Protein AF-A0A1G6HJR2-F1 (afdb_monomer_lite)

Radius of gyration: 28.97 Å; chains: 1; bounding box: 60×49×89 Å

Organism: NCBI:txid1219383

Sequence (427 aa):
MKNKTSHHGFGRGGLRWVVLSLIQHKPQHGYDLLKTIQHMTQGTYTPSAGVLYPLLNDLVEKKLIYSEPDAHDGRKRSYHITALGQQIALAYQPEVEELLKKIQRRSQQPAVLLEKLDQVKQDMRQLLTQQELTHADAELLANSLEQTRKTIQLIQRSQLMQNPPAINSDEKKPYRVKHQLKIRWVEVQQKIHLSPNLVRIIFYGEDLADFQSLGFDDHVKLFFPDPNTGEIHLPNFNQTTQQPTDLPKISRDYTPRSFDVQQKTLCIDFVLHDAGPATDWAKHAECGQRLVIGGPRGSMIIPQSYAQHVFIGDETALPAIARRLEELSKNTKALAFIFVDNASTEIKLTHSIHSQIFWLHRHQQNALTEYLWSNIDWTQKDSFFWIACEAEQSRQLKHTLIEQYQIDSAQIKAAGYWQRKDPTSKN

Structure (mmCIF, N/CA/C/O backbone):
data_AF-A0A1G6HJR2-F1
#
_entry.id   AF-A0A1G6HJR2-F1
#
loop_
_atom_site.group_PDB
_atom_site.id
_atom_site.type_symbol
_atom_site.label_atom_id
_atom_site.label_alt_id
_atom_site.label_comp_id
_atom_site.label_asym_id
_atom_site.label_entity_id
_atom_site.label_seq_id
_atom_site.pdbx_PDB_ins_code
_atom_site.Cartn_x
_atom_site.Cartn_y
_atom_site.Cartn_z
_atom_site.occupancy
_atom_site.B_iso_or_equiv
_atom_site.auth_seq_id
_atom_site.auth_comp_id
_atom_site.auth_asym_id
_atom_site.auth_atom_id
_atom_site.pdbx_PDB_model_num
ATOM 1 N N . MET A 1 1 ? 19.305 11.598 -26.944 1.00 35.47 1 MET A N 1
ATOM 2 C CA . MET A 1 1 ? 18.742 11.527 -28.317 1.00 35.47 1 MET A CA 1
ATOM 3 C C . MET A 1 1 ? 17.381 10.825 -28.303 1.00 35.47 1 MET A C 1
ATOM 5 O O . MET A 1 1 ? 17.335 9.601 -28.229 1.00 35.47 1 MET A O 1
ATOM 9 N N . LYS A 1 2 ? 16.267 11.569 -28.335 1.00 30.17 2 LYS A N 1
ATOM 10 C CA . LYS A 1 2 ? 14.906 11.000 -28.401 1.00 30.17 2 LYS A CA 1
ATOM 11 C C . LYS A 1 2 ? 14.241 11.461 -29.699 1.00 30.17 2 LYS A C 1
ATOM 13 O O . LYS A 1 2 ? 13.770 12.589 -29.756 1.00 30.17 2 LYS A O 1
ATOM 18 N N . ASN A 1 3 ? 14.213 10.602 -30.719 1.00 37.03 3 ASN A N 1
ATOM 19 C CA . ASN A 1 3 ? 13.374 10.828 -31.898 1.00 37.03 3 ASN A CA 1
ATOM 20 C C . ASN A 1 3 ? 11.971 10.244 -31.640 1.00 37.03 3 ASN A C 1
ATOM 22 O O . ASN A 1 3 ? 11.841 9.210 -30.979 1.00 37.03 3 ASN A O 1
ATOM 26 N N . LYS A 1 4 ? 10.925 10.965 -32.064 1.00 36.97 4 LYS A N 1
ATOM 27 C CA . LYS A 1 4 ? 9.530 10.817 -31.589 1.00 36.97 4 LYS A CA 1
ATOM 28 C C . LYS A 1 4 ? 8.690 9.744 -32.305 1.00 36.97 4 LYS A C 1
ATOM 30 O O . LYS A 1 4 ? 7.547 9.537 -31.908 1.00 36.97 4 LYS A O 1
ATOM 35 N N . THR A 1 5 ? 9.211 9.036 -33.301 1.00 36.34 5 THR A N 1
ATOM 36 C CA . THR A 1 5 ? 8.422 8.093 -34.111 1.00 36.34 5 THR A CA 1
ATOM 37 C C . THR A 1 5 ? 8.467 6.662 -33.560 1.00 36.34 5 THR A C 1
ATOM 39 O O . THR A 1 5 ? 9.519 6.032 -33.445 1.00 36.34 5 THR A O 1
ATOM 42 N N . SER A 1 6 ? 7.301 6.137 -33.169 1.00 37.12 6 SER A N 1
ATOM 43 C CA . SER A 1 6 ? 7.114 4.724 -32.820 1.00 37.12 6 SER A CA 1
ATOM 44 C C . SER A 1 6 ? 6.854 3.910 -34.084 1.00 37.12 6 SER A C 1
ATOM 46 O O . SER A 1 6 ? 5.862 4.151 -34.774 1.00 37.12 6 SER A O 1
ATOM 48 N N . HIS A 1 7 ? 7.700 2.923 -34.370 1.00 51.56 7 HIS A N 1
ATOM 49 C CA . HIS A 1 7 ? 7.438 1.970 -35.447 1.00 51.56 7 HIS A CA 1
ATOM 50 C C . HIS A 1 7 ? 6.626 0.798 -34.888 1.00 51.56 7 HIS A C 1
ATOM 52 O O . HIS A 1 7 ? 6.945 0.260 -33.824 1.00 51.56 7 HIS A O 1
ATOM 58 N N . HIS A 1 8 ? 5.546 0.429 -35.583 1.00 52.78 8 HIS A N 1
ATOM 59 C CA . HIS A 1 8 ? 4.673 -0.674 -35.183 1.00 52.78 8 HIS A CA 1
ATOM 60 C C . HIS A 1 8 ? 5.513 -1.950 -34.996 1.00 52.78 8 HIS A C 1
ATOM 62 O O . HIS A 1 8 ? 6.276 -2.317 -35.877 1.00 52.78 8 HIS A O 1
ATOM 68 N N . GLY A 1 9 ? 5.423 -2.589 -33.826 1.00 54.09 9 GLY A N 1
ATOM 69 C CA . GLY A 1 9 ? 6.185 -3.804 -33.492 1.00 54.09 9 GLY A CA 1
ATOM 70 C C . GLY A 1 9 ? 7.563 -3.579 -32.852 1.00 54.09 9 GLY A C 1
ATOM 71 O O . GLY A 1 9 ? 7.971 -4.407 -32.047 1.00 54.09 9 GLY A O 1
ATOM 72 N N . PHE A 1 10 ? 8.234 -2.448 -33.108 1.00 57.81 10 PHE A N 1
ATOM 73 C CA . PHE A 1 10 ? 9.604 -2.186 -32.625 1.00 57.81 10 PHE A CA 1
ATOM 74 C C . PHE A 1 10 ? 9.698 -1.088 -31.544 1.00 57.81 10 PHE A C 1
ATOM 76 O O . PHE A 1 10 ? 10.788 -0.723 -31.113 1.00 57.81 10 PHE A O 1
ATOM 83 N N . GLY A 1 11 ? 8.572 -0.526 -31.096 1.00 58.69 11 GLY A N 1
ATOM 84 C CA . GLY A 1 11 ? 8.560 0.545 -30.092 1.00 58.69 11 GLY A CA 1
ATOM 85 C C . GLY A 1 11 ? 9.212 1.847 -30.585 1.00 58.69 11 GLY A C 1
ATOM 86 O O . GLY A 1 11 ? 9.423 2.056 -31.784 1.00 58.69 11 GLY A O 1
ATOM 87 N N . ARG A 1 12 ? 9.514 2.774 -29.664 1.00 57.88 12 ARG A N 1
ATOM 88 C CA . ARG A 1 12 ? 10.221 4.021 -30.012 1.00 57.88 12 ARG A CA 1
ATOM 89 C C . ARG A 1 12 ? 11.683 3.720 -30.328 1.00 57.88 12 ARG A C 1
ATOM 91 O O . ARG A 1 12 ? 12.476 3.458 -29.430 1.00 57.88 12 ARG A O 1
ATOM 98 N N . GLY A 1 13 ? 12.032 3.798 -31.609 1.00 64.25 13 GLY A N 1
ATOM 99 C CA . GLY A 1 13 ? 13.406 3.648 -32.073 1.00 64.25 13 GLY A CA 1
ATOM 100 C C . GLY A 1 13 ? 13.999 2.241 -31.941 1.00 64.25 13 GLY A C 1
ATOM 101 O O . GLY A 1 13 ? 15.209 2.141 -32.029 1.00 64.25 13 GLY A O 1
ATOM 102 N N . GLY A 1 14 ? 13.238 1.160 -31.743 1.00 79.62 14 GLY A N 1
ATOM 103 C CA . GLY A 1 14 ? 13.833 -0.191 -31.720 1.00 79.62 14 GLY A CA 1
ATOM 104 C C . GLY A 1 14 ? 14.272 -0.682 -33.103 1.00 79.62 14 GLY A C 1
ATOM 105 O O . GLY A 1 14 ? 15.280 -1.370 -33.225 1.00 79.62 14 GLY A O 1
ATOM 106 N N . LEU A 1 15 ? 13.588 -0.241 -34.168 1.00 84.94 15 LEU A N 1
ATOM 107 C CA . LEU A 1 15 ? 13.925 -0.612 -35.547 1.00 84.94 15 LEU A CA 1
ATOM 108 C C . LEU A 1 15 ? 15.350 -0.175 -35.924 1.00 84.94 15 LEU A C 1
ATOM 110 O O . LEU A 1 15 ? 16.046 -0.904 -36.618 1.00 84.94 15 LEU A O 1
ATOM 114 N N . ARG A 1 16 ? 15.812 0.976 -35.414 1.00 89.44 16 ARG A N 1
ATOM 115 C CA . ARG A 1 16 ? 17.172 1.481 -35.670 1.00 89.44 16 ARG A CA 1
ATOM 116 C C . ARG A 1 16 ? 18.251 0.535 -35.157 1.00 89.44 16 ARG A C 1
ATOM 118 O O . ARG A 1 16 ? 19.254 0.344 -35.828 1.00 89.44 16 ARG A O 1
ATOM 125 N N . TRP A 1 17 ? 18.026 -0.060 -33.988 1.00 89.38 17 TRP A N 1
ATOM 126 C CA . TRP A 1 17 ? 18.991 -0.932 -33.331 1.00 89.38 17 TRP A CA 1
ATOM 127 C C . TRP A 1 17 ? 19.018 -2.303 -33.987 1.00 89.38 17 TRP A C 1
ATOM 129 O O . TRP A 1 17 ? 20.088 -2.863 -34.179 1.00 89.38 17 TRP A O 1
ATOM 139 N N . VAL A 1 18 ? 17.859 -2.785 -34.433 1.00 88.69 18 VAL A N 1
ATOM 140 C CA . VAL A 1 18 ? 17.763 -4.011 -35.232 1.00 88.69 18 VAL A CA 1
ATOM 141 C C . VAL A 1 18 ? 18.474 -3.833 -36.571 1.00 88.69 18 VAL A C 1
ATOM 143 O O . VAL A 1 18 ? 19.300 -4.662 -36.927 1.00 88.69 18 VAL A O 1
ATOM 146 N N . VAL A 1 19 ? 18.231 -2.729 -37.285 1.00 91.62 19 VAL A N 1
ATOM 147 C CA . VAL A 1 19 ? 18.923 -2.429 -38.551 1.00 91.62 19 VAL A CA 1
ATOM 148 C C . VAL A 1 19 ? 20.434 -2.310 -38.344 1.00 91.62 19 VAL A C 1
ATOM 150 O O . VAL A 1 19 ? 21.197 -2.912 -39.095 1.00 91.62 19 VAL A O 1
ATOM 153 N N . LEU A 1 20 ? 20.874 -1.590 -37.309 1.00 91.75 20 LEU A N 1
ATOM 154 C CA . LEU A 1 20 ? 22.295 -1.447 -36.989 1.00 91.75 20 LEU A CA 1
ATOM 155 C C . LEU A 1 20 ? 22.942 -2.799 -36.636 1.00 91.75 20 LEU A C 1
ATOM 157 O O . LEU A 1 20 ? 24.024 -3.101 -37.131 1.00 91.75 20 LEU A O 1
ATOM 161 N N . SER A 1 21 ? 22.256 -3.633 -35.849 1.00 90.06 21 SER A N 1
ATOM 162 C CA . SER A 1 21 ? 22.699 -4.989 -35.508 1.00 90.06 21 SER A CA 1
ATOM 163 C C . SER A 1 21 ? 22.792 -5.886 -36.747 1.00 90.06 21 SER A C 1
ATOM 165 O O . SER A 1 21 ? 23.770 -6.606 -36.912 1.00 90.06 21 SER A O 1
ATOM 167 N N . LEU A 1 22 ? 21.844 -5.811 -37.686 1.00 91.00 22 LEU A N 1
ATOM 168 C CA . LEU A 1 22 ? 21.906 -6.590 -38.929 1.00 91.00 22 LEU A CA 1
ATOM 169 C C . LEU A 1 22 ? 23.100 -6.206 -39.811 1.00 91.00 22 LEU A C 1
ATOM 171 O O . LEU A 1 22 ? 23.753 -7.091 -40.367 1.00 91.00 22 LEU A O 1
ATOM 175 N N . ILE A 1 23 ? 23.402 -4.908 -39.903 1.00 93.44 23 ILE A N 1
ATOM 176 C CA . ILE A 1 23 ? 24.555 -4.390 -40.657 1.00 93.44 23 ILE A CA 1
ATOM 177 C C . ILE A 1 23 ? 25.881 -4.749 -39.962 1.00 93.44 23 ILE A C 1
ATOM 179 O O . ILE A 1 23 ? 26.883 -4.967 -40.638 1.00 93.44 23 ILE A O 1
ATOM 183 N N . GLN A 1 24 ? 25.896 -4.866 -38.627 1.00 91.25 24 GLN A N 1
ATOM 184 C CA . GLN A 1 24 ? 27.073 -5.316 -37.871 1.00 91.25 24 GLN A CA 1
ATOM 185 C C . GLN A 1 24 ? 27.527 -6.721 -38.285 1.00 91.25 24 GLN A C 1
ATOM 187 O O . GLN A 1 24 ? 28.725 -6.977 -38.356 1.00 91.25 24 GLN A O 1
ATOM 192 N N . HIS A 1 25 ? 26.584 -7.634 -38.533 1.00 86.62 25 HIS A N 1
ATOM 193 C CA . HIS A 1 25 ? 26.902 -9.031 -38.845 1.00 86.62 25 HIS A CA 1
ATOM 194 C C . HIS A 1 25 ? 27.451 -9.201 -40.261 1.00 86.62 25 HIS A C 1
ATOM 196 O O . HIS A 1 25 ? 28.324 -10.035 -40.492 1.00 86.62 25 HIS A O 1
ATOM 202 N N . LYS A 1 26 ? 26.918 -8.437 -41.217 1.00 87.69 26 LYS A N 1
ATOM 203 C CA . LYS A 1 26 ? 27.416 -8.384 -42.592 1.00 87.69 26 LYS A CA 1
ATOM 204 C C . LYS A 1 26 ? 26.950 -7.096 -43.273 1.00 87.69 26 LYS A C 1
ATOM 206 O O . LYS A 1 26 ? 25.837 -6.651 -42.982 1.00 87.69 26 LYS A O 1
ATOM 211 N N . PRO A 1 27 ? 27.720 -6.550 -44.226 1.00 89.38 27 PRO A N 1
ATOM 212 C CA . PRO A 1 27 ? 27.228 -5.500 -45.108 1.00 89.38 27 PRO A CA 1
ATOM 213 C C . PRO A 1 27 ? 25.978 -5.956 -45.867 1.00 89.38 27 PRO A C 1
ATOM 215 O O . PRO A 1 27 ? 25.898 -7.106 -46.307 1.00 89.38 27 PRO A O 1
ATOM 218 N N . GLN A 1 28 ? 24.980 -5.079 -45.986 1.00 89.50 28 GLN A N 1
ATOM 219 C CA . GLN A 1 28 ? 23.700 -5.410 -46.627 1.00 89.50 28 GLN A CA 1
ATOM 220 C C . GLN A 1 28 ? 23.135 -4.239 -47.424 1.00 89.50 28 GLN A C 1
ATOM 222 O O . GLN A 1 28 ? 23.322 -3.070 -47.074 1.00 89.50 28 GLN A O 1
ATOM 227 N N . HIS A 1 29 ? 22.362 -4.560 -48.460 1.00 91.50 29 HIS A N 1
ATOM 228 C CA . HIS A 1 29 ? 21.547 -3.580 -49.165 1.00 91.50 29 HIS A CA 1
ATOM 229 C C . HIS A 1 29 ? 20.251 -3.287 -48.408 1.00 91.50 29 HIS A C 1
ATOM 231 O O . HIS A 1 29 ? 19.705 -4.138 -47.705 1.00 91.50 29 HIS A O 1
ATOM 237 N N . GLY A 1 30 ? 19.692 -2.092 -48.624 1.00 87.19 30 GLY A N 1
ATOM 238 C CA . GLY A 1 30 ? 18.405 -1.700 -48.033 1.00 87.19 30 GLY A CA 1
ATOM 239 C C . GLY A 1 30 ? 17.277 -2.697 -48.327 1.00 87.19 30 GLY A C 1
ATOM 240 O O . GLY A 1 30 ? 16.492 -3.025 -47.445 1.00 87.19 30 GLY A O 1
ATOM 241 N N . TYR A 1 31 ? 17.232 -3.250 -49.540 1.00 86.75 31 TYR A N 1
ATOM 242 C CA . TYR A 1 31 ? 16.236 -4.256 -49.912 1.00 86.75 31 TYR A CA 1
ATOM 243 C C . TYR A 1 31 ? 16.423 -5.595 -49.177 1.00 86.75 31 TYR A C 1
ATOM 245 O O . TYR A 1 31 ? 15.442 -6.224 -48.776 1.00 86.75 31 TYR A O 1
ATOM 253 N N . ASP A 1 32 ? 17.665 -6.010 -48.930 1.00 89.12 32 ASP A N 1
ATOM 254 C CA . ASP A 1 32 ? 17.945 -7.245 -48.192 1.00 89.12 32 ASP A CA 1
ATOM 255 C C . ASP A 1 32 ? 17.632 -7.094 -46.706 1.00 89.12 32 ASP A C 1
ATOM 257 O O . ASP A 1 32 ? 17.136 -8.034 -46.085 1.00 89.12 32 ASP A O 1
ATOM 261 N N . LEU A 1 33 ? 17.818 -5.893 -46.149 1.00 89.44 33 LEU A N 1
ATOM 262 C CA . LEU A 1 33 ? 17.369 -5.564 -44.796 1.00 89.44 33 LEU A CA 1
ATOM 263 C C . LEU A 1 33 ? 15.843 -5.683 -44.673 1.00 89.44 33 LEU A C 1
ATOM 265 O O . LEU A 1 33 ? 15.361 -6.252 -43.694 1.00 89.44 33 LEU A O 1
ATOM 269 N N . LEU A 1 34 ? 15.074 -5.227 -45.673 1.00 86.56 34 LEU A N 1
ATOM 270 C CA . LEU A 1 34 ? 13.615 -5.417 -45.703 1.00 86.56 34 LEU A CA 1
ATOM 271 C C . LEU A 1 34 ? 13.240 -6.901 -45.656 1.00 86.56 34 LEU A C 1
ATOM 273 O O . LEU A 1 34 ? 12.449 -7.305 -44.802 1.00 86.56 34 LEU A O 1
ATOM 277 N N . LYS A 1 35 ? 13.841 -7.713 -46.536 1.00 86.44 35 LYS A N 1
ATOM 278 C CA . LYS A 1 35 ? 13.602 -9.165 -46.589 1.00 86.44 35 LYS A CA 1
ATOM 279 C C . LYS A 1 35 ? 14.002 -9.866 -45.299 1.00 86.44 35 LYS A C 1
ATOM 281 O O . LYS A 1 35 ? 13.272 -10.725 -44.814 1.00 86.44 35 LYS A O 1
ATOM 286 N N . THR A 1 36 ? 15.145 -9.493 -44.736 1.00 87.00 36 THR A N 1
ATOM 287 C CA . THR A 1 36 ? 15.664 -10.087 -43.502 1.00 87.00 36 THR A CA 1
ATOM 288 C C . THR A 1 36 ? 14.727 -9.788 -42.338 1.00 87.00 36 THR A C 1
ATOM 290 O O . THR A 1 36 ? 14.338 -10.705 -41.621 1.00 87.00 36 THR A O 1
ATOM 293 N N . ILE A 1 37 ? 14.266 -8.541 -42.200 1.00 85.12 37 ILE A N 1
ATOM 294 C CA . ILE A 1 37 ? 13.296 -8.166 -41.163 1.00 85.12 37 ILE A CA 1
ATOM 295 C C . ILE A 1 37 ? 11.954 -8.880 -41.385 1.00 85.12 37 ILE A C 1
ATOM 297 O O . ILE A 1 37 ? 11.374 -9.397 -40.431 1.00 85.12 37 ILE A O 1
ATOM 301 N N . GLN A 1 38 ? 11.471 -8.981 -42.624 1.00 83.44 38 GLN A N 1
ATOM 302 C CA . GLN A 1 38 ? 10.261 -9.747 -42.935 1.00 83.44 38 GLN A CA 1
ATOM 303 C C . GLN A 1 38 ? 10.397 -11.216 -42.516 1.00 83.44 38 GLN A C 1
ATOM 305 O O . GLN A 1 38 ? 9.503 -11.760 -41.871 1.00 83.44 38 GLN A O 1
ATOM 310 N N . HIS A 1 39 ? 11.523 -11.852 -42.838 1.00 83.12 39 HIS A N 1
ATOM 311 C CA . HIS A 1 39 ? 11.777 -13.246 -42.493 1.00 83.12 39 HIS A CA 1
ATOM 312 C C . HIS A 1 39 ? 11.887 -13.452 -40.976 1.00 83.12 39 HIS A C 1
ATOM 314 O O . HIS A 1 39 ? 11.224 -14.326 -40.423 1.00 83.12 39 HIS A O 1
ATOM 320 N N . MET A 1 40 ? 12.648 -12.598 -40.282 1.00 77.81 40 MET A N 1
ATOM 321 C CA . MET A 1 40 ? 12.820 -12.655 -38.823 1.00 77.81 40 MET A CA 1
ATOM 322 C C . MET A 1 40 ? 11.511 -12.463 -38.058 1.00 77.81 40 MET A C 1
ATOM 324 O O . MET A 1 40 ? 11.339 -13.005 -36.970 1.00 77.81 40 MET A O 1
ATOM 328 N N . THR A 1 41 ? 10.581 -11.693 -38.618 1.00 72.25 41 THR A N 1
ATOM 329 C CA . THR A 1 41 ? 9.253 -11.483 -38.031 1.00 72.25 41 THR A CA 1
ATOM 330 C C . THR A 1 41 ? 8.209 -12.464 -38.566 1.00 72.25 41 THR A C 1
ATOM 332 O O . THR A 1 41 ? 7.023 -12.298 -38.282 1.00 72.25 41 THR A O 1
ATOM 335 N N . GLN A 1 42 ? 8.620 -13.482 -39.332 1.00 70.81 42 GLN A N 1
ATOM 336 C CA . GLN A 1 42 ? 7.735 -14.484 -39.939 1.00 70.81 42 GLN A CA 1
ATOM 337 C C . GLN A 1 42 ? 6.592 -13.850 -40.755 1.00 70.81 42 GLN A C 1
ATOM 339 O O . GLN A 1 42 ? 5.461 -14.324 -40.746 1.00 70.81 42 GLN A O 1
ATOM 344 N N . GLY A 1 43 ? 6.868 -12.725 -41.419 1.00 69.94 43 GLY A N 1
ATOM 345 C CA . GLY A 1 43 ? 5.892 -11.973 -42.209 1.00 69.94 43 GLY A CA 1
ATOM 346 C C . GLY A 1 43 ? 4.935 -11.092 -41.401 1.00 69.94 43 GLY A C 1
ATOM 347 O O . GLY A 1 43 ? 4.190 -10.321 -41.998 1.00 69.94 43 GLY A O 1
ATOM 348 N N . THR A 1 44 ? 4.974 -11.132 -40.065 1.00 65.06 44 THR A N 1
ATOM 349 C CA . THR A 1 44 ? 4.074 -10.328 -39.212 1.00 65.06 44 THR A CA 1
ATOM 350 C C . THR A 1 44 ? 4.399 -8.832 -39.220 1.00 65.06 44 THR A C 1
ATOM 352 O O . THR A 1 44 ? 3.567 -8.012 -38.824 1.00 65.06 44 THR A O 1
ATOM 355 N N . TYR A 1 45 ? 5.597 -8.449 -39.675 1.00 72.06 45 TYR A N 1
ATOM 356 C CA . TYR A 1 45 ? 5.956 -7.056 -39.902 1.00 72.06 45 TYR A CA 1
ATOM 357 C C . TYR A 1 45 ? 6.992 -6.896 -41.015 1.00 72.06 45 TYR A C 1
ATOM 359 O O . TYR A 1 45 ? 8.001 -7.587 -41.087 1.00 72.06 45 TYR A O 1
ATOM 367 N N . THR A 1 46 ? 6.807 -5.896 -41.866 1.00 76.00 46 THR A N 1
ATOM 368 C CA . THR A 1 46 ? 7.849 -5.454 -42.795 1.00 76.00 46 THR A CA 1
ATOM 369 C C . THR A 1 46 ? 7.823 -3.933 -42.834 1.00 76.00 46 THR A C 1
ATOM 371 O O . THR A 1 46 ? 6.758 -3.360 -43.080 1.00 76.00 46 THR A O 1
ATOM 374 N N . PRO A 1 47 ? 8.942 -3.245 -42.542 1.00 80.25 47 PRO A N 1
ATOM 375 C CA . PRO A 1 47 ? 8.970 -1.796 -42.654 1.00 80.25 47 PRO A CA 1
ATOM 376 C C . PRO A 1 47 ? 8.795 -1.405 -44.124 1.00 80.25 47 PRO A C 1
ATOM 378 O O . PRO A 1 47 ? 9.253 -2.104 -45.021 1.00 80.25 47 PRO A O 1
ATOM 381 N N . SER A 1 48 ? 8.132 -0.283 -44.396 1.00 81.00 48 SER A N 1
ATOM 382 C CA . SER A 1 48 ? 8.066 0.224 -45.767 1.00 81.00 48 SER A CA 1
ATOM 383 C C . SER A 1 48 ? 9.414 0.819 -46.181 1.00 81.00 48 SER A C 1
ATOM 385 O O . SER A 1 48 ? 10.209 1.249 -45.338 1.00 81.00 48 SER A O 1
ATOM 387 N N . ALA A 1 49 ? 9.656 0.923 -47.490 1.00 83.19 49 ALA A N 1
ATOM 388 C CA . ALA A 1 49 ? 10.814 1.648 -48.015 1.00 83.19 49 ALA A CA 1
ATOM 389 C C . ALA A 1 49 ? 10.876 3.087 -47.455 1.00 83.19 49 ALA A C 1
ATOM 391 O O . ALA A 1 49 ? 11.926 3.533 -46.997 1.00 83.19 49 ALA A O 1
ATOM 392 N N . GLY A 1 50 ? 9.728 3.770 -47.371 1.00 80.25 50 GLY A N 1
ATOM 393 C CA . GLY A 1 50 ? 9.611 5.112 -46.787 1.00 80.25 50 GLY A CA 1
ATOM 394 C C . GLY A 1 50 ? 9.912 5.200 -45.284 1.00 80.25 50 GLY A C 1
ATOM 395 O O . GLY A 1 50 ? 10.024 6.299 -44.757 1.00 80.25 50 GLY A O 1
ATOM 396 N N . VAL A 1 51 ? 10.062 4.071 -44.587 1.00 81.88 51 VAL A N 1
ATOM 397 C CA . VAL A 1 51 ? 10.519 4.014 -43.191 1.00 81.88 51 VAL A CA 1
ATOM 398 C C . VAL A 1 51 ? 11.995 3.634 -43.114 1.00 81.88 51 VAL A C 1
ATOM 400 O O . VAL A 1 51 ? 12.745 4.249 -42.356 1.00 81.88 51 VAL A O 1
ATOM 403 N N . LEU A 1 52 ? 12.422 2.633 -43.888 1.00 87.50 52 LEU A N 1
ATOM 404 C CA . LEU A 1 52 ? 13.783 2.108 -43.801 1.00 87.50 52 LEU A CA 1
ATOM 405 C C . LEU A 1 52 ? 14.824 3.076 -44.375 1.00 87.50 52 LEU A C 1
ATOM 407 O O . LEU A 1 52 ? 15.854 3.294 -43.744 1.00 87.50 52 LEU A O 1
ATOM 411 N N . TYR A 1 53 ? 14.585 3.665 -45.547 1.00 90.12 53 TYR A N 1
ATOM 412 C CA . TYR A 1 53 ? 15.598 4.508 -46.192 1.00 90.12 53 TYR A CA 1
ATOM 413 C C . TYR A 1 53 ? 15.880 5.814 -45.431 1.00 90.12 53 TYR A C 1
ATOM 415 O O . TYR A 1 53 ? 17.056 6.126 -45.242 1.00 90.12 53 TYR A O 1
ATOM 423 N N . PRO A 1 54 ? 14.877 6.544 -44.900 1.00 90.31 5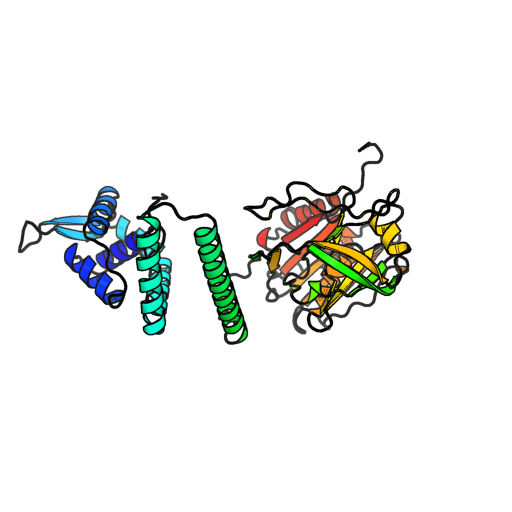4 PRO A N 1
ATOM 424 C CA . PRO A 1 54 ? 15.149 7.685 -44.023 1.00 90.31 54 PRO A CA 1
ATOM 425 C C . PRO A 1 54 ? 15.919 7.297 -42.758 1.00 90.31 54 PRO A C 1
ATOM 427 O O . PRO A 1 54 ? 16.790 8.037 -42.313 1.00 90.31 54 PRO A O 1
ATOM 430 N N . LEU A 1 55 ? 15.637 6.116 -42.200 1.00 89.88 55 LEU A N 1
ATOM 431 C CA . LEU A 1 55 ? 16.371 5.586 -41.055 1.00 89.88 55 LEU A CA 1
ATOM 432 C C . LEU A 1 55 ? 17.837 5.280 -41.405 1.00 89.88 55 LEU A C 1
ATOM 434 O O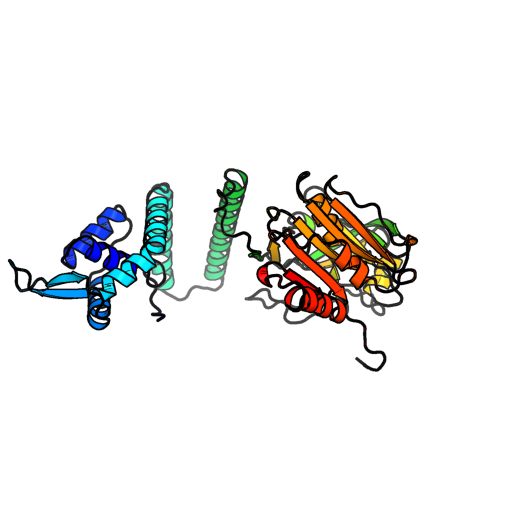 . LEU A 1 55 ? 18.729 5.615 -40.632 1.00 89.88 55 LEU A O 1
ATOM 438 N N . LEU A 1 56 ? 18.098 4.666 -42.559 1.00 92.62 56 LEU A N 1
ATOM 439 C CA . LEU A 1 56 ? 19.461 4.412 -43.031 1.00 92.62 56 LEU A CA 1
ATOM 440 C C . LEU A 1 56 ? 20.227 5.722 -43.254 1.00 92.62 56 LEU A C 1
ATOM 442 O O . LEU A 1 56 ? 21.384 5.816 -42.854 1.00 92.62 56 LEU A O 1
ATOM 446 N N . ASN A 1 57 ? 19.578 6.744 -43.816 1.00 91.00 57 ASN A N 1
ATOM 447 C CA . ASN A 1 57 ? 20.179 8.070 -43.978 1.00 91.00 57 ASN A CA 1
ATOM 448 C C . ASN A 1 57 ? 20.536 8.699 -42.622 1.00 91.00 57 ASN A C 1
ATOM 450 O O . ASN A 1 57 ? 21.659 9.161 -42.451 1.00 91.00 57 ASN A O 1
ATOM 454 N N . ASP A 1 58 ? 19.643 8.627 -41.631 1.00 91.19 58 ASP A N 1
ATOM 455 C CA . ASP A 1 58 ? 19.907 9.103 -40.262 1.00 91.19 58 ASP A CA 1
ATOM 456 C C . ASP A 1 58 ? 21.098 8.372 -39.608 1.00 91.19 58 ASP A C 1
ATOM 458 O O . ASP A 1 58 ? 21.910 8.989 -38.916 1.00 91.19 58 ASP A O 1
ATOM 462 N N . LEU A 1 59 ? 21.251 7.064 -39.845 1.00 93.12 59 LEU A N 1
ATOM 463 C CA . LEU A 1 59 ? 22.401 6.295 -39.353 1.00 93.12 59 LEU A CA 1
ATOM 464 C C . LEU A 1 59 ? 23.717 6.690 -40.051 1.00 93.12 59 LEU A C 1
ATOM 466 O O . LEU A 1 59 ? 24.764 6.700 -39.394 1.00 93.12 59 LEU A O 1
ATOM 470 N N . VAL A 1 60 ? 23.669 7.032 -41.345 1.00 94.06 60 VAL A N 1
ATOM 471 C CA . VAL A 1 60 ? 24.821 7.556 -42.103 1.00 94.06 60 VAL A CA 1
ATOM 472 C C . VAL A 1 60 ? 25.215 8.944 -41.604 1.00 94.06 60 VAL A C 1
ATOM 474 O O . VAL A 1 60 ? 26.386 9.176 -41.306 1.00 94.06 60 VAL A O 1
ATOM 477 N N . GLU A 1 61 ? 24.254 9.856 -41.445 1.00 92.50 61 GLU A N 1
ATOM 478 C CA . GLU A 1 61 ? 24.492 11.210 -40.922 1.00 92.50 61 GLU A CA 1
ATOM 479 C C . GLU A 1 61 ? 25.122 11.179 -39.524 1.00 92.50 61 GLU A C 1
ATOM 481 O O . GLU A 1 61 ? 26.028 11.954 -39.214 1.00 92.50 61 GLU A O 1
ATOM 486 N N . LYS A 1 62 ? 24.701 10.220 -38.692 1.00 91.31 62 LYS A N 1
ATOM 487 C CA . LYS A 1 62 ? 25.265 9.981 -37.354 1.00 91.31 62 LYS A CA 1
ATOM 488 C C . LYS A 1 62 ? 26.593 9.232 -37.359 1.00 91.31 62 LYS A C 1
ATOM 490 O O . LYS A 1 62 ? 27.118 8.946 -36.284 1.00 91.31 62 LYS A O 1
ATOM 495 N N . LYS A 1 63 ? 27.138 8.916 -38.535 1.00 94.31 63 LYS A N 1
ATOM 496 C CA . LYS A 1 63 ? 28.407 8.197 -38.715 1.00 94.31 63 LYS A CA 1
ATOM 497 C C . LYS A 1 63 ? 28.423 6.822 -38.038 1.00 94.31 63 LYS A C 1
ATOM 499 O O . LYS A 1 63 ? 29.486 6.344 -37.645 1.00 94.31 63 LYS A O 1
ATOM 504 N N . LEU A 1 64 ? 27.260 6.184 -37.881 1.00 92.38 64 LEU A N 1
ATOM 505 C CA . LEU A 1 64 ? 27.143 4.827 -37.325 1.00 92.38 64 LEU A CA 1
ATOM 506 C C . LEU A 1 64 ? 27.299 3.763 -38.407 1.00 92.38 64 LEU A C 1
ATOM 508 O O . LEU A 1 64 ? 27.788 2.666 -38.152 1.00 92.38 64 LEU A O 1
ATOM 512 N N . ILE A 1 65 ? 26.901 4.105 -39.625 1.00 96.06 65 ILE A N 1
ATOM 513 C CA . ILE A 1 65 ? 27.140 3.308 -40.820 1.00 96.06 65 ILE A CA 1
ATOM 514 C C . ILE A 1 65 ? 27.694 4.223 -41.913 1.00 96.06 65 ILE A C 1
ATOM 516 O O . ILE A 1 65 ? 27.523 5.441 -41.860 1.00 96.06 65 ILE A O 1
ATOM 520 N N . TYR A 1 66 ? 28.335 3.647 -42.917 1.00 94.75 66 TYR A N 1
ATOM 521 C CA . TYR A 1 66 ? 28.641 4.315 -44.179 1.00 94.75 66 TYR A CA 1
ATOM 522 C C . TYR A 1 66 ? 28.026 3.519 -45.330 1.00 94.75 66 TYR A C 1
ATOM 524 O O . TYR A 1 66 ? 27.573 2.388 -45.144 1.00 94.75 66 TYR A O 1
ATOM 532 N N . SER A 1 67 ? 27.936 4.125 -46.512 1.00 92.69 67 SER A N 1
ATOM 533 C CA . SER A 1 67 ? 27.354 3.455 -47.675 1.00 92.69 67 SER A CA 1
ATOM 534 C C . SER A 1 67 ? 28.197 3.652 -48.920 1.00 92.69 67 SER A C 1
ATOM 536 O O . SER A 1 67 ? 28.596 4.776 -49.229 1.00 92.69 67 SER A O 1
ATOM 538 N N . GLU A 1 68 ? 28.395 2.565 -49.654 1.00 90.06 68 GLU A N 1
ATOM 539 C CA . GLU A 1 68 ? 29.167 2.517 -50.895 1.00 90.06 68 GLU A CA 1
ATOM 540 C C . GLU A 1 68 ? 28.278 2.010 -52.040 1.00 90.06 68 GLU A C 1
ATOM 542 O O . GLU A 1 68 ? 27.303 1.293 -51.778 1.00 90.06 68 GLU A O 1
ATOM 547 N N . PRO A 1 69 ? 28.546 2.406 -53.298 1.00 84.12 69 PRO A N 1
ATOM 548 C CA . PRO A 1 69 ? 27.889 1.811 -54.456 1.00 84.12 69 PRO A CA 1
ATOM 549 C C . PRO A 1 69 ? 28.131 0.302 -54.482 1.00 84.12 69 PRO A C 1
ATOM 551 O O . PRO A 1 69 ? 29.230 -0.159 -54.177 1.00 84.12 69 PRO A O 1
ATOM 554 N N . ASP A 1 70 ? 27.105 -0.467 -54.830 1.00 77.12 70 ASP A N 1
ATOM 555 C CA . ASP A 1 70 ? 27.255 -1.906 -55.005 1.00 77.12 70 ASP A CA 1
ATOM 556 C C . ASP A 1 70 ? 28.204 -2.232 -56.170 1.00 77.12 70 ASP A C 1
ATOM 558 O O . ASP A 1 70 ? 28.232 -1.534 -57.187 1.00 77.12 70 ASP A O 1
ATOM 562 N N . ALA A 1 71 ? 28.967 -3.318 -56.027 1.00 68.44 71 ALA A N 1
ATOM 563 C CA . ALA A 1 71 ? 29.975 -3.732 -56.999 1.00 68.44 71 ALA A CA 1
ATOM 564 C C . ALA A 1 71 ? 29.376 -4.263 -58.317 1.00 68.44 71 ALA A C 1
ATOM 566 O O . ALA A 1 71 ? 30.111 -4.435 -59.290 1.00 68.44 71 ALA A O 1
ATOM 567 N N . HIS A 1 72 ? 28.078 -4.584 -58.357 1.00 67.62 72 HIS A N 1
ATOM 568 C CA . HIS A 1 72 ? 27.404 -5.175 -59.520 1.00 67.62 72 HIS A CA 1
ATOM 569 C C . HIS A 1 72 ? 26.287 -4.280 -60.078 1.00 67.62 72 HIS A C 1
ATOM 571 O O . HIS A 1 72 ? 25.978 -4.362 -61.266 1.00 67.62 72 HIS A O 1
ATOM 577 N N . ASP A 1 73 ? 25.709 -3.396 -59.261 1.00 70.25 73 ASP A N 1
ATOM 578 C CA . ASP A 1 73 ? 24.704 -2.414 -59.676 1.00 70.25 73 ASP A CA 1
ATOM 579 C C . ASP A 1 73 ? 24.895 -1.081 -58.938 1.00 70.25 73 ASP A C 1
ATOM 581 O O . ASP A 1 73 ? 24.400 -0.891 -57.829 1.00 70.25 73 ASP A O 1
ATOM 585 N N . GLY A 1 74 ? 25.547 -0.107 -59.581 1.00 62.28 74 GLY A N 1
ATOM 586 C CA . GLY A 1 74 ? 25.848 1.203 -58.985 1.00 62.28 74 GLY A CA 1
ATOM 587 C C . GLY A 1 74 ? 24.629 2.035 -58.547 1.00 62.28 74 GLY A C 1
ATOM 588 O O . GLY A 1 74 ? 24.802 3.075 -57.910 1.00 62.28 74 GLY A O 1
ATOM 589 N N . ARG A 1 75 ? 23.394 1.605 -58.852 1.00 68.31 75 ARG A N 1
ATOM 590 C CA . ARG A 1 75 ? 22.159 2.210 -58.313 1.00 68.31 75 ARG A CA 1
ATOM 591 C C . ARG A 1 75 ? 21.802 1.683 -56.921 1.00 68.31 75 ARG A C 1
ATOM 593 O O . ARG A 1 75 ? 21.021 2.320 -56.210 1.00 68.31 75 ARG A O 1
ATOM 600 N N . LYS A 1 76 ? 22.353 0.539 -56.515 1.00 78.44 76 LYS A N 1
ATOM 601 C CA . LYS A 1 76 ? 22.194 -0.035 -55.176 1.00 78.44 76 LYS A CA 1
ATOM 602 C C . LYS A 1 76 ? 23.321 0.448 -54.277 1.00 78.44 76 LYS A C 1
ATOM 604 O O . LYS A 1 76 ? 24.459 0.614 -54.700 1.00 78.44 76 LYS A O 1
ATOM 609 N N . ARG A 1 77 ? 22.993 0.667 -53.005 1.00 86.00 77 ARG A N 1
ATOM 610 C CA . ARG A 1 77 ? 23.971 1.021 -51.972 1.00 86.00 77 ARG A CA 1
ATOM 611 C C . ARG A 1 77 ? 24.129 -0.142 -51.008 1.00 86.00 77 ARG A C 1
ATOM 613 O O . ARG A 1 77 ? 23.124 -0.712 -50.571 1.00 86.00 77 ARG A O 1
ATOM 620 N N . SER A 1 78 ? 25.369 -0.499 -50.705 1.00 90.50 78 SER A N 1
ATOM 621 C CA . SER A 1 78 ? 25.717 -1.426 -49.630 1.00 90.50 78 SER A CA 1
ATOM 622 C C . SER A 1 78 ? 26.056 -0.626 -48.378 1.00 90.50 78 SER A C 1
ATOM 624 O O . SER A 1 78 ? 26.850 0.317 -48.437 1.00 90.50 78 SER A O 1
ATOM 626 N N . TYR A 1 79 ? 25.424 -0.964 -47.257 1.00 94.25 79 TYR A N 1
ATOM 627 C CA . TYR A 1 79 ? 25.643 -0.298 -45.978 1.00 94.25 79 TYR A CA 1
ATOM 628 C C . TYR A 1 79 ? 26.601 -1.112 -45.116 1.00 94.25 79 TYR A C 1
ATOM 630 O O . TYR A 1 79 ? 26.435 -2.322 -44.970 1.00 94.25 79 TYR A O 1
ATOM 638 N N . HIS A 1 80 ? 27.563 -0.420 -44.516 1.00 94.94 80 HIS A N 1
ATOM 639 C CA . HIS A 1 80 ? 28.647 -0.990 -43.725 1.00 94.94 80 HIS A CA 1
ATOM 640 C C . HIS A 1 80 ? 28.708 -0.310 -42.360 1.00 94.94 80 HIS A C 1
ATOM 642 O O . HIS A 1 80 ? 28.450 0.890 -42.249 1.00 94.94 80 HIS A O 1
ATOM 648 N N . ILE A 1 81 ? 29.052 -1.056 -41.312 1.00 95.56 81 ILE A N 1
ATOM 649 C CA . ILE A 1 81 ? 29.146 -0.506 -39.958 1.00 95.56 81 ILE A CA 1
ATOM 650 C C . ILE A 1 81 ? 30.465 0.255 -39.754 1.00 95.56 81 ILE A C 1
ATOM 652 O O . ILE A 1 81 ? 31.509 -0.154 -40.256 1.00 95.56 81 ILE A O 1
ATOM 656 N N . THR A 1 82 ? 30.434 1.364 -39.013 1.00 95.44 82 THR A N 1
ATOM 657 C CA . THR A 1 82 ? 31.654 2.067 -38.571 1.00 95.44 82 THR A CA 1
ATOM 658 C C . THR A 1 82 ? 32.118 1.552 -37.205 1.00 95.44 82 THR A C 1
ATOM 660 O O . THR A 1 82 ? 31.357 0.908 -36.485 1.00 95.44 82 THR A O 1
ATOM 663 N N . ALA A 1 83 ? 33.335 1.910 -36.778 1.00 92.38 83 ALA A N 1
ATOM 664 C CA . ALA A 1 83 ? 33.810 1.608 -35.421 1.00 92.38 83 ALA A CA 1
ATOM 665 C C . ALA A 1 83 ? 32.875 2.170 -34.326 1.00 92.38 83 ALA A C 1
ATOM 667 O O . ALA A 1 83 ? 32.572 1.486 -33.349 1.00 92.38 83 ALA A O 1
ATOM 668 N N . LEU A 1 84 ? 32.353 3.390 -34.522 1.00 91.38 84 LEU A N 1
ATOM 669 C CA . LEU A 1 84 ? 31.364 3.995 -33.623 1.00 91.38 84 LEU A CA 1
ATOM 670 C C . LEU A 1 84 ? 30.034 3.225 -33.650 1.00 91.38 84 LEU A C 1
ATOM 672 O O . LEU A 1 84 ? 29.439 2.975 -32.603 1.00 91.38 84 LEU A O 1
ATOM 676 N N . GLY A 1 85 ? 29.578 2.816 -34.837 1.00 92.25 85 GLY A N 1
ATOM 677 C CA . GLY A 1 85 ? 28.393 1.977 -34.991 1.00 92.25 85 GLY A CA 1
ATOM 678 C C . GLY A 1 85 ? 28.514 0.652 -34.249 1.00 92.25 85 GLY A C 1
ATOM 679 O O . GLY A 1 85 ? 27.565 0.249 -33.584 1.00 92.25 85 GLY A O 1
ATOM 680 N N . GLN A 1 86 ? 29.683 0.014 -34.305 1.00 92.19 86 GLN A N 1
ATOM 681 C CA . GLN A 1 86 ? 29.942 -1.265 -33.649 1.00 92.19 86 GLN A CA 1
ATOM 682 C C . GLN A 1 86 ? 29.880 -1.150 -32.121 1.00 92.19 86 GLN A C 1
ATOM 684 O O . GLN A 1 86 ? 29.248 -1.983 -31.474 1.00 92.19 86 GLN A O 1
ATOM 689 N N . GLN A 1 87 ? 30.450 -0.088 -31.543 1.00 90.31 87 GLN A N 1
ATOM 690 C CA . GLN A 1 87 ? 30.344 0.184 -30.103 1.00 90.31 87 GLN A CA 1
ATOM 691 C C . GLN A 1 87 ? 28.888 0.369 -29.659 1.00 90.31 87 GLN A C 1
ATOM 693 O O . GLN A 1 87 ? 28.468 -0.194 -28.649 1.00 90.31 87 GLN A O 1
ATOM 698 N N . ILE A 1 88 ? 28.100 1.128 -30.427 1.00 88.69 88 ILE A N 1
ATOM 699 C CA . ILE A 1 88 ? 26.685 1.352 -30.113 1.00 88.69 88 ILE A CA 1
ATOM 700 C C . ILE A 1 88 ? 25.865 0.074 -30.305 1.00 88.69 88 ILE A C 1
ATOM 702 O O . ILE A 1 88 ? 24.999 -0.216 -29.485 1.00 88.69 88 ILE A O 1
ATOM 706 N N . ALA A 1 89 ? 26.124 -0.701 -31.356 1.00 88.62 89 ALA A N 1
ATOM 707 C CA . ALA A 1 89 ? 25.407 -1.945 -31.607 1.00 88.62 89 ALA A CA 1
ATOM 708 C C . ALA A 1 89 ? 25.605 -2.952 -30.463 1.00 88.62 89 ALA A C 1
ATOM 710 O O . ALA A 1 89 ? 24.627 -3.538 -30.006 1.00 88.62 89 ALA A O 1
ATOM 711 N N . LEU A 1 90 ? 26.832 -3.067 -29.940 1.00 88.31 90 LEU A N 1
ATOM 712 C CA . LEU A 1 90 ? 27.138 -3.875 -28.754 1.00 88.31 90 LEU A CA 1
ATOM 713 C C . LEU A 1 90 ? 26.428 -3.351 -27.499 1.00 88.31 90 LEU A C 1
ATOM 715 O O . LEU A 1 90 ? 25.838 -4.132 -26.759 1.00 88.31 90 LEU A O 1
ATOM 719 N N . ALA A 1 91 ? 26.435 -2.033 -27.277 1.00 85.44 91 ALA A N 1
ATOM 720 C CA . ALA A 1 91 ? 25.801 -1.428 -26.105 1.00 85.44 91 ALA A CA 1
ATOM 721 C C . ALA A 1 91 ? 24.280 -1.656 -26.043 1.00 85.44 91 ALA A C 1
ATOM 723 O O . ALA A 1 91 ? 23.733 -1.716 -24.949 1.00 85.44 91 ALA A O 1
ATOM 724 N N . TYR A 1 92 ? 23.615 -1.780 -27.197 1.00 86.62 92 TYR A N 1
ATOM 725 C CA . TYR A 1 92 ? 22.167 -2.010 -27.303 1.00 86.62 92 TYR A CA 1
ATOM 726 C C . TYR A 1 92 ? 21.795 -3.455 -27.674 1.00 86.62 92 TYR A C 1
ATOM 728 O O . TYR A 1 92 ? 20.633 -3.742 -27.981 1.00 86.62 92 TYR A O 1
ATOM 736 N N . GLN A 1 93 ? 22.768 -4.369 -27.705 1.00 84.44 93 GLN A N 1
ATOM 737 C CA . GLN A 1 93 ? 22.530 -5.766 -28.055 1.00 84.44 93 GLN A CA 1
ATOM 738 C C . GLN A 1 93 ? 21.491 -6.442 -27.134 1.00 84.44 93 GLN A C 1
ATOM 740 O O . GLN A 1 93 ? 20.581 -7.081 -27.675 1.00 84.44 93 GLN A O 1
ATOM 745 N N . PRO A 1 94 ? 21.521 -6.261 -25.794 1.00 82.06 94 PRO A N 1
ATOM 746 C CA . PRO A 1 94 ? 20.513 -6.848 -24.906 1.00 82.06 94 PRO A CA 1
ATOM 747 C C . PRO A 1 94 ? 19.083 -6.389 -25.233 1.00 82.06 94 PRO A C 1
ATOM 749 O O . PRO A 1 94 ? 18.155 -7.201 -25.269 1.00 82.06 94 PRO A O 1
ATOM 752 N N . GLU A 1 95 ? 18.891 -5.103 -25.535 1.00 82.31 95 GLU A N 1
ATOM 753 C CA . GLU A 1 95 ? 17.587 -4.542 -25.893 1.00 82.31 95 GLU A CA 1
ATOM 754 C C . GLU A 1 95 ? 17.090 -5.054 -27.247 1.00 82.31 95 GLU A C 1
ATOM 756 O O . GLU A 1 95 ? 15.888 -5.283 -27.416 1.00 82.31 95 GLU A O 1
ATOM 761 N N . VAL A 1 96 ? 17.990 -5.243 -28.219 1.00 82.69 96 VAL A N 1
ATOM 762 C CA . VAL A 1 96 ? 17.644 -5.851 -29.513 1.00 82.69 96 VAL A CA 1
ATOM 763 C C . VAL A 1 96 ? 17.202 -7.297 -29.315 1.00 82.69 96 VAL A C 1
ATOM 765 O O . VAL A 1 96 ? 16.155 -7.685 -29.837 1.00 82.69 96 VAL A O 1
ATOM 768 N N . GLU A 1 97 ? 17.941 -8.085 -28.537 1.00 82.50 97 GLU A N 1
ATOM 769 C CA . GLU A 1 97 ? 17.591 -9.479 -28.251 1.00 82.50 97 GLU A CA 1
ATOM 770 C C . GLU A 1 97 ? 16.237 -9.598 -27.539 1.00 82.50 97 GLU A C 1
ATOM 772 O O . GLU A 1 97 ? 15.401 -10.425 -27.917 1.00 82.50 97 GLU A O 1
ATOM 777 N N . GLU A 1 98 ? 15.975 -8.751 -26.540 1.00 81.25 98 GLU A N 1
ATOM 778 C CA . GLU A 1 98 ? 14.685 -8.723 -25.848 1.00 81.25 98 GLU A CA 1
ATOM 779 C C . GLU A 1 98 ? 13.540 -8.338 -26.801 1.00 81.25 98 GLU A C 1
ATOM 781 O O . GLU A 1 98 ? 12.456 -8.934 -26.767 1.00 81.25 98 GLU A O 1
ATOM 786 N N . LEU A 1 99 ? 13.775 -7.366 -27.685 1.00 79.69 99 LEU A N 1
ATOM 787 C CA . LEU A 1 99 ? 12.796 -6.934 -28.676 1.00 79.69 99 LEU A CA 1
ATOM 788 C C . LEU A 1 99 ? 12.467 -8.048 -29.676 1.00 79.69 99 LEU A C 1
ATOM 790 O O . LEU A 1 99 ? 11.291 -8.293 -29.951 1.00 79.69 99 LEU A O 1
ATOM 794 N N . LEU A 1 100 ? 13.480 -8.756 -30.176 1.00 76.81 100 LEU A N 1
ATOM 795 C CA . LEU A 1 100 ? 13.294 -9.897 -31.073 1.00 76.81 100 LEU A CA 1
ATOM 796 C C . LEU A 1 100 ? 12.531 -11.034 -30.382 1.00 76.81 100 LEU A C 1
ATOM 798 O O . LEU A 1 100 ? 11.573 -11.551 -30.958 1.00 76.81 100 LEU A O 1
ATOM 802 N N . LYS A 1 101 ? 12.854 -11.348 -29.118 1.00 80.94 101 LYS A N 1
ATOM 803 C CA . LYS A 1 101 ? 12.092 -12.318 -28.307 1.00 80.94 101 LYS A CA 1
ATOM 804 C C . LYS A 1 101 ? 10.620 -11.914 -28.171 1.00 80.94 101 LYS A C 1
ATOM 806 O O . LYS A 1 101 ? 9.739 -12.765 -28.291 1.00 80.94 101 LYS A O 1
ATOM 811 N N . LYS A 1 102 ? 10.323 -10.627 -27.945 1.00 79.38 102 LYS A N 1
ATOM 812 C CA . LYS A 1 102 ? 8.938 -10.114 -27.880 1.00 79.38 102 LYS A CA 1
ATOM 813 C C . LYS A 1 102 ? 8.203 -10.284 -29.209 1.00 79.38 102 LYS A C 1
ATOM 815 O O . LYS A 1 102 ? 7.043 -10.696 -29.208 1.00 79.38 102 LYS A O 1
ATOM 820 N N . ILE A 1 103 ? 8.863 -9.990 -30.327 1.00 74.94 103 ILE A N 1
ATOM 821 C CA . ILE A 1 103 ? 8.270 -10.139 -31.661 1.00 74.94 103 ILE A CA 1
ATOM 822 C C . ILE A 1 103 ? 7.999 -11.615 -31.975 1.00 74.94 103 ILE A C 1
ATOM 824 O O . ILE A 1 103 ? 6.899 -11.946 -32.411 1.00 74.94 103 ILE A O 1
ATOM 828 N N . GLN A 1 104 ? 8.939 -12.507 -31.669 1.00 74.94 104 GLN A N 1
ATOM 829 C CA . GLN A 1 104 ? 8.773 -13.948 -31.865 1.00 74.94 104 GLN A CA 1
ATOM 830 C C . GLN A 1 104 ? 7.641 -14.528 -31.001 1.00 74.94 104 GLN A C 1
ATOM 832 O O . GLN A 1 104 ? 6.800 -15.274 -31.492 1.00 74.94 104 GLN A O 1
ATOM 837 N N . ARG A 1 105 ? 7.544 -14.135 -29.723 1.00 79.19 105 ARG A N 1
ATOM 838 C CA . ARG A 1 105 ? 6.413 -14.538 -28.862 1.00 79.19 105 ARG A CA 1
ATOM 839 C C . ARG A 1 105 ? 5.068 -14.086 -29.424 1.00 79.19 105 ARG A C 1
ATOM 841 O O . ARG A 1 105 ? 4.065 -14.773 -29.242 1.00 79.19 105 ARG A O 1
ATOM 848 N N . ARG A 1 106 ? 5.037 -12.926 -30.088 1.00 75.25 106 ARG A N 1
ATOM 849 C CA . ARG A 1 106 ? 3.837 -12.411 -30.750 1.00 75.25 106 ARG A CA 1
ATOM 850 C C . ARG A 1 106 ? 3.492 -13.206 -32.012 1.00 75.25 106 ARG A C 1
ATOM 852 O O . ARG A 1 106 ? 2.309 -13.443 -32.228 1.00 75.25 106 ARG A O 1
ATOM 859 N N . SER A 1 107 ? 4.475 -13.625 -32.812 1.00 70.81 107 SER A N 1
ATOM 860 C CA . SER A 1 107 ? 4.219 -14.447 -34.006 1.00 70.81 107 SER A CA 1
ATOM 861 C C . SER A 1 107 ? 3.745 -15.863 -33.661 1.00 70.81 107 SER A C 1
ATOM 863 O O . SER A 1 107 ? 3.024 -16.470 -34.441 1.00 70.81 107 SER A O 1
ATOM 865 N N . GLN A 1 108 ? 4.080 -16.359 -32.468 1.00 77.69 108 GLN A N 1
ATOM 866 C CA . GLN A 1 108 ? 3.626 -17.652 -31.939 1.00 77.69 108 GLN A CA 1
ATOM 867 C C . GLN A 1 108 ? 2.202 -17.638 -31.354 1.00 77.69 108 GLN A C 1
ATOM 869 O O . GLN A 1 108 ? 1.720 -18.677 -30.907 1.00 77.69 108 GLN A O 1
ATOM 874 N N . GLN A 1 109 ? 1.529 -16.484 -31.298 1.00 83.00 109 GLN A N 1
ATOM 875 C CA . GLN A 1 109 ? 0.155 -16.420 -30.789 1.00 83.00 109 GLN A CA 1
ATOM 876 C C . GLN A 1 109 ? -0.824 -17.124 -31.744 1.00 83.00 109 GLN A C 1
ATOM 878 O O . GLN A 1 109 ? -0.554 -17.198 -32.943 1.00 83.00 109 GLN A O 1
ATOM 883 N N . PRO A 1 110 ? -1.980 -17.614 -31.250 1.00 84.00 110 PRO A N 1
ATOM 884 C CA . PRO A 1 110 ? -2.965 -18.283 -32.096 1.00 84.00 110 PRO A CA 1
ATOM 885 C C . PRO A 1 110 ? -3.351 -17.434 -33.316 1.00 84.00 110 PRO A C 1
ATOM 887 O O . PRO A 1 110 ? -3.765 -16.284 -33.163 1.00 84.00 110 PRO A O 1
ATOM 890 N N . ALA A 1 111 ? -3.253 -18.006 -34.522 1.00 76.81 111 ALA A N 1
ATOM 891 C CA . ALA A 1 111 ? -3.494 -17.288 -35.779 1.00 76.81 111 ALA A CA 1
ATOM 892 C C . ALA A 1 111 ? -4.879 -16.616 -35.820 1.00 76.81 111 ALA A C 1
ATOM 894 O O . ALA A 1 111 ? -4.988 -15.454 -36.201 1.00 76.81 111 ALA A O 1
ATOM 895 N N . VAL A 1 112 ? -5.904 -17.305 -35.303 1.00 80.00 112 VAL A N 1
ATOM 896 C CA . VAL A 1 112 ? -7.279 -16.791 -35.183 1.00 80.00 112 VAL A CA 1
ATOM 897 C C . VAL A 1 112 ? -7.333 -15.482 -34.383 1.00 80.00 112 VAL A C 1
ATOM 899 O O . VAL A 1 112 ? -8.068 -14.565 -34.736 1.00 80.00 112 VAL A O 1
ATOM 902 N N . LEU A 1 113 ? -6.539 -15.356 -33.314 1.00 81.19 113 LEU A N 1
ATOM 903 C CA . LEU A 1 113 ? -6.493 -14.137 -32.504 1.00 81.19 113 LEU A CA 1
ATOM 904 C C . LEU A 1 113 ? -5.840 -12.983 -33.271 1.00 81.19 113 LEU A C 1
ATOM 906 O O . LEU A 1 113 ? -6.337 -11.857 -33.231 1.00 81.19 113 LEU A O 1
ATOM 910 N N . LEU A 1 114 ? -4.724 -13.252 -33.952 1.00 77.00 114 LEU A N 1
ATOM 911 C CA . LEU A 1 114 ? -4.010 -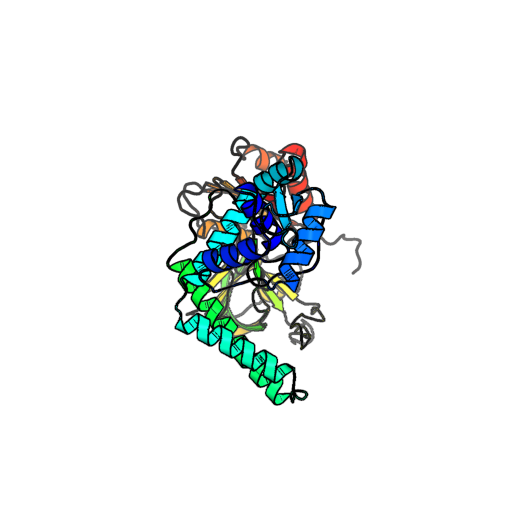12.242 -34.735 1.00 77.00 114 LEU A CA 1
ATOM 912 C C . LEU A 1 114 ? -4.879 -11.716 -35.885 1.00 77.00 114 LEU A C 1
ATOM 914 O O . LEU A 1 114 ? -4.971 -10.502 -36.060 1.00 77.00 114 LEU A O 1
ATOM 918 N N . GLU A 1 115 ? -5.582 -12.609 -36.583 1.00 79.50 115 GLU A N 1
ATOM 919 C CA . GLU A 1 115 ? -6.528 -12.268 -37.649 1.00 79.50 115 GLU A CA 1
ATOM 920 C C . GLU A 1 115 ? -7.656 -11.360 -37.137 1.00 79.50 115 GLU A C 1
ATOM 922 O O . GLU A 1 115 ? -7.894 -10.286 -37.691 1.00 79.50 115 GLU A O 1
ATOM 927 N N . LYS A 1 116 ? -8.306 -11.726 -36.021 1.00 83.75 116 LYS A N 1
ATOM 928 C CA . LYS A 1 116 ? -9.373 -10.902 -35.428 1.00 83.75 116 LYS A CA 1
ATOM 929 C C . LYS A 1 116 ? -8.873 -9.532 -34.981 1.00 83.75 116 LYS A C 1
ATOM 931 O O . LYS A 1 116 ? -9.567 -8.538 -35.179 1.00 83.75 116 LYS A O 1
ATOM 936 N N . LEU A 1 117 ? -7.673 -9.456 -34.408 1.00 79.25 117 LEU A N 1
ATOM 937 C CA . LEU A 1 117 ? -7.074 -8.178 -34.020 1.00 79.25 117 LEU A CA 1
ATOM 938 C C . LEU A 1 117 ? -6.800 -7.275 -35.221 1.00 79.25 117 LEU A C 1
ATOM 940 O O . LEU A 1 117 ? -6.916 -6.055 -35.099 1.00 79.25 117 LEU A O 1
ATOM 944 N N . ASP A 1 118 ? -6.395 -7.841 -36.353 1.00 77.12 118 ASP A N 1
ATOM 945 C CA . ASP A 1 118 ? -6.141 -7.059 -37.556 1.00 77.12 118 ASP A CA 1
ATOM 946 C C . ASP A 1 118 ? -7.440 -6.616 -38.233 1.00 77.12 118 ASP A C 1
ATOM 948 O O . ASP A 1 118 ? -7.520 -5.448 -38.615 1.00 77.12 118 ASP A O 1
ATOM 952 N N . GLN A 1 119 ? -8.479 -7.458 -38.251 1.00 81.56 119 GLN A N 1
ATOM 953 C CA . GLN A 1 119 ? -9.817 -7.068 -38.709 1.00 81.56 119 GLN A CA 1
ATOM 954 C C . GLN A 1 119 ? -10.363 -5.889 -37.892 1.00 81.56 119 GLN A C 1
ATOM 956 O O . GLN A 1 119 ? -10.686 -4.847 -38.453 1.00 81.56 119 GLN A O 1
ATOM 961 N N . VAL A 1 120 ? -10.336 -5.986 -36.556 1.00 85.19 120 VAL A N 1
ATOM 962 C CA . VAL A 1 120 ? -10.800 -4.903 -35.670 1.00 85.19 120 VAL A CA 1
ATOM 963 C C . VAL A 1 120 ? -10.039 -3.601 -35.930 1.00 85.19 120 VAL A C 1
ATOM 965 O O . VAL A 1 120 ? -10.638 -2.530 -35.942 1.00 85.19 120 VAL A O 1
ATOM 968 N N . LYS A 1 121 ? -8.720 -3.652 -36.159 1.00 80.19 121 LYS A N 1
ATOM 969 C CA . LYS A 1 121 ? -7.942 -2.443 -36.483 1.00 80.19 121 LYS A CA 1
ATOM 970 C C . LYS A 1 121 ? -8.325 -1.843 -37.831 1.00 80.19 121 LYS A C 1
ATOM 972 O O . LYS A 1 121 ? -8.299 -0.618 -37.952 1.00 80.19 121 LYS A O 1
ATOM 977 N N . GLN A 1 122 ? -8.583 -2.672 -38.840 1.00 81.38 122 GLN A N 1
ATOM 978 C CA . GLN A 1 122 ? -8.997 -2.208 -40.164 1.00 81.38 122 GLN A CA 1
ATOM 979 C C . GLN A 1 122 ? -10.371 -1.545 -40.085 1.00 81.38 122 GLN A C 1
ATOM 981 O O . GLN A 1 122 ? -10.495 -0.388 -40.487 1.00 81.38 122 GLN A O 1
ATOM 986 N N . ASP A 1 123 ? -11.333 -2.213 -39.452 1.00 88.75 123 ASP A N 1
ATOM 987 C CA . ASP A 1 123 ? -12.693 -1.706 -39.267 1.00 88.75 123 ASP A CA 1
ATOM 988 C C . ASP A 1 123 ? -12.684 -0.396 -38.465 1.00 88.75 123 ASP A C 1
ATOM 990 O O . ASP A 1 123 ? -13.301 0.587 -38.866 1.00 88.75 123 ASP A O 1
ATOM 994 N N . MET A 1 124 ? -11.895 -0.331 -37.384 1.00 85.25 124 MET A N 1
ATOM 995 C CA . MET A 1 124 ? -11.706 0.888 -36.587 1.00 85.25 124 MET A CA 1
ATOM 996 C C . MET A 1 124 ? -11.122 2.043 -37.402 1.00 85.25 124 MET A C 1
ATOM 998 O O . MET A 1 124 ? -11.562 3.181 -37.259 1.00 85.25 124 MET A O 1
ATOM 1002 N N . ARG A 1 125 ? -10.113 1.786 -38.246 1.00 83.88 125 ARG A N 1
ATOM 1003 C CA . ARG A 1 125 ? -9.547 2.829 -39.115 1.00 83.88 125 ARG A CA 1
ATOM 1004 C C . ARG A 1 125 ? -10.592 3.330 -40.097 1.00 83.88 125 ARG A C 1
ATOM 1006 O O . ARG A 1 125 ? -10.709 4.536 -40.264 1.00 83.88 125 ARG A O 1
ATOM 1013 N N . GLN A 1 126 ? -11.335 2.420 -40.716 1.00 87.12 126 GLN A N 1
ATOM 1014 C CA . GLN A 1 126 ? -12.360 2.771 -41.684 1.00 87.12 126 GLN A CA 1
ATOM 1015 C C . GLN A 1 126 ? -13.463 3.606 -41.022 1.00 87.12 126 GLN A C 1
ATOM 1017 O O . GLN A 1 126 ? -13.733 4.708 -41.494 1.00 87.12 126 GLN A O 1
ATOM 1022 N N . LEU A 1 127 ? -13.991 3.153 -39.881 1.00 87.81 127 LEU A N 1
ATOM 1023 C CA . LEU A 1 127 ? -15.001 3.856 -39.084 1.00 87.81 127 LEU A CA 1
ATOM 1024 C C . LEU A 1 127 ? -14.568 5.288 -38.738 1.00 87.81 127 LEU A C 1
ATOM 1026 O O . LEU A 1 127 ? -15.308 6.234 -38.978 1.00 87.81 127 LEU A O 1
ATOM 1030 N N . LEU A 1 128 ? -13.341 5.460 -38.237 1.00 84.38 128 LEU A N 1
ATOM 1031 C CA . LEU A 1 128 ? -12.827 6.763 -37.800 1.00 84.38 128 LEU A CA 1
ATOM 1032 C C . LEU A 1 128 ? -12.454 7.718 -38.948 1.00 84.38 128 LEU A C 1
ATOM 1034 O O . LEU A 1 128 ? -12.160 8.882 -38.690 1.00 84.38 128 LEU A O 1
ATOM 1038 N N . THR A 1 129 ? -12.420 7.239 -40.194 1.00 87.38 129 THR A N 1
ATOM 1039 C CA . THR A 1 129 ? -12.121 8.063 -41.385 1.00 87.38 129 THR A CA 1
ATOM 1040 C C . THR A 1 129 ? -13.359 8.444 -42.195 1.00 87.38 129 THR A C 1
ATOM 1042 O O . THR A 1 129 ? -13.232 9.146 -43.196 1.00 87.38 129 THR A O 1
ATOM 1045 N N . GLN A 1 130 ? -14.539 7.970 -41.789 1.00 83.12 130 GLN A N 1
ATOM 1046 C CA . GLN A 1 130 ? -15.814 8.279 -42.432 1.00 83.12 130 GLN A CA 1
ATOM 1047 C C . GLN A 1 130 ? -16.454 9.527 -41.795 1.00 83.12 130 GLN A C 1
ATOM 1049 O O . GLN A 1 130 ? -15.790 10.547 -41.626 1.00 83.12 130 GLN A O 1
ATOM 1054 N N . GLN A 1 131 ? -17.755 9.486 -41.507 1.00 81.44 131 GLN A N 1
ATOM 1055 C CA . GLN A 1 131 ? -18.489 10.580 -40.876 1.00 81.44 131 GLN A CA 1
ATOM 1056 C C . GLN A 1 131 ? -18.248 10.609 -39.361 1.00 81.44 131 GLN A C 1
ATOM 1058 O O . GLN A 1 131 ? -17.814 9.618 -38.772 1.00 81.44 131 GLN A O 1
ATOM 1063 N N . GLU A 1 132 ? -18.536 11.750 -38.728 1.00 87.25 132 GLU A N 1
ATOM 1064 C CA . GLU A 1 132 ? -18.482 11.860 -37.270 1.00 87.25 132 GLU A CA 1
ATOM 1065 C C . GLU A 1 132 ? -19.450 10.872 -36.611 1.00 87.25 132 GLU A C 1
ATOM 1067 O O . GLU A 1 132 ? -20.606 10.734 -37.015 1.00 87.25 132 GLU A O 1
ATOM 1072 N N . LEU A 1 133 ? -18.960 10.181 -35.581 1.00 88.56 133 LEU A N 1
ATOM 1073 C CA . LEU A 1 133 ? -19.758 9.244 -34.801 1.00 88.56 133 LEU A CA 1
ATOM 1074 C C . LEU A 1 133 ? -20.812 9.995 -33.991 1.00 88.56 133 LEU A C 1
ATOM 1076 O O . LEU A 1 133 ? -20.522 11.023 -33.375 1.00 88.56 133 LEU A O 1
ATOM 1080 N N . THR A 1 134 ? -22.019 9.434 -33.917 1.00 91.38 134 THR A N 1
ATOM 1081 C CA . THR A 1 134 ? -23.012 9.918 -32.958 1.00 91.38 134 THR A CA 1
ATOM 1082 C C . THR A 1 134 ? -22.545 9.630 -31.530 1.00 91.38 134 THR A C 1
ATOM 1084 O O . THR A 1 134 ? -21.740 8.728 -31.283 1.00 91.38 134 THR A O 1
ATOM 1087 N N . HIS A 1 135 ? -23.079 10.372 -30.558 1.00 82.94 135 HIS A N 1
ATOM 1088 C CA . HIS A 1 135 ? -22.776 10.130 -29.146 1.00 82.94 135 HIS A CA 1
ATOM 1089 C C . HIS A 1 135 ? -23.105 8.687 -28.722 1.00 82.94 135 HIS A C 1
ATOM 1091 O O . HIS A 1 135 ? -22.321 8.057 -28.018 1.00 82.94 135 HIS A O 1
ATOM 1097 N N . ALA A 1 136 ? -24.231 8.144 -29.196 1.00 81.31 136 ALA A N 1
ATOM 1098 C CA . ALA A 1 136 ? -24.661 6.784 -28.881 1.00 81.31 136 ALA A CA 1
ATOM 1099 C C . ALA A 1 136 ? -23.699 5.723 -29.449 1.00 81.31 136 ALA A C 1
ATOM 1101 O O . ALA A 1 136 ? -23.329 4.783 -28.743 1.00 81.31 136 ALA A O 1
ATOM 1102 N N . ASP A 1 137 ? -23.234 5.895 -30.692 1.00 84.31 137 ASP A N 1
ATOM 1103 C CA . ASP A 1 137 ? -22.277 4.971 -31.316 1.00 84.31 137 ASP A CA 1
ATOM 1104 C C . ASP A 1 137 ? -20.904 5.036 -30.635 1.00 84.31 137 ASP A C 1
ATOM 1106 O O . ASP A 1 137 ? -20.254 4.008 -30.418 1.00 84.31 137 ASP A O 1
ATOM 1110 N N . ALA A 1 138 ? -20.474 6.239 -30.243 1.00 80.81 138 ALA A N 1
ATOM 1111 C CA . ALA A 1 138 ? -19.238 6.441 -29.498 1.00 80.81 138 ALA A CA 1
ATOM 1112 C C . ALA A 1 138 ? -19.282 5.756 -28.119 1.00 80.81 138 ALA A C 1
ATOM 1114 O O . ALA A 1 138 ? -18.315 5.089 -27.736 1.00 80.81 138 ALA A O 1
ATOM 1115 N N . GLU A 1 139 ? -20.400 5.859 -27.394 1.00 76.25 139 GLU A N 1
ATOM 1116 C CA . GLU A 1 139 ? -20.600 5.167 -26.114 1.00 76.25 139 GLU A CA 1
ATOM 1117 C C . GLU A 1 139 ? -20.623 3.642 -26.271 1.00 76.25 139 GLU A C 1
ATOM 1119 O O . GLU A 1 139 ? -19.971 2.929 -25.500 1.00 76.25 139 GLU A O 1
ATOM 1124 N N . LEU A 1 140 ? -21.322 3.121 -27.283 1.00 83.44 140 LEU A N 1
ATOM 1125 C CA . LEU A 1 140 ? -21.371 1.685 -27.571 1.00 83.44 140 LEU A CA 1
ATOM 1126 C C . LEU A 1 140 ? -19.969 1.116 -27.849 1.00 83.44 140 LEU A C 1
ATOM 1128 O O . LEU A 1 140 ? -19.587 0.069 -27.303 1.00 83.44 140 LEU A O 1
ATOM 1132 N N . LEU A 1 141 ? -19.185 1.820 -28.668 1.00 84.19 141 LEU A N 1
ATOM 1133 C CA . LEU A 1 141 ? -17.810 1.448 -28.988 1.00 84.19 141 LEU A CA 1
ATOM 1134 C C . LEU A 1 141 ? -16.917 1.499 -27.740 1.00 84.19 141 LEU A C 1
ATOM 1136 O O . LEU A 1 141 ? -16.173 0.550 -27.473 1.00 84.19 141 LEU A O 1
ATOM 1140 N N . ALA A 1 142 ? -17.014 2.570 -26.948 1.00 74.94 142 ALA A N 1
ATOM 1141 C CA . ALA A 1 142 ? -16.248 2.733 -25.715 1.00 74.94 142 ALA A CA 1
ATOM 1142 C C . ALA A 1 142 ? -16.530 1.599 -24.718 1.00 74.94 142 ALA A C 1
ATOM 1144 O O . ALA A 1 142 ? -15.594 1.008 -24.173 1.00 74.94 142 ALA A O 1
ATOM 1145 N N . ASN A 1 143 ? -17.800 1.229 -24.546 1.00 72.94 143 ASN A N 1
ATOM 1146 C CA . ASN A 1 143 ? -18.201 0.117 -23.686 1.00 72.94 143 ASN A CA 1
ATOM 1147 C C . ASN A 1 143 ? -17.641 -1.226 -24.177 1.00 72.94 143 ASN A C 1
ATOM 1149 O O . ASN A 1 143 ? -17.139 -2.020 -23.379 1.00 72.94 143 ASN A O 1
ATOM 1153 N N . SER A 1 144 ? -17.664 -1.472 -25.487 1.00 81.88 144 SER A N 1
ATOM 1154 C CA . SER A 1 144 ? -17.130 -2.707 -26.084 1.00 81.88 144 SER A CA 1
ATOM 1155 C C . SER A 1 144 ? -15.608 -2.826 -25.920 1.00 81.88 144 SER A C 1
ATOM 1157 O O . SER A 1 144 ? -15.080 -3.894 -25.580 1.00 81.88 144 SER A O 1
ATOM 1159 N N . LEU A 1 145 ? -14.886 -1.715 -26.089 1.00 81.69 145 LEU A N 1
ATOM 1160 C CA . LEU A 1 145 ? -13.444 -1.640 -25.838 1.00 81.69 145 LEU A CA 1
ATOM 1161 C C . LEU A 1 145 ? -13.118 -1.840 -24.354 1.00 81.69 145 LEU A C 1
ATOM 1163 O O . LEU A 1 145 ? -12.157 -2.538 -24.024 1.00 81.69 145 LEU A O 1
ATOM 1167 N N . GLU A 1 146 ? -13.939 -1.297 -23.458 1.00 68.12 146 GLU A N 1
ATOM 1168 C CA . GLU A 1 146 ? -13.788 -1.478 -22.015 1.00 68.12 146 GLU A CA 1
ATOM 1169 C C . GLU A 1 146 ? -14.005 -2.943 -21.593 1.00 68.12 146 GLU A C 1
ATOM 1171 O O . GLU A 1 146 ? -13.232 -3.476 -20.794 1.00 68.12 146 GLU A O 1
ATOM 1176 N N . GLN A 1 147 ? -14.983 -3.647 -22.172 1.00 70.00 147 GLN A N 1
ATOM 1177 C CA . GLN A 1 147 ? -15.163 -5.087 -21.928 1.00 70.00 147 GLN A CA 1
ATOM 1178 C C . GLN A 1 147 ? -13.998 -5.922 -22.471 1.00 70.00 147 GLN A C 1
ATOM 1180 O O . GLN A 1 147 ? -13.508 -6.839 -21.802 1.00 70.00 147 GLN A O 1
ATOM 1185 N N . THR A 1 148 ? -13.487 -5.561 -23.649 1.00 79.12 148 THR A N 1
ATOM 1186 C CA . THR A 1 148 ? -12.283 -6.183 -24.217 1.00 79.12 148 THR A CA 1
ATOM 1187 C C . THR A 1 148 ? -11.084 -5.979 -23.286 1.00 79.12 148 THR A C 1
ATOM 1189 O O . THR A 1 148 ? -10.357 -6.928 -22.982 1.00 79.12 148 THR A O 1
ATOM 1192 N N . ARG A 1 149 ? -10.915 -4.765 -22.746 1.00 75.75 149 ARG A N 1
ATOM 1193 C CA . ARG A 1 149 ? -9.867 -4.433 -21.771 1.00 75.75 149 ARG A CA 1
ATOM 1194 C C . ARG A 1 149 ? -9.983 -5.282 -20.506 1.00 75.75 149 ARG A C 1
ATOM 1196 O O . ARG A 1 149 ? -8.981 -5.859 -20.084 1.00 75.75 149 ARG A O 1
ATOM 1203 N N . LYS A 1 150 ? -11.181 -5.402 -19.924 1.00 64.00 150 LYS A N 1
ATOM 1204 C CA . LYS A 1 150 ? -11.435 -6.251 -18.743 1.00 64.00 150 LYS A CA 1
ATOM 1205 C C . LYS A 1 150 ? -11.089 -7.716 -19.010 1.00 64.00 150 LYS A C 1
ATOM 1207 O O . LYS A 1 150 ? -10.426 -8.345 -18.189 1.00 64.00 150 LYS A O 1
ATOM 1212 N N . THR A 1 151 ? -11.458 -8.234 -20.179 1.00 70.81 151 THR A N 1
ATOM 1213 C CA . THR A 1 151 ? -11.141 -9.610 -20.591 1.00 70.81 151 THR A CA 1
ATOM 1214 C C . THR A 1 151 ? -9.630 -9.835 -20.685 1.00 70.81 151 THR A C 1
ATOM 1216 O O . THR A 1 151 ? -9.113 -10.808 -20.136 1.00 70.81 151 THR A O 1
ATOM 1219 N N . ILE A 1 152 ? -8.890 -8.899 -21.292 1.00 76.88 152 ILE A N 1
ATOM 1220 C CA . ILE A 1 152 ? -7.420 -8.952 -21.350 1.00 76.88 152 ILE A CA 1
ATOM 1221 C C . ILE A 1 152 ? -6.817 -8.960 -19.937 1.00 76.88 152 ILE A C 1
ATOM 1223 O O . ILE A 1 152 ? -5.914 -9.748 -19.663 1.00 76.88 152 ILE A O 1
ATOM 1227 N N . GLN A 1 153 ? -7.330 -8.128 -19.026 1.00 65.12 153 GLN A N 1
ATOM 1228 C CA . GLN A 1 153 ? -6.858 -8.082 -17.637 1.00 65.12 153 GLN A CA 1
ATOM 1229 C C . GLN A 1 153 ? -7.115 -9.394 -16.882 1.00 65.12 153 GLN A C 1
ATOM 1231 O O . GLN A 1 153 ? -6.257 -9.834 -16.117 1.00 65.12 153 GLN A O 1
ATOM 1236 N N . LEU A 1 154 ? -8.258 -10.044 -17.113 1.00 62.47 154 LEU A N 1
ATOM 1237 C CA . LEU A 1 154 ? -8.568 -11.355 -16.534 1.00 62.47 154 LEU A CA 1
ATOM 1238 C C . LEU A 1 154 ? -7.621 -12.445 -17.049 1.00 62.47 154 LEU A C 1
ATOM 1240 O O . LEU A 1 154 ? -7.116 -13.234 -16.252 1.00 62.47 154 LEU A O 1
ATOM 1244 N N . ILE A 1 155 ? -7.318 -12.458 -18.350 1.00 70.56 155 ILE A N 1
ATOM 1245 C CA . ILE A 1 155 ? -6.360 -13.407 -18.939 1.00 70.56 155 ILE A CA 1
ATOM 1246 C C . ILE A 1 155 ? -4.960 -13.181 -18.361 1.00 70.56 155 ILE A C 1
ATOM 1248 O O . ILE A 1 155 ? -4.313 -14.136 -17.937 1.00 70.56 155 ILE A O 1
ATOM 1252 N N . GLN A 1 156 ? -4.513 -11.925 -18.268 1.00 68.06 156 GLN A N 1
ATOM 1253 C CA . GLN A 1 156 ? -3.233 -11.579 -17.640 1.00 68.06 156 GLN A CA 1
ATOM 1254 C C . GLN A 1 156 ? -3.181 -12.037 -16.177 1.00 68.06 156 GLN A C 1
ATOM 1256 O O . GLN A 1 156 ? -2.177 -12.598 -15.749 1.00 68.06 156 GLN A O 1
ATOM 1261 N N . ARG A 1 157 ? -4.274 -11.863 -15.422 1.00 58.56 157 ARG A N 1
ATOM 1262 C CA . ARG A 1 157 ? -4.405 -12.336 -14.035 1.00 58.56 157 ARG A CA 1
ATOM 1263 C C . ARG A 1 157 ? -4.334 -13.864 -13.936 1.00 58.56 157 ARG A C 1
ATOM 1265 O O . ARG A 1 157 ? -3.627 -14.370 -13.072 1.00 58.56 157 ARG A O 1
ATOM 1272 N N . SER A 1 158 ? -5.015 -14.589 -14.826 1.00 54.59 158 SER A N 1
ATOM 1273 C CA . SER A 1 158 ? -4.958 -16.058 -14.889 1.00 54.59 158 SER A CA 1
ATOM 1274 C C . SER A 1 158 ? -3.552 -16.553 -15.229 1.00 54.59 158 SER A C 1
ATOM 1276 O O . SER A 1 158 ? -3.064 -17.491 -14.607 1.00 54.59 158 SER A O 1
ATOM 1278 N N . GLN A 1 159 ? -2.871 -15.901 -16.174 1.00 56.62 159 GLN A N 1
ATOM 1279 C CA . GLN A 1 159 ? -1.501 -16.244 -16.556 1.00 56.62 159 GLN A CA 1
ATOM 1280 C C . GLN A 1 159 ? -0.499 -15.948 -15.434 1.00 56.62 159 GLN A C 1
ATOM 1282 O O . GLN A 1 159 ? 0.355 -16.787 -15.176 1.00 56.62 159 GLN A O 1
ATOM 1287 N N . LEU A 1 160 ? -0.639 -14.823 -14.723 1.00 48.88 160 LEU A N 1
ATOM 1288 C CA . LEU A 1 160 ? 0.184 -14.479 -13.554 1.00 48.88 160 LEU A CA 1
ATOM 1289 C C . LEU A 1 160 ? 0.015 -15.469 -12.389 1.00 48.88 160 LEU A C 1
ATOM 1291 O O . LEU A 1 160 ? 0.952 -15.652 -11.619 1.00 48.88 160 LEU A O 1
ATOM 1295 N N . MET A 1 161 ? -1.159 -16.096 -12.250 1.00 42.81 161 MET A N 1
ATOM 1296 C CA . MET A 1 161 ? -1.413 -17.107 -11.215 1.00 42.81 161 MET A CA 1
ATOM 1297 C C . MET A 1 161 ? -1.001 -18.528 -11.626 1.00 42.81 161 MET A C 1
ATOM 1299 O O . MET A 1 161 ? -0.624 -19.309 -10.761 1.00 42.81 161 MET A O 1
ATOM 1303 N N . GLN A 1 162 ? -1.052 -18.868 -12.919 1.00 38.47 162 GLN A N 1
ATOM 1304 C CA . GLN A 1 162 ? -0.684 -20.198 -13.436 1.00 38.47 162 GLN A CA 1
ATOM 1305 C C . GLN A 1 162 ? 0.807 -20.330 -13.769 1.00 38.47 162 GLN A C 1
ATOM 1307 O O . GLN A 1 162 ? 1.391 -21.388 -13.569 1.00 38.47 162 GLN A O 1
ATOM 1312 N N . ASN A 1 163 ? 1.416 -19.257 -14.265 1.00 38.19 163 ASN A N 1
ATOM 1313 C CA . ASN A 1 163 ? 2.843 -19.127 -14.524 1.00 38.19 163 ASN A CA 1
ATOM 1314 C C . ASN A 1 163 ? 3.282 -17.794 -13.915 1.00 38.19 163 ASN A C 1
ATOM 1316 O O . ASN A 1 163 ? 3.357 -16.792 -14.640 1.00 38.19 163 ASN A O 1
ATOM 1320 N N . PRO A 1 164 ? 3.535 -17.741 -12.592 1.00 39.72 164 PRO A N 1
ATOM 1321 C CA . PRO A 1 164 ? 4.173 -16.570 -12.014 1.00 39.72 164 PRO A CA 1
ATOM 1322 C C . PRO A 1 164 ? 5.422 -16.282 -12.852 1.00 39.72 164 PRO A C 1
ATOM 1324 O O . PRO A 1 164 ? 6.139 -17.227 -13.203 1.00 39.72 164 PRO A O 1
ATOM 1327 N N . PRO A 1 165 ? 5.648 -15.023 -13.268 1.00 32.22 165 PRO A N 1
ATOM 1328 C CA . PRO A 1 165 ? 6.785 -14.709 -14.110 1.00 32.22 165 PRO A CA 1
ATOM 1329 C C . PRO A 1 165 ? 8.017 -15.284 -13.425 1.00 32.22 165 PRO A C 1
ATOM 1331 O O . PRO A 1 165 ? 8.182 -15.091 -12.219 1.00 32.22 165 PRO A O 1
ATOM 1334 N N . ALA A 1 166 ? 8.854 -16.008 -14.175 1.00 34.16 166 ALA A N 1
ATOM 1335 C CA . ALA A 1 166 ? 10.208 -16.272 -13.724 1.00 34.16 166 ALA A CA 1
ATOM 1336 C C . ALA A 1 166 ? 10.773 -14.901 -13.361 1.00 34.16 166 ALA A C 1
ATOM 1338 O O . ALA A 1 166 ? 10.932 -14.042 -14.234 1.00 34.16 166 ALA A O 1
ATOM 1339 N N . ILE A 1 167 ? 10.906 -14.659 -12.058 1.00 36.91 167 ILE A N 1
ATOM 1340 C CA . ILE A 1 167 ? 11.414 -13.405 -11.540 1.00 36.91 167 ILE A CA 1
ATOM 1341 C C . ILE A 1 167 ? 12.812 -13.343 -12.121 1.00 36.91 167 ILE A C 1
ATOM 1343 O O . ILE A 1 167 ? 13.667 -14.151 -11.764 1.00 36.91 167 ILE A O 1
ATOM 1347 N N . ASN A 1 168 ? 13.014 -12.440 -13.078 1.00 32.06 168 ASN A N 1
ATOM 1348 C CA . ASN A 1 168 ? 14.355 -12.048 -13.446 1.00 32.06 168 ASN A CA 1
ATOM 1349 C C . ASN A 1 168 ? 14.951 -11.560 -12.125 1.00 32.06 168 ASN A C 1
ATOM 1351 O O . ASN A 1 168 ? 14.441 -10.594 -11.552 1.00 32.06 168 ASN A O 1
ATOM 1355 N N . SER A 1 169 ? 15.911 -12.305 -11.585 1.00 37.09 169 SER A N 1
ATOM 1356 C CA . SER A 1 169 ? 16.428 -12.189 -10.215 1.00 37.09 169 SER A CA 1
ATOM 1357 C C . SER A 1 169 ? 17.032 -10.819 -9.888 1.00 37.09 169 SER A C 1
ATOM 1359 O O . SER A 1 169 ? 17.460 -10.595 -8.759 1.00 37.09 169 SER A O 1
ATOM 1361 N N . ASP A 1 170 ? 17.009 -9.895 -10.848 1.00 40.34 170 ASP A N 1
ATOM 1362 C CA . ASP A 1 170 ? 17.777 -8.663 -10.850 1.00 40.34 170 ASP A CA 1
ATOM 1363 C C . ASP A 1 170 ? 16.951 -7.392 -10.581 1.00 40.34 170 ASP A C 1
ATOM 1365 O O . ASP A 1 170 ? 17.543 -6.352 -10.307 1.00 40.34 170 ASP A O 1
ATOM 1369 N N . GLU A 1 171 ? 15.608 -7.418 -10.569 1.00 51.06 171 GLU A N 1
ATOM 1370 C CA . GLU A 1 171 ? 14.819 -6.221 -10.201 1.00 51.06 171 GLU A CA 1
ATOM 1371 C C . GLU A 1 171 ? 13.884 -6.432 -9.001 1.00 51.06 171 GLU A C 1
ATOM 1373 O O . GLU A 1 171 ? 12.658 -6.482 -9.110 1.00 51.06 171 GLU A O 1
ATOM 1378 N N . LYS A 1 172 ? 14.479 -6.449 -7.801 1.00 67.94 172 LYS A N 1
ATOM 1379 C CA . LYS A 1 172 ? 13.790 -6.228 -6.515 1.00 67.94 172 LYS A CA 1
ATOM 1380 C C . LYS A 1 172 ? 13.405 -4.749 -6.356 1.00 67.94 172 LYS A C 1
ATOM 1382 O O . LYS A 1 172 ? 13.993 -4.037 -5.543 1.00 67.94 172 LYS A O 1
ATOM 1387 N N . LYS A 1 173 ? 12.459 -4.248 -7.157 1.00 77.25 173 LYS A N 1
ATOM 1388 C CA . LYS A 1 173 ? 12.021 -2.841 -7.090 1.00 77.25 173 LYS A CA 1
ATOM 1389 C C . LYS A 1 173 ? 10.523 -2.716 -6.797 1.00 77.25 173 LYS A C 1
ATOM 1391 O O . LYS A 1 173 ? 9.724 -3.425 -7.414 1.00 77.25 173 LYS A O 1
ATOM 1396 N N . PRO A 1 174 ? 10.117 -1.799 -5.897 1.00 83.50 174 PRO A N 1
ATOM 1397 C CA . PRO A 1 174 ? 8.717 -1.434 -5.726 1.00 83.50 174 PRO A CA 1
ATOM 1398 C C . PRO A 1 174 ? 8.073 -0.968 -7.036 1.00 83.50 174 PRO A C 1
ATOM 1400 O O . PRO A 1 174 ? 8.670 -0.192 -7.784 1.00 83.50 174 PRO A O 1
ATOM 1403 N N . TYR A 1 175 ? 6.832 -1.380 -7.296 1.00 82.81 175 TYR A N 1
ATOM 1404 C CA . TYR A 1 175 ? 6.090 -0.954 -8.488 1.00 82.81 175 TYR A CA 1
ATOM 1405 C C . TYR A 1 175 ? 4.632 -0.618 -8.175 1.00 82.81 175 TYR A C 1
ATOM 1407 O O . TYR A 1 175 ? 4.061 -1.077 -7.189 1.00 82.81 175 TYR A O 1
ATOM 1415 N N . ARG A 1 176 ? 4.010 0.213 -9.021 1.00 84.12 176 ARG A N 1
ATOM 1416 C CA . ARG A 1 176 ? 2.635 0.689 -8.816 1.00 84.12 176 ARG A CA 1
ATOM 1417 C C . ARG A 1 176 ? 1.631 -0.066 -9.679 1.00 84.12 176 ARG A C 1
ATOM 1419 O O . ARG A 1 176 ? 1.820 -0.183 -10.888 1.00 84.12 176 ARG A O 1
ATOM 1426 N N . VAL A 1 177 ? 0.517 -0.457 -9.071 1.00 84.88 177 VAL A N 1
ATOM 1427 C CA . VAL A 1 177 ? -0.686 -0.956 -9.746 1.00 84.88 177 VAL A CA 1
ATOM 1428 C C . VAL A 1 177 ? -1.788 0.084 -9.576 1.00 84.88 177 VAL A C 1
ATOM 1430 O O . VAL A 1 177 ? -1.976 0.616 -8.486 1.00 84.88 177 VAL A O 1
ATOM 1433 N N . LYS A 1 178 ? -2.501 0.422 -10.652 1.00 84.31 178 LYS A N 1
ATOM 1434 C CA . LYS A 1 178 ? -3.653 1.332 -10.583 1.00 84.31 178 LYS A CA 1
ATOM 1435 C C . LYS A 1 178 ? -4.938 0.525 -10.457 1.00 84.31 178 LYS A C 1
ATOM 1437 O O . LYS A 1 178 ? -5.113 -0.443 -11.194 1.00 84.31 178 LYS A O 1
ATOM 1442 N N . HIS A 1 179 ? -5.837 0.995 -9.602 1.00 82.25 179 HIS A N 1
ATOM 1443 C CA . HIS A 1 179 ? -7.178 0.443 -9.436 1.00 82.25 179 HIS A CA 1
ATOM 1444 C C . HIS A 1 179 ? -8.212 1.408 -10.001 1.00 82.25 179 HIS A C 1
ATOM 1446 O O . HIS A 1 179 ? -7.974 2.616 -10.084 1.00 82.25 179 HIS A O 1
ATOM 1452 N N . GLN A 1 180 ? -9.372 0.879 -10.385 1.00 82.69 180 GLN A N 1
ATOM 1453 C CA . GLN A 1 180 ? -10.521 1.732 -10.658 1.00 82.69 180 GLN A CA 1
ATOM 1454 C C . GLN A 1 180 ? -11.006 2.327 -9.334 1.00 82.69 180 GLN A C 1
ATOM 1456 O O . GLN A 1 180 ? -11.278 1.593 -8.384 1.00 82.69 180 GLN A O 1
ATOM 1461 N N . LEU A 1 181 ? -11.118 3.653 -9.276 1.00 86.00 181 LEU A N 1
ATOM 1462 C CA . LEU A 1 181 ? -11.683 4.323 -8.115 1.00 86.00 181 LEU A CA 1
ATOM 1463 C C . LEU A 1 181 ? -13.184 4.031 -8.054 1.00 86.00 181 LEU A C 1
ATOM 1465 O O . LEU A 1 181 ? -13.900 4.262 -9.025 1.00 86.00 181 LEU A O 1
ATOM 1469 N N . LYS A 1 182 ? -13.642 3.515 -6.914 1.00 90.62 182 LYS A N 1
ATOM 1470 C CA . LYS A 1 182 ? -15.055 3.254 -6.638 1.00 90.62 182 LYS A CA 1
ATOM 1471 C C . LYS A 1 182 ? -15.434 3.841 -5.293 1.00 90.62 182 LYS A C 1
ATOM 1473 O O . LYS A 1 182 ? -14.615 3.835 -4.370 1.00 90.62 182 LYS A O 1
ATOM 1478 N N . ILE A 1 183 ? -16.662 4.336 -5.226 1.00 92.94 183 ILE A N 1
ATOM 1479 C CA . ILE A 1 183 ? -17.342 4.727 -3.999 1.00 92.94 183 ILE A CA 1
ATOM 1480 C C . ILE A 1 183 ? -18.201 3.544 -3.565 1.00 92.94 183 ILE A C 1
ATOM 1482 O O . ILE A 1 183 ? -18.890 2.963 -4.400 1.00 92.94 183 ILE A O 1
ATOM 1486 N N . ARG A 1 184 ? -18.105 3.168 -2.292 1.00 96.06 184 ARG A N 1
ATOM 1487 C CA . ARG A 1 184 ? -18.759 1.991 -1.724 1.00 96.06 184 ARG A CA 1
ATOM 1488 C C . ARG A 1 184 ? -19.505 2.370 -0.465 1.00 96.06 184 ARG A C 1
ATOM 1490 O O . ARG A 1 184 ? -18.898 2.928 0.455 1.00 96.06 184 ARG A O 1
ATOM 1497 N N . TRP A 1 185 ? -20.786 2.043 -0.423 1.00 97.25 185 TRP A N 1
ATOM 1498 C CA . TRP A 1 185 ? -21.558 2.107 0.806 1.00 97.25 185 TRP A CA 1
ATOM 1499 C C . TRP A 1 185 ? -21.281 0.872 1.646 1.00 97.25 185 TRP A C 1
ATOM 1501 O O . TRP A 1 185 ? -21.296 -0.257 1.152 1.00 97.25 185 TRP A O 1
ATOM 1511 N N . VAL A 1 186 ? -21.018 1.106 2.926 1.00 98.38 186 VAL A N 1
ATOM 1512 C CA . VAL A 1 186 ? -20.798 0.045 3.900 1.00 98.38 186 VAL A CA 1
ATOM 1513 C C . VAL A 1 186 ? -21.552 0.341 5.185 1.00 98.38 186 VAL A C 1
ATOM 1515 O O . VAL A 1 186 ? -21.858 1.493 5.498 1.00 98.38 186 VAL A O 1
ATOM 1518 N N . GLU A 1 187 ? -21.822 -0.704 5.948 1.00 98.25 187 GLU A N 1
ATOM 1519 C CA . GLU A 1 187 ? -22.402 -0.635 7.280 1.00 98.25 187 GLU A CA 1
ATOM 1520 C C . GLU A 1 187 ? -21.527 -1.372 8.288 1.00 98.25 187 GLU A C 1
ATOM 1522 O O . GLU A 1 187 ? -20.841 -2.341 7.958 1.00 98.25 187 GLU A O 1
ATOM 1527 N N . VAL A 1 188 ? -21.516 -0.890 9.525 1.00 98.75 188 VAL A N 1
ATOM 1528 C CA . VAL A 1 188 ? -20.808 -1.535 10.627 1.00 98.75 188 VAL A CA 1
ATOM 1529 C C . VAL A 1 188 ? -21.477 -2.876 10.904 1.00 98.75 188 VAL A C 1
ATOM 1531 O O . VAL A 1 188 ? -22.631 -2.937 11.318 1.00 98.75 188 VAL A O 1
ATOM 1534 N N . GLN A 1 189 ? -20.737 -3.957 10.706 1.00 98.44 189 GLN A N 1
ATOM 1535 C CA . GLN A 1 189 ? -21.165 -5.301 11.069 1.00 98.44 189 GLN A CA 1
ATOM 1536 C C . GLN A 1 189 ? -20.763 -5.624 12.510 1.00 98.44 189 GLN A C 1
ATOM 1538 O O . GLN A 1 189 ? -21.536 -6.223 13.257 1.00 98.44 189 GLN A O 1
ATOM 1543 N N . GLN A 1 190 ? -19.550 -5.228 12.904 1.00 98.31 190 GLN A N 1
ATOM 1544 C CA . GLN A 1 190 ? -19.010 -5.510 14.229 1.00 98.31 190 GLN A CA 1
ATOM 1545 C C . GLN A 1 190 ? -17.963 -4.474 14.641 1.00 98.31 190 GLN A C 1
ATOM 1547 O O . GLN A 1 190 ? -17.197 -3.980 13.815 1.00 98.31 190 GLN A O 1
ATOM 1552 N N . LYS A 1 191 ? -17.881 -4.210 15.946 1.00 98.19 191 LYS A N 1
ATOM 1553 C CA . LYS A 1 191 ? -16.830 -3.414 16.581 1.00 98.19 191 LYS A CA 1
ATOM 1554 C C . LYS A 1 191 ? -16.090 -4.249 17.626 1.00 98.19 191 LYS A C 1
ATOM 1556 O O . LYS A 1 191 ? -16.716 -4.944 18.422 1.00 98.19 191 LYS A O 1
ATOM 1561 N N . ILE A 1 192 ? -14.762 -4.186 17.616 1.00 98.06 192 ILE A N 1
ATOM 1562 C CA . ILE A 1 192 ? -13.874 -4.958 18.491 1.00 98.06 192 ILE A CA 1
ATOM 1563 C C . ILE A 1 192 ? -12.811 -4.015 19.056 1.00 98.06 192 ILE A C 1
ATOM 1565 O O . ILE A 1 192 ? -12.056 -3.408 18.302 1.00 98.06 192 ILE A O 1
ATOM 1569 N N . HIS A 1 193 ? -12.710 -3.911 20.380 1.00 97.06 193 HIS A N 1
ATOM 1570 C CA . HIS A 1 193 ? -11.595 -3.211 21.021 1.00 97.06 193 HIS A CA 1
ATOM 1571 C C . HIS A 1 193 ? -10.361 -4.121 21.025 1.00 97.06 193 HIS A C 1
ATOM 1573 O O . HIS A 1 193 ? -10.391 -5.197 21.621 1.00 97.06 193 HIS A O 1
ATOM 1579 N N . LEU A 1 194 ? -9.298 -3.706 20.333 1.00 96.69 194 LEU A N 1
ATOM 1580 C CA . LEU A 1 194 ? -8.013 -4.414 20.320 1.00 96.69 194 LEU A CA 1
ATOM 1581 C C . LEU A 1 194 ? -7.122 -3.962 21.481 1.00 96.69 194 LEU A C 1
ATOM 1583 O O . LEU A 1 194 ? -6.385 -4.763 22.046 1.00 96.69 194 LEU A O 1
ATOM 1587 N N . SER A 1 195 ? -7.217 -2.681 21.826 1.00 95.31 195 SER A N 1
ATOM 1588 C CA . SER A 1 195 ? -6.604 -2.042 22.989 1.00 95.31 195 SER A CA 1
ATOM 1589 C C . SER A 1 195 ? -7.490 -0.859 23.426 1.00 95.31 195 SER A C 1
ATOM 1591 O O . SER A 1 195 ? -8.488 -0.573 22.749 1.00 95.31 195 SER A O 1
ATOM 1593 N N . PRO A 1 196 ? -7.184 -0.142 24.526 1.00 93.56 196 PRO A N 1
ATOM 1594 C CA . PRO A 1 196 ? -7.957 1.034 24.932 1.00 93.56 196 PRO A CA 1
ATOM 1595 C C . PRO A 1 196 ? -8.071 2.099 23.830 1.00 93.56 196 PRO A C 1
ATOM 1597 O O . PRO A 1 196 ? -9.136 2.692 23.660 1.00 93.56 196 PRO A O 1
ATOM 1600 N N . ASN A 1 197 ? -7.007 2.273 23.037 1.00 92.88 197 ASN A N 1
ATOM 1601 C CA . ASN A 1 197 ? -6.902 3.309 22.008 1.00 92.88 197 ASN A CA 1
ATOM 1602 C C . ASN A 1 197 ? -6.915 2.750 20.575 1.00 92.88 197 ASN A C 1
ATOM 1604 O O . ASN A 1 197 ? -6.621 3.481 19.634 1.00 92.88 197 ASN A O 1
ATOM 1608 N N . LEU A 1 198 ? -7.247 1.470 20.376 1.00 95.69 198 LEU A N 1
ATOM 1609 C CA . LEU A 1 198 ? -7.327 0.862 19.047 1.00 95.69 198 LEU A CA 1
ATOM 1610 C C . LEU A 1 198 ? -8.587 0.010 18.915 1.00 95.69 198 LEU A C 1
ATOM 1612 O O . LEU A 1 198 ? -8.769 -0.986 19.620 1.00 95.69 198 LEU A O 1
ATOM 1616 N N . VAL A 1 199 ? -9.439 0.375 17.962 1.00 97.69 199 VAL A N 1
ATOM 1617 C CA . VAL A 1 199 ? -10.698 -0.319 17.684 1.00 97.69 199 VAL A CA 1
ATOM 1618 C C . VAL A 1 199 ? -10.699 -0.843 16.259 1.00 97.69 199 VAL A C 1
ATOM 1620 O O . VAL A 1 199 ? -10.524 -0.082 15.315 1.00 97.69 199 VAL A O 1
ATOM 1623 N N . ARG A 1 200 ? -10.973 -2.134 16.091 1.00 98.56 200 ARG A N 1
ATOM 1624 C CA . ARG A 1 200 ? -11.293 -2.729 14.796 1.00 98.56 200 ARG A CA 1
ATOM 1625 C C . ARG A 1 200 ? -12.782 -2.612 14.528 1.00 98.56 200 ARG A C 1
ATOM 1627 O O . ARG A 1 200 ? -13.597 -3.067 15.329 1.00 98.56 200 ARG A O 1
ATOM 1634 N N . ILE A 1 201 ? -13.126 -2.067 13.373 1.00 98.75 201 ILE A N 1
ATOM 1635 C CA . ILE A 1 201 ? -14.488 -2.069 12.852 1.00 98.75 201 ILE A CA 1
ATOM 1636 C C . ILE A 1 201 ? -14.511 -2.964 11.619 1.00 98.75 201 ILE A C 1
ATOM 1638 O O . ILE A 1 201 ? -13.737 -2.779 10.676 1.00 98.75 201 ILE A O 1
ATOM 1642 N N . ILE A 1 202 ? -15.384 -3.964 11.660 1.00 98.75 202 ILE A N 1
ATOM 1643 C CA . ILE A 1 202 ? -15.694 -4.833 10.532 1.00 98.75 202 ILE A CA 1
ATOM 1644 C C . ILE A 1 202 ? -16.904 -4.231 9.841 1.00 98.75 202 ILE A C 1
ATOM 1646 O O . ILE A 1 202 ? -17.969 -4.084 10.442 1.00 98.75 202 ILE A O 1
ATOM 1650 N N . PHE A 1 203 ? -16.716 -3.874 8.583 1.00 98.81 203 PHE A N 1
ATOM 1651 C CA . PHE A 1 203 ? -17.754 -3.373 7.708 1.00 98.81 203 PHE A CA 1
ATOM 1652 C C . PHE A 1 203 ? -18.283 -4.490 6.821 1.00 98.81 203 PHE A C 1
ATOM 1654 O O . PHE A 1 203 ? -17.510 -5.339 6.379 1.00 98.81 203 PHE A O 1
ATOM 1661 N N . TYR A 1 204 ? -19.571 -4.430 6.513 1.00 98.69 204 TYR A N 1
ATOM 1662 C CA . TYR A 1 204 ? -20.235 -5.210 5.477 1.00 98.69 204 TYR A CA 1
ATOM 1663 C C . TYR A 1 204 ? -20.788 -4.270 4.398 1.00 98.69 204 TYR A C 1
ATOM 1665 O O . TYR A 1 204 ? -21.147 -3.129 4.689 1.00 98.69 204 TYR A O 1
ATOM 1673 N N . GLY A 1 205 ? -20.874 -4.728 3.152 1.00 97.69 205 GLY A N 1
ATOM 1674 C CA . GLY A 1 205 ? -21.587 -3.997 2.107 1.00 97.69 205 GLY A CA 1
ATOM 1675 C C . GLY A 1 205 ? -21.523 -4.690 0.755 1.00 97.69 205 GLY A C 1
ATOM 1676 O O . GLY A 1 205 ? -20.467 -5.160 0.344 1.00 97.69 205 GLY A O 1
ATOM 1677 N N . GLU A 1 206 ? -22.639 -4.712 0.027 1.00 96.25 206 GLU A N 1
ATOM 1678 C CA . GLU A 1 206 ? -22.733 -5.327 -1.308 1.00 96.25 206 GLU A CA 1
ATOM 1679 C C . GLU A 1 206 ? -21.675 -4.795 -2.291 1.00 96.25 206 GLU A C 1
ATOM 1681 O O . GLU A 1 206 ? -21.085 -5.554 -3.064 1.00 96.25 206 GLU A O 1
ATOM 1686 N N . ASP A 1 207 ? -21.340 -3.509 -2.175 1.00 94.75 207 ASP A N 1
ATOM 1687 C CA . ASP A 1 207 ? -20.335 -2.826 -2.994 1.00 94.75 207 ASP A CA 1
ATOM 1688 C C . ASP A 1 207 ? -18.896 -3.352 -2.785 1.00 94.75 207 ASP A C 1
ATOM 1690 O O . ASP A 1 207 ? -17.984 -3.001 -3.542 1.00 94.75 207 ASP A O 1
ATOM 1694 N N . LEU A 1 208 ? -18.656 -4.194 -1.770 1.00 97.19 208 LEU A N 1
ATOM 1695 C CA . LEU A 1 208 ? -17.357 -4.824 -1.499 1.00 97.19 208 LEU A CA 1
ATOM 1696 C C . LEU A 1 208 ? -17.114 -6.108 -2.309 1.00 97.19 208 LEU A C 1
ATOM 1698 O O . LEU A 1 208 ? -16.002 -6.636 -2.265 1.00 97.19 208 LEU A O 1
ATOM 1702 N N . ALA A 1 209 ? -18.091 -6.582 -3.091 1.00 93.88 209 ALA A N 1
ATOM 1703 C CA . ALA A 1 209 ? -17.979 -7.814 -3.884 1.00 93.88 209 ALA A CA 1
ATOM 1704 C C . ALA A 1 209 ? -16.793 -7.823 -4.874 1.00 93.88 209 ALA A C 1
ATOM 1706 O O . ALA A 1 209 ? -16.331 -8.884 -5.294 1.00 93.88 209 ALA A O 1
ATOM 1707 N N . ASP A 1 210 ? -16.281 -6.647 -5.244 1.00 90.88 210 ASP A N 1
ATOM 1708 C CA . ASP A 1 210 ? -15.126 -6.489 -6.129 1.00 90.88 210 ASP A CA 1
ATOM 1709 C C . ASP A 1 210 ? -13.942 -5.752 -5.494 1.00 90.88 210 ASP A C 1
ATOM 1711 O O . ASP A 1 210 ? -13.050 -5.280 -6.211 1.00 90.88 210 ASP A O 1
ATOM 1715 N N . PHE A 1 211 ? -13.934 -5.623 -4.164 1.00 94.88 211 PHE A N 1
ATOM 1716 C CA . PHE A 1 211 ? -12.898 -4.885 -3.459 1.00 94.88 211 PHE A CA 1
ATOM 1717 C C . PHE A 1 211 ? -11.515 -5.495 -3.716 1.00 94.88 211 PHE A C 1
ATOM 1719 O O . PHE A 1 211 ? -11.318 -6.711 -3.699 1.00 94.88 211 PHE A O 1
ATOM 1726 N N . GLN A 1 212 ? -10.538 -4.628 -3.974 1.00 91.75 212 GLN A N 1
ATOM 1727 C CA . GLN A 1 212 ? -9.161 -5.019 -4.246 1.00 91.75 212 GLN A CA 1
ATOM 1728 C C . GLN A 1 212 ? -8.220 -4.127 -3.461 1.00 91.75 212 GLN A C 1
ATOM 1730 O O . GLN A 1 212 ? -8.326 -2.907 -3.512 1.00 91.75 212 GLN A O 1
ATOM 1735 N N . SER A 1 213 ? -7.262 -4.750 -2.788 1.00 94.56 213 SER A N 1
ATOM 1736 C CA . SER A 1 213 ? -6.143 -4.076 -2.148 1.00 94.56 213 SER A CA 1
ATOM 1737 C C . SER A 1 213 ? -4.942 -5.011 -2.214 1.00 94.56 213 SER A C 1
ATOM 1739 O O . SER A 1 213 ? -4.920 -6.038 -1.541 1.00 94.56 213 SER A O 1
ATOM 1741 N N . LEU A 1 214 ? -3.982 -4.698 -3.084 1.00 92.88 214 LEU A N 1
ATOM 1742 C CA . LEU A 1 214 ? -2.823 -5.554 -3.360 1.00 92.88 214 LEU A CA 1
ATOM 1743 C C . LEU A 1 214 ? -1.591 -5.164 -2.537 1.00 92.88 214 LEU A C 1
ATOM 1745 O O . LEU A 1 214 ? -0.695 -5.983 -2.358 1.00 92.88 214 LEU A O 1
ATOM 1749 N N . GLY A 1 215 ? -1.511 -3.911 -2.089 1.00 93.94 215 GLY A N 1
ATOM 1750 C CA . GLY A 1 215 ? -0.444 -3.432 -1.220 1.00 93.94 215 GLY A CA 1
ATOM 1751 C C . GLY A 1 215 ? -0.870 -3.527 0.238 1.00 93.94 215 GLY A C 1
ATOM 1752 O O . GLY A 1 215 ? -2.003 -3.194 0.583 1.00 93.94 215 GLY A O 1
ATOM 1753 N N . PHE A 1 216 ? 0.052 -3.949 1.103 1.00 97.31 216 PHE A N 1
ATOM 1754 C CA . PHE A 1 216 ? -0.193 -4.013 2.546 1.00 97.31 216 PHE A CA 1
ATOM 1755 C C . PHE A 1 216 ? -0.445 -2.631 3.168 1.00 97.31 216 PHE A C 1
ATOM 1757 O O . PHE A 1 216 ? -1.079 -2.533 4.213 1.00 97.31 216 PHE A O 1
ATOM 1764 N N . ASP A 1 217 ? 0.050 -1.575 2.518 1.00 96.88 217 ASP A N 1
ATOM 1765 C CA . ASP A 1 217 ? -0.101 -0.180 2.922 1.00 96.88 217 ASP A CA 1
ATOM 1766 C C . ASP A 1 217 ? -0.933 0.641 1.926 1.00 96.88 217 ASP A C 1
ATOM 1768 O O . ASP A 1 217 ? -0.776 1.860 1.799 1.00 96.88 217 ASP A O 1
ATOM 1772 N N . ASP A 1 218 ? -1.817 -0.037 1.192 1.00 97.69 218 ASP A N 1
ATOM 1773 C CA . ASP A 1 218 ? -2.898 0.641 0.492 1.00 97.69 218 ASP A CA 1
ATOM 1774 C C . ASP A 1 218 ? -3.746 1.429 1.494 1.00 97.69 218 ASP A C 1
ATOM 1776 O O . ASP A 1 218 ? -3.915 1.027 2.642 1.00 97.69 218 ASP A O 1
ATOM 1780 N N . HIS A 1 219 ? -4.343 2.521 1.032 1.00 97.44 219 HIS A N 1
ATOM 1781 C CA . HIS A 1 219 ? -5.306 3.280 1.815 1.00 97.44 219 HIS A CA 1
ATOM 1782 C C . HIS A 1 219 ? -6.609 3.445 1.044 1.00 97.44 219 HIS A C 1
ATOM 1784 O O . HIS A 1 219 ? -6.633 3.588 -0.186 1.00 97.44 219 HIS A O 1
ATOM 1790 N N . VAL A 1 220 ? -7.694 3.453 1.800 1.00 97.69 220 VAL A N 1
ATOM 1791 C CA . VAL A 1 220 ? -9.013 3.898 1.373 1.00 97.69 220 VAL A CA 1
ATOM 1792 C C . VAL A 1 220 ? -9.337 5.215 2.057 1.00 97.69 220 VAL A C 1
ATOM 1794 O O . VAL A 1 220 ? -8.866 5.485 3.160 1.00 97.69 220 VAL A O 1
ATOM 1797 N N . LYS A 1 221 ? -10.163 6.029 1.411 1.00 96.44 221 LYS A N 1
ATOM 1798 C CA . LYS A 1 221 ? -10.680 7.260 1.997 1.00 96.44 221 LYS A CA 1
ATOM 1799 C C . LYS A 1 221 ? -12.054 6.992 2.595 1.00 96.44 221 LYS A C 1
ATOM 1801 O O . LYS A 1 221 ? -12.957 6.583 1.872 1.00 96.44 221 LYS A O 1
ATOM 1806 N N . LEU A 1 222 ? -12.208 7.218 3.890 1.00 97.00 222 LEU A N 1
ATOM 1807 C CA . LEU A 1 222 ? -13.490 7.144 4.585 1.00 97.00 222 LEU A CA 1
ATOM 1808 C C . LEU A 1 222 ? -14.115 8.532 4.618 1.00 97.00 222 LEU A C 1
ATOM 1810 O O . LEU A 1 222 ? -13.427 9.504 4.938 1.00 97.00 222 LEU A O 1
ATOM 1814 N N . PHE A 1 223 ? -15.401 8.612 4.292 1.00 95.88 223 PHE A N 1
ATOM 1815 C CA . PHE A 1 223 ? -16.201 9.833 4.352 1.00 95.88 223 PHE A CA 1
ATOM 1816 C C . PHE A 1 223 ? -17.147 9.735 5.542 1.00 95.88 223 PHE A C 1
ATOM 1818 O O . PHE A 1 223 ? -17.970 8.821 5.607 1.00 95.88 223 PHE A O 1
ATOM 1825 N N . PHE A 1 224 ? -16.997 10.661 6.484 1.00 94.88 224 PHE A N 1
ATOM 1826 C CA . PHE A 1 224 ? -17.744 10.672 7.736 1.00 94.88 224 PHE A CA 1
ATOM 1827 C C . PHE A 1 224 ? -18.908 11.663 7.654 1.00 94.88 224 PHE A C 1
ATOM 1829 O O . PHE A 1 224 ? -18.801 12.656 6.926 1.00 94.88 224 PHE A O 1
ATOM 1836 N N . PRO A 1 225 ? -20.006 11.408 8.387 1.00 92.81 225 PRO A N 1
ATOM 1837 C CA . PRO A 1 225 ? -21.119 12.342 8.457 1.00 92.81 225 PRO A CA 1
ATOM 1838 C C . PRO A 1 225 ? -20.683 13.665 9.095 1.00 92.81 225 PRO A C 1
ATOM 1840 O O . PRO A 1 225 ? -19.848 13.682 10.005 1.00 92.81 225 PRO A O 1
ATOM 1843 N N . ASP A 1 226 ? -21.256 14.772 8.630 1.00 89.81 226 ASP A N 1
ATOM 1844 C CA . ASP A 1 226 ? -21.124 16.056 9.310 1.00 89.81 226 ASP A CA 1
ATOM 1845 C C . ASP A 1 226 ? -21.788 15.972 10.695 1.00 89.81 226 ASP A C 1
ATOM 1847 O O . ASP A 1 226 ? -22.931 15.525 10.794 1.00 89.81 226 ASP A O 1
ATOM 1851 N N . PRO A 1 227 ? -21.106 16.381 11.779 1.00 84.88 227 PRO A N 1
ATOM 1852 C CA . PRO A 1 227 ? -21.650 16.258 13.129 1.00 84.88 227 PRO A CA 1
ATOM 1853 C C . PRO A 1 227 ? -22.889 17.133 13.375 1.00 84.88 227 PRO A C 1
ATOM 1855 O O . PRO A 1 227 ? -23.630 16.863 14.316 1.00 84.88 227 PRO A O 1
ATOM 1858 N N . ASN A 1 228 ? -23.125 18.166 12.559 1.00 87.25 228 ASN A N 1
ATOM 1859 C CA . ASN A 1 228 ? -24.267 19.068 12.706 1.00 87.25 228 ASN A CA 1
ATOM 1860 C C . ASN A 1 228 ? -25.470 18.631 11.865 1.00 87.25 228 ASN A C 1
ATOM 1862 O O . ASN A 1 228 ? -26.605 18.811 12.298 1.00 87.25 228 ASN A O 1
ATOM 1866 N N . THR A 1 229 ? -25.240 18.096 10.660 1.00 90.25 229 THR A N 1
ATOM 1867 C CA . THR A 1 229 ? -26.325 17.741 9.723 1.00 90.25 229 THR A CA 1
ATOM 1868 C C . THR A 1 229 ? -26.575 16.238 9.618 1.00 90.25 229 THR A C 1
ATOM 1870 O O . THR A 1 229 ? -27.650 15.827 9.193 1.00 90.25 229 THR A O 1
ATOM 1873 N N . GLY A 1 230 ? -25.597 15.407 9.987 1.00 88.12 230 GLY A N 1
ATOM 1874 C CA . GLY A 1 230 ? -25.621 13.959 9.782 1.00 88.12 230 GLY A CA 1
ATOM 1875 C C . GLY A 1 230 ? -25.373 13.523 8.332 1.00 88.12 230 GLY A C 1
ATOM 1876 O O . GLY A 1 230 ? -25.334 12.323 8.059 1.00 88.12 230 GLY A O 1
ATOM 1877 N N . GLU A 1 231 ? -25.189 14.459 7.396 1.00 90.50 231 GLU A N 1
ATOM 1878 C CA . GLU A 1 231 ? -25.004 14.149 5.976 1.00 90.50 231 GLU A CA 1
ATOM 1879 C C . GLU A 1 231 ? -23.567 13.718 5.661 1.00 90.50 231 GLU A C 1
ATOM 1881 O O . GLU A 1 231 ? -22.599 14.295 6.156 1.00 90.50 231 GLU A O 1
ATOM 1886 N N . ILE A 1 232 ? -23.413 12.724 4.781 1.00 91.88 232 ILE A N 1
ATOM 1887 C CA . ILE A 1 232 ? -22.106 12.315 4.252 1.00 91.88 232 ILE A CA 1
ATOM 1888 C C . ILE A 1 232 ? -21.877 13.013 2.912 1.00 91.88 232 ILE A C 1
ATOM 1890 O O . ILE A 1 232 ? -22.502 12.677 1.905 1.00 91.88 232 ILE A O 1
ATOM 1894 N N . HIS A 1 233 ? -20.933 13.951 2.880 1.00 89.50 233 HIS A N 1
ATOM 1895 C CA . HIS A 1 233 ? -20.531 14.617 1.644 1.00 89.50 233 HIS A CA 1
ATOM 1896 C C . HIS A 1 233 ? -19.522 13.767 0.864 1.00 89.50 233 HIS A C 1
ATOM 1898 O O . HIS A 1 233 ? -18.473 13.382 1.386 1.00 89.50 233 HIS A O 1
ATOM 1904 N N . LEU A 1 234 ? -19.829 13.512 -0.408 1.00 89.12 234 LEU A N 1
ATOM 1905 C CA . LEU A 1 234 ? -18.986 12.759 -1.337 1.00 89.12 234 LEU A CA 1
ATOM 1906 C C . LEU A 1 234 ? -18.296 13.697 -2.332 1.00 89.12 234 LEU A C 1
ATOM 1908 O O . LEU A 1 234 ? -18.835 14.762 -2.629 1.00 89.12 234 LEU A O 1
ATOM 1912 N N . PRO A 1 235 ? -17.111 13.328 -2.849 1.00 84.25 235 PRO A N 1
ATOM 1913 C CA . PRO A 1 235 ? -16.443 14.122 -3.863 1.00 84.25 235 PRO A CA 1
ATOM 1914 C C . PRO A 1 235 ? -17.227 14.080 -5.176 1.00 84.25 235 PRO A C 1
ATOM 1916 O O . PRO A 1 235 ? -17.739 13.038 -5.592 1.00 84.25 235 PRO A O 1
ATOM 1919 N N . ASN A 1 236 ? -17.249 15.211 -5.861 1.00 83.12 236 ASN A N 1
ATOM 1920 C CA . ASN A 1 236 ? -17.639 15.328 -7.250 1.00 83.12 236 ASN A CA 1
ATOM 1921 C C . ASN A 1 236 ? -16.554 14.709 -8.138 1.00 83.12 236 ASN A C 1
ATOM 1923 O O . ASN A 1 236 ? -15.357 14.846 -7.879 1.00 83.12 236 ASN A O 1
ATOM 1927 N N . PHE A 1 237 ? -16.965 14.036 -9.212 1.00 79.31 237 PHE A N 1
ATOM 1928 C CA . PHE A 1 237 ? -16.047 13.379 -10.139 1.00 79.31 237 PHE A CA 1
ATOM 1929 C C . PHE A 1 237 ? -16.092 14.028 -11.514 1.00 79.31 237 PHE A C 1
ATOM 1931 O O . PHE A 1 237 ? -17.156 14.267 -12.082 1.00 79.31 237 PHE A O 1
ATOM 1938 N N . ASN A 1 238 ? -14.912 14.250 -12.090 1.00 78.25 238 ASN A N 1
ATOM 1939 C CA . ASN A 1 238 ? -14.797 14.631 -13.486 1.00 78.25 238 ASN A CA 1
ATOM 1940 C C . ASN A 1 238 ? -15.312 13.481 -14.368 1.00 78.25 238 ASN A C 1
ATOM 1942 O O . ASN A 1 238 ? -14.774 12.375 -14.317 1.00 78.25 238 ASN A O 1
ATOM 1946 N N . GLN A 1 239 ? -16.320 13.755 -15.196 1.00 73.56 239 GLN A N 1
ATOM 1947 C CA . GLN A 1 239 ? -17.011 12.736 -15.994 1.00 73.56 239 GLN A CA 1
ATOM 1948 C C . GLN A 1 239 ? -16.080 11.992 -16.969 1.00 73.56 239 GLN A C 1
ATOM 1950 O O . GLN A 1 239 ? -16.273 10.808 -17.220 1.00 73.56 239 GLN A O 1
ATOM 1955 N N . THR A 1 240 ? -15.027 12.648 -17.471 1.00 68.62 240 THR A N 1
ATOM 1956 C CA . THR A 1 240 ? -14.092 12.062 -18.447 1.00 68.62 240 THR A CA 1
ATOM 1957 C C . THR A 1 240 ? -12.951 11.287 -17.787 1.00 68.62 240 THR A C 1
ATOM 1959 O O . THR A 1 240 ? -12.563 10.216 -18.244 1.00 68.62 240 THR A O 1
ATOM 1962 N N . THR A 1 241 ? -12.366 11.833 -16.722 1.00 70.75 241 THR A N 1
ATOM 1963 C CA . THR A 1 241 ? -11.151 11.281 -16.095 1.00 70.75 241 THR A CA 1
ATOM 1964 C C . THR A 1 241 ? -11.437 10.444 -14.851 1.00 70.75 241 THR A C 1
ATOM 1966 O O . THR A 1 241 ? -10.519 9.796 -14.342 1.00 70.75 241 THR A O 1
ATOM 1969 N N . GLN A 1 242 ? -12.677 10.482 -14.347 1.00 69.56 242 GLN A N 1
ATOM 1970 C CA . GLN A 1 242 ? -13.117 9.895 -13.074 1.00 69.56 242 GLN A CA 1
ATOM 1971 C C . GLN A 1 242 ? -12.245 10.318 -11.881 1.00 69.56 242 GLN A C 1
ATOM 1973 O O . GLN A 1 242 ? -12.137 9.612 -10.878 1.00 69.56 242 GLN A O 1
ATOM 1978 N N . GLN A 1 243 ? -11.583 11.472 -11.989 1.00 73.50 243 GLN A N 1
ATOM 1979 C CA . GLN A 1 243 ? -10.812 12.041 -10.892 1.00 73.50 243 GLN A CA 1
ATOM 1980 C C . GLN A 1 243 ? -11.710 12.927 -10.027 1.00 73.50 243 GLN A C 1
ATOM 1982 O O . GLN A 1 243 ? -12.542 13.647 -10.584 1.00 73.50 243 GLN A O 1
ATOM 1987 N N . PRO A 1 244 ? -11.549 12.891 -8.692 1.00 76.12 244 PRO A N 1
ATOM 1988 C CA . PRO A 1 244 ? -12.277 13.790 -7.810 1.00 76.12 244 PRO A CA 1
ATOM 1989 C C . PRO A 1 244 ? -11.871 15.244 -8.091 1.00 76.12 244 PRO A C 1
ATOM 1991 O O . PRO A 1 244 ? -10.680 15.535 -8.232 1.00 76.12 244 PRO A O 1
ATOM 1994 N N . THR A 1 245 ? -12.851 16.138 -8.205 1.00 78.81 245 THR A N 1
ATOM 1995 C CA . THR A 1 245 ? -12.643 17.582 -8.428 1.00 78.81 245 THR A CA 1
ATOM 1996 C C . THR A 1 245 ? -12.558 18.370 -7.125 1.00 78.81 245 THR A C 1
ATOM 1998 O O . THR A 1 245 ? -12.042 19.483 -7.105 1.00 78.81 245 THR A O 1
ATOM 2001 N N . ASP A 1 246 ? -13.041 17.783 -6.039 1.00 78.62 246 ASP A N 1
ATOM 2002 C CA . ASP A 1 246 ? -13.001 18.293 -4.678 1.00 78.62 246 ASP A CA 1
ATOM 2003 C C . ASP A 1 246 ? -12.725 17.145 -3.693 1.00 78.62 246 ASP A C 1
ATOM 2005 O O . ASP A 1 246 ? -12.737 15.958 -4.031 1.00 78.62 246 ASP A O 1
ATOM 2009 N N . LEU A 1 247 ? -12.411 17.512 -2.454 1.00 70.75 247 LEU A N 1
ATOM 2010 C CA . LEU A 1 247 ? -12.226 16.574 -1.357 1.00 70.75 247 LEU A CA 1
ATOM 2011 C C . LEU A 1 247 ? -13.090 17.043 -0.183 1.00 70.75 247 LEU A C 1
ATOM 2013 O O . LEU A 1 247 ? -12.812 18.108 0.376 1.00 70.75 247 LEU A O 1
ATOM 2017 N N . PRO A 1 248 ? -14.125 16.275 0.202 1.00 77.94 248 PRO A N 1
ATOM 2018 C CA . PRO A 1 248 ? -14.936 16.575 1.371 1.00 77.94 248 PRO A CA 1
ATOM 2019 C C . PRO A 1 248 ? -14.073 16.791 2.617 1.00 77.94 248 PRO A C 1
ATOM 2021 O O . PRO A 1 248 ? -13.169 15.998 2.911 1.00 77.94 248 PRO A O 1
ATOM 2024 N N . LYS A 1 249 ? -14.380 17.857 3.369 1.00 75.81 249 LYS A N 1
ATOM 2025 C CA . LYS A 1 249 ? -13.610 18.295 4.550 1.00 75.81 249 LYS A CA 1
ATOM 2026 C C . LYS A 1 249 ? -13.513 17.215 5.638 1.00 75.81 249 LYS A C 1
ATOM 2028 O O . LYS A 1 249 ? -12.518 17.140 6.362 1.00 75.81 249 LYS A O 1
ATOM 2033 N N . ILE A 1 250 ? -14.525 16.354 5.734 1.00 88.00 250 ILE A N 1
ATOM 2034 C CA . ILE A 1 250 ? -14.645 15.322 6.768 1.00 88.00 250 ILE A CA 1
ATOM 2035 C C . ILE A 1 250 ? -14.361 13.940 6.165 1.00 88.00 250 ILE A C 1
ATOM 2037 O O . ILE A 1 250 ? -15.194 13.038 6.150 1.00 88.00 250 ILE A O 1
ATOM 2041 N N . SER A 1 251 ? -13.151 13.780 5.629 1.00 92.31 251 SER A N 1
ATOM 2042 C CA . SER A 1 251 ? -12.665 12.500 5.115 1.00 92.31 251 SER A CA 1
ATOM 2043 C C . SER A 1 251 ? -11.264 12.174 5.624 1.00 92.31 251 SER A C 1
ATOM 2045 O O . SER A 1 251 ? -10.461 13.082 5.857 1.00 92.31 251 SER A O 1
ATOM 2047 N N . ARG A 1 252 ? -10.958 10.893 5.846 1.00 94.12 252 ARG A N 1
ATOM 2048 C CA . ARG A 1 252 ? -9.649 10.439 6.355 1.00 94.12 252 ARG A CA 1
ATOM 2049 C C . ARG A 1 252 ? -9.183 9.183 5.639 1.00 94.12 252 ARG A C 1
ATOM 2051 O O . ARG A 1 252 ? -10.003 8.373 5.217 1.00 94.12 252 ARG A O 1
ATOM 2058 N N . ASP A 1 253 ? -7.872 9.054 5.494 1.00 95.62 253 ASP A N 1
ATOM 2059 C CA . ASP A 1 253 ? -7.257 7.865 4.915 1.00 95.62 253 ASP A CA 1
ATOM 2060 C C . ASP A 1 253 ? -7.078 6.796 5.993 1.00 95.62 253 ASP A C 1
ATOM 2062 O O . ASP A 1 253 ? -6.598 7.086 7.086 1.00 95.62 253 ASP A O 1
ATOM 2066 N N . TYR A 1 254 ? -7.486 5.570 5.675 1.00 98.06 254 TYR A N 1
ATOM 2067 C CA . TYR A 1 254 ? -7.359 4.401 6.537 1.00 98.06 254 TYR A CA 1
ATOM 2068 C C . TYR A 1 254 ? -6.843 3.207 5.745 1.00 98.06 254 TYR A C 1
ATOM 2070 O O . TYR A 1 254 ? -7.160 3.033 4.566 1.00 98.06 254 TYR A O 1
ATOM 2078 N N . THR A 1 255 ? -6.077 2.354 6.413 1.00 98.50 255 THR A N 1
ATOM 2079 C CA . THR A 1 255 ? -5.541 1.122 5.836 1.00 98.50 255 THR A CA 1
ATOM 2080 C C . THR A 1 255 ? -6.599 0.011 5.856 1.00 98.50 255 THR A C 1
ATOM 2082 O O . THR A 1 255 ? -7.111 -0.310 6.932 1.00 98.50 255 THR A O 1
ATOM 2085 N N . PRO A 1 256 ? -6.905 -0.644 4.717 1.00 98.19 256 PRO A N 1
ATOM 2086 C CA . PRO A 1 256 ? -7.634 -1.910 4.689 1.00 98.19 256 PRO A CA 1
ATOM 2087 C C . PRO A 1 256 ? -6.844 -2.987 5.443 1.00 98.19 256 PRO A C 1
ATOM 2089 O O . PRO A 1 256 ? -5.841 -3.504 4.935 1.00 98.19 256 PRO A O 1
ATOM 2092 N N . ARG A 1 257 ? -7.278 -3.322 6.662 1.00 98.38 257 ARG A N 1
ATOM 2093 C CA . ARG A 1 257 ? -6.569 -4.263 7.538 1.00 98.38 257 ARG A CA 1
ATOM 2094 C C . ARG A 1 257 ? -6.687 -5.704 7.047 1.00 98.38 257 ARG A C 1
ATOM 2096 O O . ARG A 1 257 ? -5.710 -6.450 7.087 1.00 98.38 257 ARG A O 1
ATOM 2103 N N . SER A 1 258 ? -7.879 -6.081 6.606 1.00 98.00 258 SER A N 1
ATOM 2104 C CA . SER A 1 258 ? -8.199 -7.347 5.942 1.00 98.00 258 SER A CA 1
ATOM 2105 C C . SER A 1 258 ? -9.544 -7.201 5.233 1.00 98.00 258 SER A C 1
ATOM 2107 O O . SER A 1 258 ? -10.320 -6.301 5.551 1.00 98.00 258 SER A O 1
ATOM 2109 N N . PHE A 1 259 ? -9.825 -8.052 4.253 1.00 98.00 259 PHE A N 1
ATOM 2110 C CA . PHE A 1 259 ? -11.102 -8.050 3.545 1.00 98.00 259 PHE A CA 1
ATOM 2111 C C . PHE A 1 259 ? -11.418 -9.449 3.022 1.00 98.00 259 PHE A C 1
ATOM 2113 O O . PHE A 1 259 ? -10.505 -10.224 2.730 1.00 98.00 259 PHE A O 1
ATOM 2120 N N . ASP A 1 260 ? -12.703 -9.745 2.875 1.00 97.25 260 ASP A N 1
ATOM 2121 C CA . ASP A 1 260 ? -13.203 -10.969 2.257 1.00 97.25 260 ASP A CA 1
ATOM 2122 C C . ASP A 1 260 ? -14.261 -10.583 1.222 1.00 97.25 260 ASP A C 1
ATOM 2124 O O . ASP A 1 260 ? -15.322 -10.062 1.556 1.00 97.25 260 ASP A O 1
ATOM 2128 N N . VAL A 1 261 ? -13.960 -10.813 -0.057 1.00 94.62 261 VAL A N 1
ATOM 2129 C CA . VAL A 1 261 ? -14.855 -10.448 -1.167 1.00 94.62 261 VAL A CA 1
ATOM 2130 C C . VAL A 1 261 ? -16.074 -11.366 -1.279 1.00 94.62 261 VAL A C 1
ATOM 2132 O O . VAL A 1 261 ? -17.090 -10.949 -1.827 1.00 94.62 261 VAL A O 1
ATOM 2135 N N . GLN A 1 262 ? -15.994 -12.600 -0.769 1.00 94.62 262 GLN A N 1
ATOM 2136 C CA . GLN A 1 262 ? -17.123 -13.533 -0.768 1.00 94.62 262 GLN A CA 1
ATOM 2137 C C . GLN A 1 262 ? -18.104 -13.174 0.345 1.00 94.62 262 GLN A C 1
ATOM 2139 O O . GLN A 1 262 ? -19.309 -13.121 0.105 1.00 94.62 262 GLN A O 1
ATOM 2144 N N . GLN A 1 263 ? -17.580 -12.872 1.536 1.00 96.62 263 GLN A N 1
ATOM 2145 C CA . GLN A 1 263 ? -18.377 -12.389 2.670 1.00 96.62 263 GLN A CA 1
ATOM 2146 C C . GLN A 1 263 ? -18.735 -10.903 2.549 1.00 96.62 263 GLN A C 1
ATOM 2148 O O . GLN A 1 263 ? -19.575 -10.409 3.297 1.00 96.62 263 GLN A O 1
ATOM 2153 N N . LYS A 1 264 ? -18.114 -10.194 1.598 1.00 98.31 264 LYS A N 1
ATOM 2154 C CA . LYS A 1 264 ? -18.272 -8.755 1.350 1.00 98.31 264 LYS A CA 1
ATOM 2155 C C . LYS A 1 264 ? -17.984 -7.938 2.607 1.00 98.31 264 LYS A C 1
ATOM 2157 O O . LYS A 1 264 ? -18.727 -7.020 2.954 1.00 98.31 264 LYS A O 1
ATOM 2162 N N . THR A 1 265 ? -16.899 -8.295 3.291 1.00 98.62 265 THR A N 1
ATOM 2163 C CA . THR A 1 265 ? -16.463 -7.642 4.523 1.00 98.62 265 THR A CA 1
ATOM 2164 C C . THR A 1 265 ? -15.124 -6.939 4.360 1.00 98.62 265 THR A C 1
ATOM 2166 O O . THR A 1 265 ? -14.256 -7.357 3.589 1.00 98.62 265 THR A O 1
ATOM 2169 N N . LEU A 1 266 ? -14.948 -5.851 5.106 1.00 98.81 266 LEU A N 1
ATOM 2170 C CA . LEU A 1 266 ? -13.725 -5.057 5.151 1.00 98.81 266 LEU A CA 1
ATOM 2171 C C . LEU A 1 266 ? -13.439 -4.653 6.597 1.00 98.81 266 LEU A C 1
ATOM 2173 O O . LEU A 1 266 ? -14.248 -3.986 7.234 1.00 98.81 266 LEU A O 1
ATOM 2177 N N . CYS A 1 267 ? -12.275 -5.032 7.112 1.00 98.69 267 CYS A N 1
ATOM 2178 C CA . CYS A 1 267 ? -11.818 -4.626 8.434 1.00 98.69 267 CYS A CA 1
ATOM 2179 C C . CYS A 1 267 ? -10.958 -3.366 8.333 1.00 98.69 267 CYS A C 1
ATOM 2181 O O . CYS A 1 267 ? -10.039 -3.293 7.509 1.00 98.69 267 CYS A O 1
ATOM 2183 N N . ILE A 1 268 ? -11.219 -2.405 9.214 1.00 98.75 268 ILE A N 1
ATOM 2184 C CA . ILE A 1 268 ? -10.412 -1.197 9.384 1.00 98.75 268 ILE A CA 1
ATOM 2185 C C . ILE A 1 268 ? -10.138 -1.003 10.871 1.00 98.75 268 ILE A C 1
ATOM 2187 O O . ILE A 1 268 ? -11.042 -1.109 11.697 1.00 98.75 268 ILE A O 1
ATOM 2191 N N . ASP A 1 269 ? -8.886 -0.702 11.193 1.00 98.38 269 ASP A N 1
ATOM 2192 C CA . ASP A 1 269 ? -8.444 -0.414 12.552 1.00 98.38 269 ASP A CA 1
ATOM 2193 C C . ASP A 1 269 ? -8.342 1.109 12.738 1.00 98.38 269 ASP A C 1
ATOM 2195 O O . ASP A 1 269 ? -7.697 1.806 11.952 1.00 98.38 269 ASP A O 1
ATOM 2199 N N . PHE A 1 270 ? -8.999 1.618 13.777 1.00 97.56 270 PHE A N 1
ATOM 2200 C CA . PHE A 1 270 ? -9.089 3.026 14.139 1.00 97.56 270 PHE A CA 1
ATOM 2201 C C . PHE A 1 270 ? -8.290 3.289 15.407 1.00 97.56 270 PHE A C 1
ATOM 2203 O O . PHE A 1 270 ? -8.617 2.757 16.470 1.00 97.56 270 PHE A O 1
ATOM 2210 N N . VAL A 1 271 ? -7.279 4.150 15.301 1.00 94.88 271 VAL A N 1
ATOM 2211 C CA . VAL A 1 271 ? -6.609 4.721 16.471 1.00 94.88 271 VAL A CA 1
ATOM 2212 C C . VAL A 1 271 ? -7.518 5.783 17.075 1.00 94.88 271 VAL A C 1
ATOM 2214 O O . VAL A 1 271 ? -7.931 6.715 16.384 1.00 94.88 271 VAL A O 1
ATOM 2217 N N . LEU A 1 272 ? -7.834 5.638 18.357 1.00 92.62 272 LEU A N 1
ATOM 2218 C CA . LEU A 1 272 ? -8.617 6.597 19.121 1.00 92.62 272 LEU A CA 1
ATOM 2219 C C . LEU A 1 272 ? -7.672 7.590 19.800 1.00 92.62 272 LEU A C 1
ATOM 2221 O O . LEU A 1 272 ? -6.804 7.195 20.571 1.00 92.62 272 LEU A O 1
ATOM 2225 N N . HIS A 1 273 ? -7.869 8.879 19.535 1.00 84.19 273 HIS A N 1
ATOM 2226 C CA . HIS A 1 273 ? -7.138 9.978 20.175 1.00 84.19 273 HIS A CA 1
ATOM 2227 C C . HIS A 1 273 ? -8.107 11.036 20.744 1.00 84.19 273 HIS A C 1
ATOM 2229 O O . HIS A 1 273 ? -9.307 10.776 20.900 1.00 84.19 273 HIS A O 1
ATOM 2235 N N . ASP A 1 274 ? -7.610 12.224 21.098 1.00 69.12 274 ASP A N 1
ATOM 2236 C CA . ASP A 1 274 ? -8.396 13.178 21.894 1.00 69.12 274 ASP A CA 1
ATOM 2237 C C . ASP A 1 274 ? -9.567 13.813 21.129 1.00 69.12 274 ASP A C 1
ATOM 2239 O O . ASP A 1 274 ? -10.679 13.833 21.650 1.00 69.12 274 ASP A O 1
ATOM 2243 N N . ALA A 1 275 ? -9.366 14.282 19.890 1.00 73.56 275 ALA A N 1
ATOM 2244 C CA . ALA A 1 275 ? -10.434 14.935 19.123 1.00 73.56 275 ALA A CA 1
ATOM 2245 C C . ALA A 1 275 ? -10.334 14.716 17.608 1.00 73.56 275 ALA A C 1
ATOM 2247 O O . ALA A 1 275 ? -9.243 14.773 17.035 1.00 73.56 275 ALA A O 1
ATOM 2248 N N . GLY A 1 276 ? -11.479 14.541 16.941 1.00 83.50 276 GLY A N 1
ATOM 2249 C CA . GLY A 1 276 ? -11.586 14.572 15.483 1.00 83.50 276 GLY A CA 1
ATOM 2250 C C . GLY A 1 276 ? -12.715 13.685 14.956 1.00 83.50 276 GLY A C 1
ATOM 2251 O O . GLY A 1 276 ? -12.983 12.634 15.530 1.00 83.50 276 GLY A O 1
ATOM 2252 N N . PRO A 1 277 ? -13.311 14.030 13.800 1.00 87.12 277 PRO A N 1
ATOM 2253 C CA . PRO A 1 277 ? -14.554 13.413 13.331 1.00 87.12 277 PRO A CA 1
ATOM 2254 C C . PRO A 1 277 ? -14.462 11.895 13.146 1.00 87.12 277 PRO A C 1
ATOM 2256 O O . PRO A 1 277 ? -15.419 11.187 13.423 1.00 87.12 277 PRO A O 1
ATOM 2259 N N . ALA A 1 278 ? -13.309 11.377 12.715 1.00 91.75 278 ALA A N 1
ATOM 2260 C CA . ALA A 1 278 ? -13.125 9.941 12.531 1.00 91.75 278 ALA A CA 1
ATOM 2261 C C . ALA A 1 278 ? -12.989 9.183 13.862 1.00 91.75 278 ALA A C 1
ATOM 2263 O O . ALA A 1 278 ? -13.556 8.105 14.018 1.00 91.75 278 ALA A O 1
ATOM 2264 N N . THR A 1 279 ? -12.280 9.767 14.830 1.00 91.88 279 THR A N 1
ATOM 2265 C CA . THR A 1 279 ? -12.140 9.224 16.185 1.00 91.88 279 THR A CA 1
ATOM 2266 C C . THR A 1 279 ? -13.468 9.267 16.931 1.00 91.88 279 THR A C 1
ATOM 2268 O O . THR A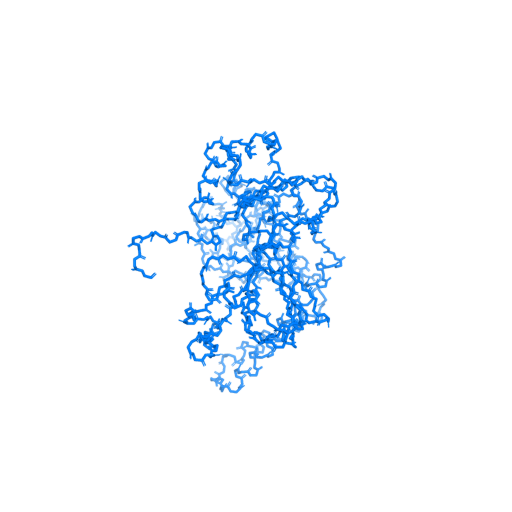 1 279 ? -13.857 8.271 17.538 1.00 91.88 279 THR A O 1
ATOM 2271 N N . ASP A 1 280 ? -14.185 10.387 16.853 1.00 92.44 280 ASP A N 1
ATOM 2272 C CA . ASP A 1 280 ? -15.486 10.549 17.501 1.00 92.44 280 ASP A CA 1
ATOM 2273 C C . ASP A 1 280 ? -16.512 9.590 16.898 1.00 92.44 280 ASP A C 1
ATOM 2275 O O . ASP A 1 280 ? -17.226 8.910 17.636 1.00 92.44 280 ASP A O 1
ATOM 2279 N N . TRP A 1 281 ? -16.521 9.442 15.570 1.00 94.88 281 TRP A N 1
ATOM 2280 C CA . TRP A 1 281 ? -17.349 8.446 14.899 1.00 94.88 281 TRP A CA 1
ATOM 2281 C C . TRP A 1 281 ? -16.986 7.019 15.336 1.00 94.88 281 TRP A C 1
ATOM 2283 O O . TRP A 1 281 ? -17.861 6.268 15.751 1.00 94.88 281 TRP A O 1
ATOM 2293 N N . ALA A 1 282 ? -15.701 6.645 15.340 1.00 96.19 282 ALA A N 1
ATOM 2294 C CA . ALA A 1 282 ? -15.273 5.295 15.719 1.00 96.19 282 ALA A CA 1
ATOM 2295 C C . ALA A 1 282 ? -15.575 4.958 17.193 1.00 96.19 282 ALA A C 1
ATOM 2297 O O . ALA A 1 282 ? -15.959 3.824 17.506 1.00 96.19 282 ALA A O 1
ATOM 2298 N N . LYS A 1 283 ? -15.464 5.937 18.105 1.00 94.88 283 LYS A N 1
ATOM 2299 C CA . LYS A 1 283 ? -15.852 5.799 19.523 1.00 94.88 283 LYS A CA 1
ATOM 2300 C C . LYS A 1 283 ? -17.329 5.439 19.678 1.00 94.88 283 LYS A C 1
ATOM 2302 O O . LYS A 1 283 ? -17.636 4.585 20.507 1.00 94.88 283 LYS A O 1
ATOM 2307 N N . HIS A 1 284 ? -18.198 5.994 18.838 1.00 94.50 284 HIS A N 1
ATOM 2308 C CA . HIS A 1 284 ? -19.651 5.798 18.901 1.00 94.50 284 HIS A CA 1
ATOM 2309 C C . HIS A 1 284 ? -20.198 4.844 17.832 1.00 94.50 284 HIS A C 1
ATOM 2311 O O . HIS A 1 284 ? -21.407 4.702 17.718 1.00 94.50 284 HIS A O 1
ATOM 2317 N N . ALA A 1 285 ? -19.330 4.190 17.054 1.00 96.44 285 ALA A N 1
ATOM 2318 C CA . ALA A 1 285 ? -19.761 3.287 15.997 1.00 96.44 285 ALA A CA 1
ATOM 2319 C C . ALA A 1 285 ? -20.578 2.110 16.553 1.00 96.44 285 ALA A C 1
ATOM 2321 O O . ALA A 1 285 ? -20.091 1.368 17.414 1.00 96.44 285 ALA A O 1
ATOM 2322 N N . GLU A 1 286 ? -21.783 1.930 16.014 1.00 96.62 286 GLU A N 1
ATOM 2323 C CA . GLU A 1 286 ? -22.735 0.870 16.368 1.00 96.62 286 GLU A CA 1
ATOM 2324 C C . GLU A 1 286 ? -23.092 0.017 15.146 1.00 96.62 286 GLU A C 1
ATOM 2326 O O . GLU A 1 286 ? -23.045 0.488 14.008 1.00 96.62 286 GLU A O 1
ATOM 2331 N N . CYS A 1 287 ? -23.458 -1.249 15.370 1.00 97.94 287 CYS A N 1
ATOM 2332 C CA . CYS A 1 287 ? -23.866 -2.144 14.288 1.00 97.94 287 CYS A CA 1
ATOM 2333 C C . CYS A 1 287 ? -25.048 -1.561 13.493 1.00 97.94 287 CYS A C 1
ATOM 2335 O O . CYS A 1 287 ? -25.999 -1.034 14.064 1.00 97.94 287 CYS A O 1
ATOM 2337 N N . GLY A 1 288 ? -24.985 -1.668 12.166 1.00 97.44 288 GLY A N 1
ATOM 2338 C CA . GLY A 1 288 ? -25.946 -1.081 11.230 1.00 97.44 288 GLY A CA 1
ATOM 2339 C C . GLY A 1 288 ? -25.654 0.374 10.844 1.00 97.44 288 GLY A C 1
ATOM 2340 O O . GLY A 1 288 ? -26.220 0.866 9.865 1.00 97.44 288 GLY A O 1
ATOM 2341 N N . GLN A 1 289 ? -24.750 1.074 11.539 1.00 96.50 289 GLN A N 1
ATOM 2342 C CA . GLN A 1 289 ? -24.384 2.440 11.165 1.00 96.50 289 GLN A CA 1
ATOM 2343 C C . GLN A 1 289 ? -23.627 2.460 9.834 1.00 96.50 289 GLN A C 1
ATOM 2345 O O . GLN A 1 289 ? -22.718 1.663 9.607 1.00 96.50 289 GLN A O 1
ATOM 2350 N N . ARG A 1 290 ? -23.986 3.394 8.950 1.00 95.19 290 ARG A N 1
ATOM 2351 C CA . ARG A 1 290 ? -23.431 3.478 7.594 1.00 95.19 290 ARG A CA 1
ATOM 2352 C C . ARG A 1 290 ? -22.266 4.452 7.480 1.00 95.19 290 ARG A C 1
ATOM 2354 O O . ARG A 1 290 ? -22.216 5.470 8.168 1.00 95.19 290 ARG A O 1
ATOM 2361 N N . LEU A 1 291 ? -21.367 4.144 6.552 1.00 95.69 291 LEU A N 1
ATOM 2362 C CA . LEU A 1 291 ? -20.249 4.984 6.138 1.00 95.69 291 LEU A CA 1
ATOM 2363 C C . LEU A 1 291 ? -20.014 4.813 4.631 1.00 95.69 291 LEU A C 1
ATOM 2365 O O . LEU A 1 291 ? -20.489 3.855 4.015 1.00 95.69 291 LEU A O 1
ATOM 2369 N N . VAL A 1 292 ? -19.248 5.725 4.036 1.00 96.69 292 VAL A N 1
ATOM 2370 C CA . VAL A 1 292 ? -18.829 5.611 2.638 1.00 96.69 292 VAL A CA 1
ATOM 2371 C C . VAL A 1 292 ? -17.317 5.477 2.537 1.00 96.69 292 VAL A C 1
ATOM 2373 O O . VAL A 1 292 ? -16.565 6.186 3.208 1.00 96.69 292 VAL A O 1
ATOM 2376 N N . ILE A 1 293 ? -16.877 4.575 1.663 1.00 96.75 293 ILE A N 1
ATOM 2377 C CA . ILE A 1 293 ? -15.471 4.274 1.402 1.00 96.75 293 ILE A CA 1
ATOM 2378 C C . ILE A 1 293 ? -15.147 4.549 -0.067 1.00 96.75 293 ILE A C 1
ATOM 2380 O O . ILE A 1 293 ? -15.812 4.055 -0.974 1.00 96.75 293 ILE A O 1
ATOM 2384 N N . GLY A 1 294 ? -14.087 5.314 -0.312 1.00 94.94 294 GLY A N 1
ATOM 2385 C CA . GLY A 1 294 ? -13.505 5.545 -1.628 1.00 94.94 294 GLY A CA 1
ATOM 2386 C C . GLY A 1 294 ? -12.170 4.824 -1.803 1.00 94.94 294 GLY A C 1
ATOM 2387 O O . GLY A 1 294 ? -11.263 4.972 -0.985 1.00 94.94 294 GLY A O 1
ATOM 2388 N N . GLY A 1 295 ? -12.006 4.104 -2.912 1.00 93.06 295 GLY A N 1
ATOM 2389 C CA . GLY A 1 295 ? -10.729 3.485 -3.291 1.00 93.06 295 GLY A CA 1
ATOM 2390 C C . GLY A 1 295 ? -10.587 2.008 -2.893 1.00 93.06 295 GLY A C 1
ATOM 2391 O O . GLY A 1 295 ? -11.601 1.328 -2.765 1.00 93.06 295 GLY A O 1
ATOM 2392 N N . PRO A 1 296 ? -9.352 1.486 -2.752 1.00 94.56 296 PRO A N 1
ATOM 2393 C CA . PRO A 1 296 ? -8.086 2.195 -2.952 1.00 94.56 296 PRO A CA 1
ATOM 2394 C C . PRO A 1 296 ? -7.905 2.617 -4.418 1.00 94.56 296 PRO A C 1
ATOM 2396 O O . PRO A 1 296 ? -8.422 1.980 -5.332 1.00 94.56 296 PRO A O 1
ATOM 2399 N N . ARG A 1 297 ? -7.178 3.715 -4.671 1.00 88.75 297 ARG A N 1
ATOM 2400 C CA . ARG A 1 297 ? -6.927 4.222 -6.044 1.00 88.75 297 ARG A CA 1
ATOM 2401 C C . ARG A 1 297 ? -5.780 3.484 -6.750 1.00 88.75 297 ARG A C 1
ATOM 2403 O O . ARG A 1 297 ? -5.644 3.520 -7.973 1.00 88.75 297 ARG A O 1
ATOM 2410 N N . GLY A 1 298 ? -4.926 2.831 -5.981 1.00 87.31 298 GLY A N 1
ATOM 2411 C CA . GLY A 1 298 ? -3.795 2.072 -6.483 1.00 87.31 298 GLY A CA 1
ATOM 2412 C C . GLY A 1 298 ? -3.047 1.415 -5.340 1.00 87.31 298 GLY A C 1
ATOM 2413 O O . GLY A 1 298 ? -3.264 1.761 -4.182 1.00 87.31 298 GLY A O 1
ATOM 2414 N N . SER A 1 299 ? -2.150 0.509 -5.703 1.00 91.50 299 SER A N 1
ATOM 2415 C CA . SER A 1 299 ? -1.249 -0.161 -4.780 1.00 91.50 299 SER A CA 1
ATOM 2416 C C . SER A 1 299 ? 0.195 0.099 -5.141 1.00 91.50 299 SER A C 1
ATOM 2418 O O . SER A 1 299 ? 0.547 0.216 -6.317 1.00 91.50 299 SER A O 1
ATOM 2420 N N . MET A 1 300 ? 1.047 0.147 -4.125 1.00 90.44 300 MET A N 1
ATOM 2421 C CA . MET A 1 300 ? 2.487 0.019 -4.301 1.00 90.44 300 MET A CA 1
ATOM 2422 C C . MET A 1 300 ? 2.889 -1.378 -3.846 1.00 90.44 300 MET A C 1
ATOM 2424 O O . MET A 1 300 ? 2.854 -1.681 -2.657 1.00 90.44 300 MET A O 1
ATOM 2428 N N . ILE A 1 301 ? 3.281 -2.224 -4.788 1.00 90.19 301 ILE A N 1
ATOM 2429 C CA . ILE A 1 301 ? 3.701 -3.583 -4.490 1.00 90.19 301 ILE A CA 1
ATOM 2430 C C . ILE A 1 301 ? 5.158 -3.557 -4.060 1.00 90.19 301 ILE A C 1
ATOM 2432 O O . ILE A 1 301 ? 6.036 -3.172 -4.832 1.00 90.19 301 ILE A O 1
ATOM 2436 N N . ILE A 1 302 ? 5.393 -3.975 -2.819 1.00 90.25 302 ILE A N 1
ATOM 2437 C CA . ILE A 1 302 ? 6.730 -4.194 -2.280 1.00 90.25 302 ILE A CA 1
ATOM 2438 C C . ILE A 1 302 ? 7.053 -5.687 -2.409 1.00 90.25 302 ILE A C 1
ATOM 2440 O O . ILE A 1 302 ? 6.305 -6.507 -1.854 1.00 90.25 302 ILE A O 1
ATOM 2444 N N . PRO A 1 303 ? 8.144 -6.062 -3.102 1.00 88.25 303 PRO A N 1
ATOM 2445 C CA . PRO A 1 303 ? 8.591 -7.449 -3.171 1.00 88.25 303 PRO A CA 1
ATOM 2446 C C . PRO A 1 303 ? 8.692 -8.086 -1.780 1.00 88.25 303 PRO A C 1
ATOM 2448 O O . PRO A 1 303 ? 9.171 -7.458 -0.841 1.00 88.25 303 PRO A O 1
ATOM 2451 N N . GLN A 1 304 ? 8.229 -9.327 -1.632 1.00 88.62 304 GLN A N 1
ATOM 2452 C CA . GLN A 1 304 ? 8.429 -10.121 -0.407 1.00 88.62 304 GLN A CA 1
ATOM 2453 C C . GLN A 1 304 ? 9.795 -10.833 -0.389 1.00 88.62 304 GLN A C 1
ATOM 2455 O O . GLN A 1 304 ? 10.142 -11.496 0.580 1.00 88.62 304 GLN A O 1
ATOM 2460 N N . SER A 1 305 ? 10.557 -10.718 -1.481 1.00 85.81 305 SER A N 1
ATOM 2461 C CA . SER A 1 305 ? 11.829 -11.405 -1.721 1.00 85.81 305 SER A CA 1
ATOM 2462 C C . SER A 1 305 ? 13.055 -10.688 -1.142 1.00 85.81 305 SER A C 1
ATOM 2464 O O . SER A 1 305 ? 14.180 -11.080 -1.456 1.00 85.81 305 SER A O 1
ATOM 2466 N N . TYR A 1 306 ? 12.872 -9.611 -0.373 1.00 89.56 306 TYR A N 1
ATOM 2467 C CA . TYR A 1 306 ? 13.968 -9.048 0.414 1.00 89.56 306 TYR A CA 1
ATOM 2468 C C . TYR A 1 306 ? 14.307 -10.016 1.547 1.00 89.56 306 TYR A C 1
ATOM 2470 O O . TYR A 1 306 ? 13.406 -10.554 2.195 1.00 89.56 306 TYR A O 1
ATOM 2478 N N . ALA A 1 307 ? 15.596 -10.233 1.799 1.00 89.38 307 ALA A N 1
ATOM 2479 C CA . ALA A 1 307 ? 16.056 -11.082 2.892 1.00 89.38 307 ALA A CA 1
ATOM 2480 C C . ALA A 1 307 ? 15.565 -10.576 4.258 1.00 89.38 307 ALA A C 1
ATOM 2482 O O . ALA A 1 307 ? 15.306 -11.381 5.156 1.00 89.38 307 ALA A O 1
ATOM 2483 N N . GLN A 1 308 ? 15.412 -9.255 4.407 1.00 93.62 308 GLN A N 1
ATOM 2484 C CA . GLN A 1 308 ? 14.883 -8.630 5.613 1.00 93.62 308 GLN A CA 1
ATOM 2485 C C . GLN A 1 308 ? 13.894 -7.504 5.291 1.00 93.62 308 GLN A C 1
ATOM 2487 O O . GLN A 1 308 ? 14.139 -6.649 4.442 1.00 93.62 308 GLN A O 1
ATOM 2492 N N . HIS A 1 309 ? 12.794 -7.457 6.034 1.00 97.19 309 HIS A N 1
ATOM 2493 C CA . HIS A 1 309 ? 11.901 -6.304 6.085 1.00 97.19 309 HIS A CA 1
ATOM 2494 C C . HIS A 1 309 ? 12.061 -5.571 7.420 1.00 97.19 309 HIS A C 1
ATOM 2496 O O . HIS A 1 309 ? 12.064 -6.199 8.474 1.00 97.19 309 HIS A O 1
ATOM 2502 N N . VAL A 1 310 ? 12.176 -4.247 7.387 1.00 98.44 310 VAL A N 1
ATOM 2503 C CA . VAL A 1 310 ? 12.218 -3.396 8.579 1.00 98.44 310 VAL A CA 1
ATOM 2504 C C . VAL A 1 310 ? 11.033 -2.442 8.526 1.00 98.44 310 VAL A C 1
ATOM 2506 O O . VAL A 1 310 ? 10.929 -1.625 7.614 1.00 98.44 310 VAL A O 1
ATOM 2509 N N . PHE A 1 311 ? 10.132 -2.556 9.492 1.00 98.75 311 PHE A N 1
ATOM 2510 C CA . PHE A 1 311 ? 8.969 -1.694 9.652 1.00 98.75 311 PHE A CA 1
ATOM 2511 C C . PHE A 1 311 ? 9.205 -0.758 10.828 1.00 98.75 311 PHE A C 1
ATOM 2513 O O . PHE A 1 311 ? 9.563 -1.213 11.910 1.00 98.75 311 PHE A O 1
ATOM 2520 N N . ILE A 1 312 ? 8.999 0.537 10.622 1.00 98.75 312 ILE A N 1
ATOM 2521 C CA . ILE A 1 312 ? 9.087 1.551 11.668 1.00 98.75 312 ILE A CA 1
ATOM 2522 C C . ILE A 1 312 ? 7.806 2.368 11.610 1.00 98.75 312 ILE A C 1
ATOM 2524 O O . ILE A 1 312 ? 7.511 2.984 10.587 1.00 98.75 312 ILE A O 1
ATOM 2528 N N . GLY A 1 313 ? 7.030 2.393 12.680 1.00 98.25 313 GLY A N 1
ATOM 2529 C CA . GLY A 1 313 ? 5.820 3.197 12.676 1.00 98.25 313 GLY A CA 1
ATOM 2530 C C . GLY A 1 313 ? 5.206 3.393 14.038 1.00 98.25 313 GLY A C 1
ATOM 2531 O O . GLY A 1 313 ? 5.758 2.947 15.033 1.00 98.25 313 GLY A O 1
ATOM 2532 N N . ASP A 1 314 ? 4.087 4.096 14.079 1.00 96.62 314 ASP A N 1
ATOM 2533 C CA . ASP A 1 314 ? 3.310 4.308 15.297 1.00 96.62 314 ASP A CA 1
ATOM 2534 C C . ASP A 1 314 ? 1.982 3.532 15.264 1.00 96.62 314 ASP A C 1
ATOM 2536 O O . ASP A 1 314 ? 1.758 2.677 14.397 1.00 96.62 314 ASP A O 1
ATOM 2540 N N . GLU A 1 315 ? 1.083 3.820 16.203 1.00 95.38 315 GLU A N 1
ATOM 2541 C CA . GLU A 1 315 ? -0.245 3.214 16.285 1.00 95.38 315 GLU A CA 1
ATOM 2542 C C . GLU A 1 315 ? -1.027 3.329 14.973 1.00 95.38 315 GLU A C 1
ATOM 2544 O O . GLU A 1 315 ? -1.798 2.433 14.630 1.00 95.38 315 GLU A O 1
ATOM 2549 N N . THR A 1 316 ? -0.828 4.408 14.208 1.00 96.12 316 THR A N 1
ATOM 2550 C CA . THR A 1 316 ? -1.551 4.634 12.946 1.00 96.12 316 THR A CA 1
ATOM 2551 C C . THR A 1 316 ? -1.052 3.726 11.822 1.00 96.12 316 THR A C 1
ATOM 2553 O O . THR A 1 316 ? -1.790 3.430 10.881 1.00 96.12 316 THR A O 1
ATOM 2556 N N . ALA A 1 317 ? 0.181 3.231 11.938 1.00 97.94 317 ALA A N 1
ATOM 2557 C CA . ALA A 1 317 ? 0.810 2.320 10.990 1.00 97.94 317 ALA A CA 1
ATOM 2558 C C . ALA A 1 317 ? 0.642 0.839 11.351 1.00 97.94 317 ALA A C 1
ATOM 2560 O O . ALA A 1 317 ? 0.808 -0.021 10.478 1.00 97.94 317 ALA A O 1
ATOM 2561 N N . LEU A 1 318 ? 0.262 0.532 12.598 1.00 97.19 318 LEU A N 1
ATOM 2562 C CA . LEU A 1 318 ? -0.019 -0.829 13.069 1.00 97.19 318 LEU A CA 1
ATOM 2563 C C . LEU A 1 318 ? -0.855 -1.672 12.099 1.00 97.19 318 LEU A C 1
ATOM 2565 O O . LEU A 1 318 ? -0.486 -2.828 11.886 1.00 97.19 318 LEU A O 1
ATOM 2569 N N . PRO A 1 319 ? -1.931 -1.159 11.468 1.00 98.06 319 PRO A N 1
ATOM 2570 C CA . PRO A 1 319 ? -2.762 -1.993 10.605 1.00 98.06 319 PRO A CA 1
ATOM 2571 C C . PRO A 1 319 ? -2.007 -2.485 9.363 1.00 98.06 319 PRO A C 1
ATOM 2573 O O . PRO A 1 319 ? -2.157 -3.643 8.970 1.00 98.06 319 PRO A O 1
ATOM 2576 N N . ALA A 1 320 ? -1.153 -1.635 8.783 1.00 98.50 320 ALA A N 1
ATOM 2577 C CA . ALA A 1 320 ? -0.315 -1.982 7.636 1.00 98.50 320 ALA A CA 1
ATOM 2578 C C . ALA A 1 320 ? 0.810 -2.946 8.044 1.00 98.50 320 ALA A C 1
ATOM 2580 O O . ALA A 1 320 ? 1.042 -3.949 7.366 1.00 98.50 320 ALA A O 1
ATOM 2581 N N . ILE A 1 321 ? 1.469 -2.686 9.180 1.00 98.62 321 ILE A N 1
ATOM 2582 C CA . ILE A 1 321 ? 2.524 -3.554 9.725 1.00 98.62 321 ILE A CA 1
ATOM 2583 C C . ILE A 1 321 ? 1.965 -4.951 10.011 1.00 98.62 321 ILE A C 1
ATOM 2585 O O . ILE A 1 321 ? 2.510 -5.942 9.532 1.00 98.62 321 ILE A O 1
ATOM 2589 N N . ALA A 1 322 ? 0.849 -5.033 10.738 1.00 98.19 322 ALA A N 1
ATOM 2590 C CA . ALA A 1 322 ? 0.201 -6.289 11.095 1.00 98.19 322 ALA A CA 1
ATOM 2591 C C . ALA A 1 322 ? -0.193 -7.095 9.852 1.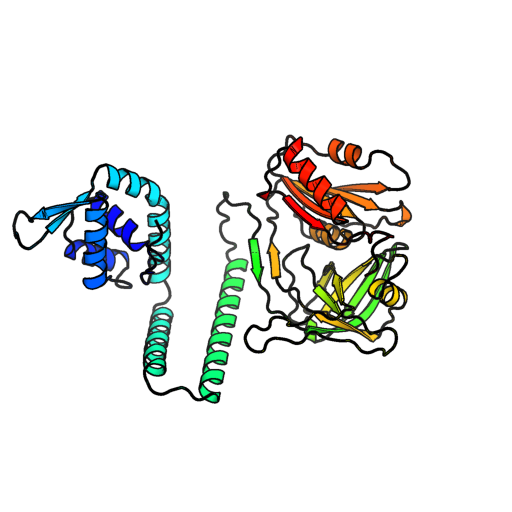00 98.19 322 ALA A C 1
ATOM 2593 O O . ALA A 1 322 ? 0.117 -8.281 9.760 1.00 98.19 322 ALA A O 1
ATOM 2594 N N . ARG A 1 323 ? -0.812 -6.431 8.867 1.00 98.00 323 ARG A N 1
ATOM 2595 C CA . ARG A 1 323 ? -1.161 -7.052 7.589 1.00 98.00 323 ARG A CA 1
ATOM 2596 C C . ARG A 1 323 ? 0.076 -7.586 6.868 1.00 98.00 323 ARG A C 1
ATOM 2598 O O . ARG A 1 323 ? 0.062 -8.714 6.386 1.00 98.00 323 ARG A O 1
ATOM 2605 N N . ARG A 1 324 ? 1.164 -6.813 6.809 1.00 97.69 324 ARG A N 1
ATOM 2606 C CA . ARG A 1 324 ? 2.379 -7.266 6.129 1.00 97.69 324 ARG A CA 1
ATOM 2607 C C . ARG A 1 324 ? 3.029 -8.450 6.832 1.00 97.69 324 ARG A C 1
ATOM 2609 O O . ARG A 1 324 ? 3.458 -9.370 6.149 1.00 97.69 324 ARG A O 1
ATOM 2616 N N . LEU A 1 325 ? 3.093 -8.445 8.160 1.00 97.38 325 LEU A N 1
ATOM 2617 C CA . LEU A 1 325 ? 3.646 -9.558 8.937 1.00 97.38 325 LEU A CA 1
ATOM 2618 C C . LEU A 1 325 ? 2.884 -10.873 8.701 1.00 97.38 325 LEU A C 1
ATOM 2620 O O . LEU A 1 325 ? 3.512 -11.927 8.661 1.00 97.38 325 LEU A O 1
ATOM 2624 N N . GLU A 1 326 ? 1.568 -10.803 8.488 1.00 95.44 326 GLU A N 1
ATOM 2625 C CA . GLU A 1 326 ? 0.722 -11.952 8.128 1.00 95.44 326 GLU A CA 1
ATOM 2626 C C . GLU A 1 326 ? 0.935 -12.434 6.684 1.00 95.44 326 GLU A C 1
ATOM 2628 O O . GLU A 1 326 ? 0.811 -13.626 6.409 1.00 95.44 326 GLU A O 1
ATOM 2633 N N . GLU A 1 327 ? 1.253 -11.521 5.760 1.00 93.44 327 GLU A N 1
ATOM 2634 C CA . GLU A 1 327 ? 1.501 -11.825 4.344 1.00 93.44 327 GLU A CA 1
ATOM 2635 C C . GLU A 1 327 ? 2.897 -12.408 4.074 1.00 93.44 327 GLU A C 1
ATOM 2637 O O . GLU A 1 327 ? 3.095 -13.068 3.050 1.00 93.44 327 GLU A O 1
ATOM 2642 N N . LEU A 1 328 ? 3.885 -12.108 4.923 1.00 92.81 328 LEU A N 1
ATOM 2643 C CA . LEU A 1 328 ? 5.267 -12.538 4.719 1.00 92.81 328 LEU A CA 1
ATOM 2644 C C . LEU A 1 328 ? 5.413 -14.060 4.841 1.00 92.81 328 LEU A C 1
ATOM 2646 O O . LEU A 1 328 ? 4.766 -14.724 5.652 1.00 92.81 328 LEU A O 1
ATOM 2650 N N . SER A 1 329 ? 6.327 -14.620 4.044 1.00 87.81 329 SER A N 1
ATOM 2651 C CA . SER A 1 329 ? 6.639 -16.046 4.114 1.00 87.81 329 SER A CA 1
ATOM 2652 C C . SER A 1 329 ? 7.210 -16.416 5.485 1.00 87.81 329 SER A C 1
ATOM 2654 O O . SER A 1 329 ? 7.883 -15.614 6.134 1.00 87.81 329 SER A O 1
ATOM 2656 N N . LYS A 1 330 ? 7.029 -17.677 5.892 1.00 83.62 330 LYS A N 1
ATOM 2657 C CA . LYS A 1 330 ? 7.552 -18.180 7.171 1.00 83.62 330 LYS A CA 1
ATOM 2658 C C . LYS A 1 330 ? 9.072 -18.063 7.313 1.00 83.62 330 LYS A C 1
ATOM 2660 O O . LYS A 1 330 ? 9.532 -18.104 8.443 1.00 83.62 330 LYS A O 1
ATOM 2665 N N . ASN A 1 331 ? 9.812 -17.923 6.209 1.00 83.94 331 ASN A N 1
ATOM 2666 C CA . ASN A 1 331 ? 11.276 -17.844 6.177 1.00 83.94 331 ASN A CA 1
ATOM 2667 C C . ASN A 1 331 ? 11.800 -16.401 6.071 1.00 83.94 331 ASN A C 1
ATOM 2669 O O . ASN A 1 331 ? 13.011 -16.189 6.095 1.00 83.94 331 ASN A O 1
ATOM 2673 N N . THR A 1 332 ? 10.921 -15.409 5.906 1.00 88.38 332 THR A N 1
ATOM 2674 C CA . THR A 1 332 ? 11.335 -14.014 5.727 1.00 88.38 332 THR A CA 1
ATOM 2675 C C . THR A 1 332 ? 11.601 -13.362 7.082 1.00 88.38 332 THR A C 1
ATOM 2677 O O . THR A 1 332 ? 10.727 -13.338 7.949 1.00 88.38 332 THR A O 1
ATOM 2680 N N . LYS A 1 333 ? 12.790 -12.774 7.259 1.00 94.12 333 LYS A N 1
ATOM 2681 C CA . LYS A 1 333 ? 13.111 -12.013 8.471 1.00 94.12 333 LYS A CA 1
ATOM 2682 C C . LYS A 1 333 ? 12.363 -10.681 8.459 1.00 94.12 333 LYS A C 1
ATOM 2684 O O . LYS A 1 333 ? 12.381 -9.963 7.457 1.00 94.12 333 LYS A O 1
ATOM 2689 N N . ALA A 1 334 ? 11.741 -10.324 9.579 1.00 97.31 334 ALA A N 1
ATOM 2690 C CA . ALA A 1 334 ? 11.120 -9.013 9.741 1.00 97.31 334 ALA A CA 1
ATOM 2691 C C . ALA A 1 334 ? 11.446 -8.406 11.104 1.00 97.31 334 ALA A C 1
ATOM 2693 O O . ALA A 1 334 ? 11.401 -9.102 12.111 1.00 97.31 334 ALA A O 1
ATOM 2694 N N . LEU A 1 335 ? 11.739 -7.113 11.144 1.00 98.38 335 LEU A N 1
ATOM 2695 C CA . LEU A 1 335 ? 11.857 -6.339 12.377 1.00 98.38 335 LEU A CA 1
ATOM 2696 C C . LEU A 1 335 ? 10.759 -5.280 12.348 1.00 98.38 335 LEU A C 1
ATOM 2698 O O . LEU A 1 335 ? 10.688 -4.518 11.386 1.00 98.38 335 LEU A O 1
ATOM 2702 N N . ALA A 1 336 ? 9.890 -5.243 13.352 1.00 98.56 336 ALA A N 1
ATOM 2703 C CA . ALA A 1 336 ? 8.853 -4.223 13.467 1.00 98.56 336 ALA A CA 1
ATOM 2704 C C . ALA A 1 336 ? 9.079 -3.393 14.728 1.00 98.56 336 ALA A C 1
ATOM 2706 O O . ALA A 1 336 ? 8.990 -3.915 15.833 1.00 98.56 336 ALA A O 1
ATOM 2707 N N . PHE A 1 337 ? 9.354 -2.108 14.548 1.00 98.50 337 PHE A N 1
ATOM 2708 C CA . PHE A 1 337 ? 9.544 -1.128 15.607 1.00 98.50 337 PHE A CA 1
ATOM 2709 C C . PHE A 1 337 ? 8.318 -0.226 15.663 1.00 98.50 337 PHE A C 1
ATOM 2711 O O . PHE A 1 337 ? 8.050 0.517 14.716 1.00 98.50 337 PHE A O 1
ATOM 2718 N N . ILE A 1 338 ? 7.553 -0.331 16.746 1.00 98.06 338 ILE A N 1
ATOM 2719 C CA . ILE A 1 338 ? 6.234 0.289 16.848 1.00 98.06 338 ILE A CA 1
ATOM 2720 C C . ILE A 1 338 ? 6.223 1.247 18.035 1.00 98.06 338 ILE A C 1
ATOM 2722 O O . ILE A 1 338 ? 6.239 0.819 19.187 1.00 98.06 338 ILE A O 1
ATOM 2726 N N . PHE A 1 339 ? 6.188 2.545 17.747 1.00 96.44 339 PHE A N 1
ATOM 2727 C CA . PHE A 1 339 ? 5.993 3.591 18.741 1.00 96.44 339 PHE A CA 1
ATOM 2728 C C . PHE A 1 339 ? 4.572 3.521 19.288 1.00 96.44 339 PHE A C 1
ATOM 2730 O O . PHE A 1 339 ? 3.610 3.644 18.533 1.00 96.44 339 PHE A O 1
ATOM 2737 N N . VAL A 1 340 ? 4.458 3.346 20.601 1.00 94.06 340 VAL A N 1
ATOM 2738 C CA . VAL A 1 340 ? 3.182 3.405 21.314 1.00 94.06 340 VAL A CA 1
ATOM 2739 C C . VAL A 1 340 ? 3.310 4.242 22.575 1.00 94.06 340 VAL A C 1
ATOM 2741 O O . VAL A 1 340 ? 4.407 4.389 23.119 1.00 94.06 340 VAL A O 1
ATOM 2744 N N . ASP A 1 341 ? 2.203 4.780 23.076 1.00 89.44 341 ASP A N 1
ATOM 2745 C CA . ASP A 1 341 ? 2.235 5.560 24.317 1.00 89.44 341 ASP A CA 1
ATOM 2746 C C . ASP A 1 341 ? 2.725 4.707 25.496 1.00 89.44 341 ASP A C 1
ATOM 2748 O O . ASP A 1 341 ? 3.639 5.091 26.233 1.00 89.44 341 ASP A O 1
ATOM 2752 N N . ASN A 1 342 ? 2.144 3.517 25.659 1.00 89.12 342 ASN A N 1
ATOM 2753 C CA . ASN A 1 342 ? 2.455 2.595 26.748 1.00 89.12 342 ASN A CA 1
ATOM 2754 C C . ASN A 1 342 ? 2.017 1.151 26.427 1.00 89.12 342 ASN A C 1
ATOM 2756 O O . ASN A 1 342 ? 1.300 0.907 25.456 1.00 89.12 342 ASN A O 1
ATOM 2760 N N . ALA A 1 343 ? 2.385 0.218 27.312 1.00 92.88 343 ALA A N 1
ATOM 2761 C CA . ALA A 1 343 ? 2.139 -1.219 27.173 1.00 92.88 343 ALA A CA 1
ATOM 2762 C C . ALA A 1 343 ? 0.659 -1.614 26.984 1.00 92.88 343 ALA A C 1
ATOM 2764 O O . ALA A 1 343 ? 0.366 -2.653 26.402 1.00 92.88 343 ALA A O 1
ATOM 2765 N N . SER A 1 344 ? -0.304 -0.797 27.432 1.00 91.44 344 SER A N 1
ATOM 2766 C CA . SER A 1 344 ? -1.730 -1.108 27.227 1.00 91.44 344 SER A CA 1
ATOM 2767 C C . SER A 1 344 ? -2.169 -1.005 25.765 1.00 91.44 344 SER A C 1
ATOM 2769 O O . SER A 1 344 ? -3.231 -1.509 25.418 1.00 91.44 344 SER A O 1
ATOM 2771 N N . THR A 1 345 ? -1.360 -0.365 24.913 1.00 90.44 345 THR A N 1
ATOM 2772 C CA . THR A 1 345 ? -1.619 -0.209 23.472 1.00 90.44 345 THR A CA 1
ATOM 2773 C C . THR A 1 345 ? -1.110 -1.403 22.662 1.00 90.44 345 THR A C 1
ATOM 2775 O O . THR A 1 345 ? -1.480 -1.551 21.496 1.00 90.44 345 THR A O 1
ATOM 2778 N N . GLU A 1 346 ? -0.285 -2.263 23.264 1.00 95.31 346 GLU A N 1
ATOM 2779 C CA . GLU A 1 346 ? 0.232 -3.455 22.603 1.00 95.31 346 GLU A CA 1
ATOM 2780 C C . GLU A 1 346 ? -0.909 -4.398 22.210 1.00 95.31 346 GLU A C 1
ATOM 2782 O O . GLU A 1 346 ? -1.837 -4.657 22.978 1.00 95.31 346 GLU A O 1
ATOM 2787 N N . ILE A 1 347 ? -0.820 -4.947 20.999 1.00 96.00 347 ILE A N 1
ATOM 2788 C CA . ILE A 1 347 ? -1.772 -5.933 20.489 1.00 96.00 347 ILE A CA 1
ATOM 2789 C C . ILE A 1 347 ? -1.045 -7.204 20.082 1.00 96.00 347 ILE A C 1
ATOM 2791 O O . ILE A 1 347 ? 0.121 -7.192 19.687 1.00 96.00 347 ILE A O 1
ATOM 2795 N N . LYS A 1 348 ? -1.756 -8.330 20.107 1.00 95.56 348 LYS A N 1
ATOM 2796 C CA . LYS A 1 348 ? -1.210 -9.573 19.568 1.00 95.56 348 LYS A CA 1
ATOM 2797 C C . LYS A 1 348 ? -1.072 -9.463 18.047 1.00 95.56 348 LYS A C 1
ATOM 2799 O O . LYS A 1 348 ? -2.067 -9.311 17.341 1.00 95.56 348 LYS A O 1
ATOM 2804 N N . LEU A 1 349 ? 0.156 -9.598 17.551 1.00 95.88 349 LEU A N 1
ATOM 2805 C CA . LEU A 1 349 ? 0.462 -9.645 16.122 1.00 95.88 349 LEU A CA 1
ATOM 2806 C C . LEU A 1 349 ? 0.776 -11.076 15.691 1.00 95.88 349 LEU A C 1
ATOM 2808 O O . LEU A 1 349 ? 1.587 -11.755 16.320 1.00 95.88 349 LEU A O 1
ATOM 2812 N N . THR A 1 350 ? 0.174 -11.524 14.594 1.00 94.62 350 THR A N 1
ATOM 2813 C CA . THR A 1 350 ? 0.546 -12.784 13.942 1.00 94.62 350 THR A CA 1
ATOM 2814 C C . THR A 1 350 ? 1.758 -12.533 13.051 1.00 94.62 350 THR A C 1
ATOM 2816 O O . THR A 1 350 ? 1.736 -11.639 12.211 1.00 94.62 350 THR A O 1
ATOM 2819 N N . HIS A 1 351 ? 2.830 -13.293 13.255 1.00 93.38 351 HIS A N 1
ATOM 2820 C CA . HIS A 1 351 ? 4.094 -13.124 12.540 1.00 93.38 351 HIS A CA 1
ATOM 2821 C C . HIS A 1 351 ? 4.872 -14.446 12.491 1.00 93.38 351 HIS A C 1
ATOM 2823 O O . HIS A 1 351 ? 4.544 -15.404 13.196 1.00 93.38 351 HIS A O 1
ATOM 2829 N N . SER A 1 352 ? 5.888 -14.515 11.630 1.00 90.12 352 SER A N 1
ATOM 2830 C CA . SER A 1 352 ? 6.757 -15.692 11.527 1.00 90.12 352 SER A CA 1
ATOM 2831 C C . SER A 1 352 ? 7.708 -15.806 12.725 1.00 90.12 352 SER A C 1
ATOM 2833 O O . SER A 1 352 ? 8.006 -14.813 13.382 1.00 90.12 352 SER A O 1
ATOM 2835 N N . ILE A 1 353 ? 8.273 -16.996 12.956 1.00 89.06 353 ILE A N 1
ATOM 2836 C CA . ILE A 1 353 ? 9.299 -17.208 13.995 1.00 89.06 353 ILE A CA 1
ATOM 2837 C C . ILE A 1 353 ? 10.602 -16.429 13.729 1.00 89.06 353 ILE A C 1
ATOM 2839 O O . ILE A 1 353 ? 11.401 -16.223 14.637 1.00 89.06 353 ILE A O 1
ATOM 2843 N N . HIS A 1 354 ? 10.816 -15.980 12.489 1.00 91.75 354 HIS A N 1
ATOM 2844 C CA . HIS A 1 354 ? 11.954 -15.146 12.099 1.00 91.75 354 HIS A CA 1
ATOM 2845 C C . HIS A 1 354 ? 11.641 -13.645 12.162 1.00 91.75 354 HIS A C 1
ATOM 2847 O O . HIS A 1 354 ? 12.471 -12.820 11.773 1.00 91.75 354 HIS A O 1
ATOM 2853 N N . SER A 1 355 ? 10.450 -13.275 12.634 1.00 94.94 355 SER A N 1
ATOM 2854 C CA . SER A 1 355 ? 10.053 -11.888 12.833 1.00 94.94 355 SER A CA 1
ATOM 2855 C C . SER A 1 355 ? 10.195 -11.490 14.305 1.00 94.94 355 SER A C 1
ATOM 2857 O O . SER A 1 355 ? 9.896 -12.280 15.194 1.00 94.94 355 SER A O 1
ATOM 2859 N N . GLN A 1 356 ? 10.642 -10.263 14.564 1.00 97.00 356 GLN A N 1
ATOM 2860 C CA . GLN A 1 356 ? 10.774 -9.691 15.904 1.00 97.00 356 GLN A CA 1
ATOM 2861 C C . GLN A 1 356 ? 9.978 -8.393 15.990 1.00 97.00 356 GLN A C 1
ATOM 2863 O O . GLN A 1 356 ? 10.025 -7.567 15.074 1.00 97.00 356 GLN A O 1
ATOM 2868 N N . ILE A 1 357 ? 9.247 -8.226 17.091 1.00 97.94 357 ILE A N 1
ATOM 2869 C CA . ILE A 1 357 ? 8.402 -7.063 17.355 1.00 97.94 357 ILE A CA 1
ATOM 2870 C C . ILE A 1 357 ? 8.982 -6.309 18.550 1.00 97.94 357 ILE A C 1
ATOM 2872 O O . ILE A 1 357 ? 9.179 -6.891 19.615 1.00 97.94 357 ILE A O 1
ATOM 2876 N N . PHE A 1 358 ? 9.235 -5.019 18.364 1.00 97.38 358 PHE A N 1
ATOM 2877 C CA . PHE A 1 358 ? 9.762 -4.106 19.366 1.00 97.38 358 PHE A CA 1
ATOM 2878 C C . PHE A 1 358 ? 8.730 -3.010 19.623 1.00 97.38 358 PHE A C 1
ATOM 2880 O O . PHE A 1 358 ? 8.492 -2.154 18.767 1.00 97.38 358 PHE A O 1
ATOM 2887 N N . TRP A 1 359 ? 8.127 -3.030 20.809 1.00 96.75 359 TRP A N 1
ATOM 2888 C CA . TRP A 1 359 ? 7.236 -1.971 21.272 1.00 96.75 359 TRP A CA 1
ATOM 2889 C C . TRP A 1 359 ? 8.057 -0.856 21.924 1.00 96.75 359 TRP A C 1
ATOM 2891 O O . TRP A 1 359 ? 8.800 -1.078 22.881 1.00 96.75 359 TRP A O 1
ATOM 2901 N N . LEU A 1 360 ? 7.962 0.343 21.358 1.00 95.94 360 LEU A N 1
ATOM 2902 C CA . LEU A 1 360 ? 8.745 1.518 21.729 1.00 95.94 360 LEU A CA 1
ATOM 2903 C C . LEU A 1 360 ? 7.859 2.479 22.529 1.00 95.94 360 LEU A C 1
ATOM 2905 O O . LEU A 1 360 ? 7.112 3.274 21.959 1.00 95.94 360 LEU A O 1
ATOM 2909 N N . HIS A 1 361 ? 7.918 2.377 23.858 1.00 94.56 361 HIS A N 1
ATOM 2910 C CA . HIS A 1 361 ? 7.016 3.087 24.772 1.00 94.56 361 HIS A CA 1
ATOM 2911 C C . HIS A 1 361 ? 7.457 4.535 25.009 1.00 94.56 361 HIS A C 1
ATOM 2913 O O . HIS A 1 361 ? 8.430 4.779 25.731 1.00 94.56 361 HIS A O 1
ATOM 2919 N N . ARG A 1 362 ? 6.701 5.503 24.469 1.00 88.19 362 ARG A N 1
ATOM 2920 C CA . ARG A 1 362 ? 7.002 6.949 24.561 1.00 88.19 362 ARG A CA 1
ATOM 2921 C C . ARG A 1 362 ? 7.153 7.453 25.996 1.00 88.19 362 ARG A C 1
ATOM 2923 O O . ARG A 1 362 ? 7.949 8.354 26.235 1.00 88.19 362 ARG A O 1
ATOM 2930 N N . HIS A 1 363 ? 6.423 6.874 26.950 1.00 78.94 363 HIS A N 1
ATOM 2931 C CA . HIS A 1 363 ? 6.439 7.320 28.349 1.00 78.94 363 HIS A CA 1
ATOM 2932 C C . HIS A 1 363 ? 7.464 6.614 29.251 1.00 78.94 363 HIS A C 1
ATOM 2934 O O . HIS A 1 363 ? 7.564 6.966 30.424 1.00 78.94 363 HIS A O 1
ATOM 2940 N N . GLN A 1 364 ? 8.194 5.610 28.756 1.00 69.31 364 GLN A N 1
ATOM 2941 C CA . GLN A 1 364 ? 9.051 4.762 29.604 1.00 69.31 364 GLN A CA 1
ATOM 2942 C C . GLN A 1 364 ? 10.516 4.730 29.175 1.00 69.31 364 GLN A C 1
ATOM 2944 O O . GLN A 1 364 ? 11.380 4.419 29.992 1.00 69.31 364 GLN A O 1
ATOM 2949 N N . GLN A 1 365 ? 10.806 5.019 27.910 1.00 69.44 365 GLN A N 1
ATOM 2950 C CA . GLN A 1 365 ? 12.145 4.882 27.356 1.00 69.44 365 GLN A CA 1
ATOM 2951 C C . GLN A 1 365 ? 12.619 6.224 26.799 1.00 69.44 365 GLN A C 1
ATOM 2953 O O . GLN A 1 365 ? 11.991 6.815 25.922 1.00 69.44 365 GLN A O 1
ATOM 2958 N N . ASN A 1 366 ? 13.766 6.685 27.294 1.00 68.19 366 ASN A N 1
ATOM 2959 C CA . ASN A 1 366 ? 14.524 7.745 26.640 1.00 68.19 366 ASN A CA 1
ATOM 2960 C C . ASN A 1 366 ? 15.282 7.147 25.444 1.00 68.19 366 ASN A C 1
ATOM 2962 O O . ASN A 1 366 ? 15.607 5.961 25.460 1.00 68.19 366 ASN A O 1
ATOM 2966 N N . ALA A 1 367 ? 15.599 7.961 24.432 1.00 84.00 367 ALA A N 1
ATOM 2967 C CA . ALA A 1 367 ? 16.430 7.547 23.292 1.00 84.00 367 ALA A CA 1
ATOM 2968 C C . ALA A 1 367 ? 15.863 6.348 22.487 1.00 84.00 367 ALA A C 1
ATOM 2970 O O . ALA A 1 367 ? 16.575 5.420 22.100 1.00 84.00 367 ALA A O 1
ATOM 2971 N N . LEU A 1 368 ? 14.545 6.357 22.235 1.00 89.06 368 LEU A N 1
ATOM 2972 C CA . LEU A 1 368 ? 13.847 5.306 21.477 1.00 89.06 368 LEU A CA 1
ATOM 2973 C C . LEU A 1 368 ? 14.450 5.057 20.091 1.00 89.06 368 LEU A C 1
ATOM 2975 O O . LEU A 1 368 ? 14.498 3.922 19.621 1.00 89.06 368 LEU A O 1
ATOM 2979 N N . THR A 1 369 ? 14.895 6.122 19.432 1.00 89.50 369 THR A N 1
ATOM 2980 C CA . THR A 1 369 ? 15.532 6.055 18.117 1.00 89.50 369 THR A CA 1
ATOM 2981 C C . THR A 1 369 ? 16.864 5.320 18.174 1.00 89.50 369 THR A C 1
ATOM 2983 O O . THR A 1 369 ? 17.108 4.436 17.363 1.00 89.50 369 THR A O 1
ATOM 2986 N N . GLU A 1 370 ? 17.701 5.613 19.161 1.00 90.38 370 GLU A N 1
ATOM 2987 C CA . GLU A 1 370 ? 18.990 4.965 19.379 1.00 90.38 370 GLU A CA 1
ATOM 2988 C C . GLU A 1 370 ? 18.801 3.476 19.678 1.00 90.38 370 GLU A C 1
ATOM 2990 O O . GLU A 1 370 ? 19.493 2.634 19.100 1.00 90.38 370 GLU A O 1
ATOM 2995 N N . TYR A 1 371 ? 17.814 3.142 20.517 1.00 92.25 371 TYR A N 1
ATOM 2996 C CA . TYR A 1 371 ? 17.443 1.755 20.781 1.00 92.25 371 TYR A CA 1
ATOM 2997 C C . TYR A 1 371 ? 17.001 1.035 19.502 1.00 92.25 371 TYR A C 1
ATOM 2999 O O . TYR A 1 371 ? 17.520 -0.042 19.201 1.00 92.25 371 TYR A O 1
ATOM 3007 N N . LEU A 1 372 ? 16.112 1.641 18.709 1.00 94.38 372 LEU A N 1
ATOM 3008 C CA . LEU A 1 372 ? 15.690 1.109 17.412 1.00 94.38 372 LEU A CA 1
ATOM 3009 C C . LEU A 1 372 ? 16.903 0.794 16.527 1.00 94.38 372 LEU A C 1
ATOM 3011 O O . LEU A 1 372 ? 17.041 -0.334 16.051 1.00 94.38 372 LEU A O 1
ATOM 3015 N N . TRP A 1 373 ? 17.811 1.754 16.339 1.00 94.62 373 TRP A N 1
ATOM 3016 C CA . TRP A 1 373 ? 18.962 1.576 15.452 1.00 94.62 373 TRP A CA 1
ATOM 3017 C C . TRP A 1 373 ? 19.949 0.511 15.936 1.00 94.62 373 TRP A C 1
ATOM 3019 O O . TRP A 1 373 ? 20.561 -0.174 15.113 1.00 94.62 373 TRP A O 1
ATOM 3029 N N . SER A 1 374 ? 20.088 0.349 17.254 1.00 93.50 374 SER A N 1
ATOM 3030 C CA . SER A 1 374 ? 20.969 -0.658 17.861 1.00 93.50 374 SER A CA 1
ATOM 3031 C C . SER A 1 374 ? 20.505 -2.102 17.629 1.00 93.50 374 SER A C 1
ATOM 3033 O O . SER A 1 374 ? 21.320 -3.021 17.669 1.00 93.50 374 SER A O 1
ATOM 3035 N N . ASN A 1 375 ? 19.212 -2.305 17.352 1.00 94.62 375 ASN A N 1
ATOM 3036 C CA . ASN A 1 375 ? 18.611 -3.624 17.132 1.00 94.62 375 ASN A CA 1
ATOM 3037 C C . ASN A 1 375 ? 18.588 -4.039 15.651 1.00 94.62 375 ASN A C 1
ATOM 3039 O O . ASN A 1 375 ? 18.111 -5.126 15.316 1.00 94.62 375 ASN A O 1
ATOM 3043 N N . ILE A 1 376 ? 19.086 -3.191 14.748 1.00 94.50 376 ILE A N 1
ATOM 3044 C CA . ILE A 1 376 ? 19.159 -3.495 13.319 1.00 94.50 376 ILE A CA 1
ATOM 3045 C C . ILE A 1 376 ? 20.551 -4.032 12.985 1.00 94.50 376 ILE A C 1
ATOM 3047 O O . ILE A 1 376 ? 21.570 -3.404 13.256 1.00 94.50 376 ILE A O 1
ATOM 3051 N N . ASP A 1 377 ? 20.585 -5.194 12.334 1.00 89.94 377 ASP A N 1
ATOM 3052 C CA . ASP A 1 377 ? 21.805 -5.722 11.729 1.00 89.94 377 ASP A CA 1
ATOM 3053 C C . ASP A 1 377 ? 22.086 -5.014 10.394 1.00 89.94 377 ASP A C 1
ATOM 3055 O O . ASP A 1 377 ? 21.491 -5.321 9.358 1.00 89.94 377 ASP A O 1
ATOM 3059 N N . TRP A 1 378 ? 23.017 -4.061 10.430 1.00 89.69 378 TRP A N 1
ATOM 3060 C CA . TRP A 1 378 ? 23.419 -3.241 9.282 1.00 89.69 378 TRP A CA 1
ATOM 3061 C C . TRP A 1 378 ? 24.332 -3.964 8.276 1.00 89.69 378 TRP A C 1
ATOM 3063 O O . TRP A 1 378 ? 24.649 -3.407 7.213 1.00 89.69 378 TRP A O 1
ATOM 3073 N N . THR A 1 379 ? 24.755 -5.198 8.576 1.00 86.94 379 THR A N 1
ATOM 3074 C CA . THR A 1 379 ? 25.511 -6.032 7.627 1.00 86.94 379 THR A CA 1
ATOM 3075 C C . THR A 1 379 ? 24.603 -6.622 6.544 1.00 86.94 379 THR A C 1
ATOM 3077 O O . THR A 1 379 ? 25.056 -6.849 5.420 1.00 86.94 379 THR A O 1
ATOM 3080 N N . GLN A 1 380 ? 23.303 -6.774 6.827 1.00 86.00 380 GLN A N 1
ATOM 3081 C CA . GLN A 1 380 ? 22.307 -7.255 5.873 1.00 86.00 380 GLN A CA 1
ATOM 3082 C C . GLN A 1 380 ? 21.919 -6.169 4.856 1.00 86.00 380 GLN A C 1
ATOM 3084 O O . GLN A 1 380 ? 21.013 -5.360 5.082 1.00 86.00 380 GLN A O 1
ATOM 3089 N N . LYS A 1 381 ? 22.581 -6.176 3.695 1.00 83.75 381 LYS A N 1
ATOM 3090 C CA . LYS A 1 381 ? 22.339 -5.205 2.614 1.00 83.75 381 LYS A CA 1
ATOM 3091 C C . LYS A 1 381 ? 21.024 -5.427 1.863 1.00 83.75 381 LYS A C 1
ATOM 3093 O O . LYS A 1 381 ? 20.469 -4.468 1.332 1.00 83.75 381 LYS A O 1
ATOM 3098 N N . ASP A 1 382 ? 20.481 -6.645 1.862 1.00 89.25 382 ASP A N 1
ATOM 3099 C CA . ASP A 1 382 ? 19.206 -6.970 1.205 1.00 89.25 382 ASP A CA 1
ATOM 3100 C C . ASP A 1 382 ? 18.002 -6.731 2.136 1.00 89.25 382 ASP A C 1
ATOM 3102 O O . ASP A 1 382 ? 17.203 -7.626 2.420 1.00 89.25 382 ASP A O 1
ATOM 3106 N N . SER A 1 383 ? 17.904 -5.499 2.642 1.00 92.81 383 SER A N 1
ATOM 3107 C CA . SER A 1 383 ? 16.832 -5.044 3.531 1.00 92.81 383 SER A CA 1
ATOM 3108 C C . SER A 1 383 ? 15.891 -4.071 2.818 1.00 92.81 383 SER A C 1
ATOM 3110 O O . SER A 1 383 ? 16.338 -3.247 2.021 1.00 92.81 383 SER A O 1
ATOM 3112 N N . PHE A 1 384 ? 14.597 -4.115 3.134 1.00 96.06 384 PHE A N 1
ATOM 3113 C CA . PHE A 1 384 ? 13.636 -3.078 2.749 1.00 96.06 384 PHE A CA 1
ATOM 3114 C C . PHE A 1 384 ? 13.064 -2.388 3.981 1.00 96.06 384 PHE A C 1
ATOM 3116 O O . PHE A 1 384 ? 12.540 -3.053 4.875 1.00 96.06 384 PHE A O 1
ATOM 3123 N N . PHE A 1 385 ? 13.120 -1.060 3.996 1.00 98.06 385 PHE A N 1
ATOM 3124 C CA . PHE A 1 385 ? 12.657 -0.214 5.086 1.00 98.06 385 PHE A CA 1
ATOM 3125 C C . PHE A 1 385 ? 11.324 0.433 4.725 1.00 98.06 385 PHE A C 1
ATOM 3127 O O . PHE A 1 385 ? 11.191 1.130 3.716 1.00 98.06 385 PHE A O 1
ATOM 3134 N N . TRP A 1 386 ? 10.332 0.233 5.580 1.00 98.69 386 TRP A N 1
ATOM 3135 C CA . TRP A 1 386 ? 9.039 0.883 5.490 1.00 98.69 386 TRP A CA 1
ATOM 3136 C C . TRP A 1 386 ? 8.796 1.709 6.749 1.00 98.69 386 TRP A C 1
ATOM 3138 O O . TRP A 1 386 ? 8.879 1.186 7.858 1.00 98.69 386 TRP A O 1
ATOM 3148 N N . ILE A 1 387 ? 8.522 2.998 6.568 1.00 98.75 387 ILE A N 1
ATOM 3149 C CA . ILE A 1 387 ? 8.344 3.972 7.639 1.00 98.75 387 ILE A CA 1
ATOM 3150 C C . ILE A 1 387 ? 6.974 4.625 7.492 1.00 98.75 387 ILE A C 1
ATOM 3152 O O . ILE A 1 387 ? 6.683 5.212 6.445 1.00 98.75 387 ILE A O 1
ATOM 3156 N N . ALA A 1 388 ? 6.163 4.579 8.542 1.00 98.06 388 ALA A N 1
ATOM 3157 C CA . ALA A 1 388 ? 4.939 5.359 8.612 1.00 98.06 388 ALA A CA 1
ATOM 3158 C C . ALA A 1 388 ? 4.624 5.799 10.039 1.00 98.06 388 ALA A C 1
ATOM 3160 O O . ALA A 1 388 ? 4.366 4.976 10.908 1.00 98.06 388 ALA A O 1
ATOM 3161 N N . CYS A 1 389 ? 4.638 7.101 10.277 1.00 95.75 389 CYS A N 1
ATOM 3162 C CA . CYS A 1 389 ? 4.256 7.699 11.553 1.00 95.75 389 CYS A CA 1
ATOM 3163 C C . CYS A 1 389 ? 3.870 9.169 11.333 1.00 95.75 389 CYS A C 1
ATOM 3165 O O . CYS A 1 389 ? 3.429 9.548 10.242 1.00 95.75 389 CYS A O 1
ATOM 3167 N N . GLU A 1 390 ? 4.066 10.019 12.336 1.00 94.62 390 GLU A N 1
ATOM 3168 C CA . GLU A 1 390 ? 3.995 11.472 12.196 1.00 94.62 390 GLU A CA 1
ATOM 3169 C C . GLU A 1 390 ? 4.934 11.971 11.070 1.00 94.62 390 GLU A C 1
ATOM 3171 O O . GLU A 1 390 ? 6.011 11.419 10.819 1.00 94.62 390 GLU A O 1
ATOM 3176 N N . ALA A 1 391 ? 4.498 12.985 10.322 1.00 95.12 391 ALA A N 1
ATOM 3177 C CA . ALA A 1 391 ? 5.132 13.421 9.083 1.00 95.12 391 ALA A CA 1
ATOM 3178 C C . ALA A 1 391 ? 6.552 13.990 9.237 1.00 95.12 391 ALA A C 1
ATOM 3180 O O . ALA A 1 391 ? 7.363 13.842 8.315 1.00 95.12 391 ALA A O 1
ATOM 3181 N N . GLU A 1 392 ? 6.870 14.676 10.330 1.00 95.19 392 GLU A N 1
ATOM 31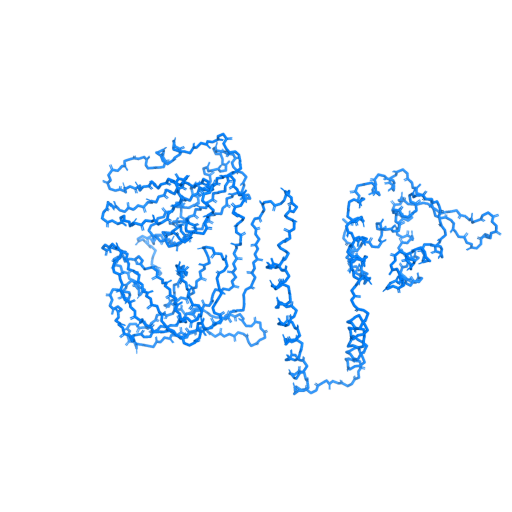82 C CA . GLU A 1 392 ? 8.226 15.130 10.642 1.00 95.19 392 GLU A CA 1
ATOM 3183 C C . GLU A 1 392 ? 9.095 13.952 11.090 1.00 95.19 392 GLU A C 1
ATOM 3185 O O . GLU A 1 392 ? 10.171 13.741 10.522 1.00 95.19 392 GLU A O 1
ATOM 3190 N N . GLN A 1 393 ? 8.593 13.119 12.006 1.00 94.88 393 GLN A N 1
ATOM 3191 C CA . GLN A 1 393 ? 9.315 11.935 12.479 1.00 94.88 393 GLN A CA 1
ATOM 3192 C C . GLN A 1 393 ? 9.661 10.985 11.318 1.00 94.88 393 GLN A C 1
ATOM 3194 O O . GLN A 1 393 ? 10.808 10.562 11.174 1.00 94.88 393 GLN A O 1
ATOM 3199 N N . SER A 1 394 ? 8.710 10.718 10.419 1.00 96.62 394 SER A N 1
ATOM 3200 C CA . SER A 1 394 ? 8.924 9.886 9.225 1.00 96.62 394 SER A CA 1
ATOM 3201 C C . SER A 1 394 ? 10.033 10.436 8.324 1.00 96.62 394 SER A C 1
ATOM 3203 O O . SER A 1 394 ? 10.831 9.673 7.770 1.00 96.62 394 SER A O 1
ATOM 3205 N N . ARG A 1 395 ? 10.094 11.767 8.158 1.00 96.00 395 ARG A N 1
ATOM 3206 C CA . ARG A 1 395 ? 11.141 12.430 7.366 1.00 96.00 395 ARG A CA 1
ATOM 3207 C C . ARG A 1 395 ? 12.503 12.319 8.040 1.00 96.00 395 ARG A C 1
ATOM 3209 O O . ARG A 1 395 ? 13.466 11.995 7.350 1.00 96.00 395 ARG A O 1
ATOM 3216 N N . GLN A 1 396 ? 12.573 12.546 9.350 1.00 95.81 396 GLN A N 1
ATOM 3217 C CA . GLN A 1 396 ? 13.811 12.446 10.126 1.00 95.81 396 GLN A CA 1
ATOM 3218 C C . GLN A 1 396 ? 14.373 11.018 10.099 1.00 95.81 396 GLN A C 1
ATOM 3220 O O . GLN A 1 396 ? 15.533 10.830 9.741 1.00 95.81 396 GLN A O 1
ATOM 3225 N N . LEU A 1 397 ? 13.542 10.001 10.358 1.00 96.69 397 LEU A N 1
ATOM 3226 C CA . LEU A 1 397 ? 13.945 8.589 10.297 1.00 96.69 397 LEU A CA 1
ATOM 3227 C C . LEU A 1 397 ? 14.476 8.207 8.905 1.00 96.69 397 LEU A C 1
ATOM 3229 O O . LEU A 1 397 ? 15.522 7.568 8.789 1.00 96.69 397 LEU A O 1
ATOM 3233 N N . LYS A 1 398 ? 13.791 8.636 7.833 1.00 97.50 398 LYS A N 1
ATOM 3234 C CA . LYS A 1 398 ? 14.260 8.415 6.456 1.00 97.50 398 LYS A CA 1
ATOM 3235 C C . LYS A 1 398 ? 15.599 9.103 6.190 1.00 97.50 398 LYS A C 1
ATOM 3237 O O . LYS A 1 398 ? 16.466 8.499 5.565 1.00 97.50 398 LYS A O 1
ATOM 3242 N N . HIS A 1 399 ? 15.750 10.354 6.617 1.00 95.06 399 HIS A N 1
ATOM 3243 C CA . HIS A 1 399 ? 16.991 11.106 6.453 1.00 95.06 399 HIS A CA 1
ATOM 3244 C C . HIS A 1 399 ? 18.156 10.395 7.151 1.00 95.06 399 HIS A C 1
ATOM 3246 O O . HIS A 1 399 ? 19.197 10.193 6.538 1.00 95.06 399 HIS A O 1
ATOM 3252 N N . THR A 1 400 ? 17.958 9.919 8.382 1.00 95.06 400 THR A N 1
ATOM 3253 C CA . THR A 1 400 ? 18.953 9.126 9.115 1.00 95.06 400 THR A CA 1
ATOM 3254 C C . THR A 1 400 ? 19.358 7.849 8.373 1.00 95.06 400 THR A C 1
ATOM 3256 O O . THR A 1 400 ? 20.552 7.573 8.254 1.00 95.06 400 THR A O 1
ATOM 3259 N N . LEU A 1 401 ? 18.404 7.091 7.816 1.00 95.12 401 LEU A N 1
ATOM 3260 C CA . LEU A 1 401 ? 18.721 5.893 7.024 1.00 95.12 401 LEU A CA 1
ATOM 3261 C C . LEU A 1 401 ? 19.607 6.197 5.807 1.00 95.12 401 LEU A C 1
ATOM 3263 O O . LEU A 1 401 ? 20.491 5.405 5.487 1.00 95.12 401 LEU A O 1
ATOM 3267 N N . ILE A 1 402 ? 19.374 7.327 5.136 1.00 93.62 402 ILE A N 1
ATOM 3268 C CA . ILE A 1 402 ? 20.137 7.725 3.947 1.00 93.62 402 ILE A CA 1
ATOM 3269 C C . ILE A 1 402 ? 21.511 8.269 4.352 1.00 93.62 402 ILE A C 1
ATOM 3271 O O . ILE A 1 402 ? 22.528 7.762 3.893 1.00 93.62 402 ILE A O 1
ATOM 3275 N N . GLU A 1 403 ? 21.557 9.263 5.237 1.00 92.81 403 GLU A N 1
ATOM 3276 C CA . GLU A 1 403 ? 22.792 9.997 5.533 1.00 92.81 403 GLU A CA 1
ATOM 3277 C C . GLU A 1 403 ? 23.738 9.229 6.463 1.00 92.81 403 GLU A C 1
ATOM 3279 O O . GLU A 1 403 ? 24.951 9.229 6.258 1.00 92.81 403 GLU A O 1
ATOM 3284 N N . GLN A 1 404 ? 23.212 8.553 7.488 1.00 90.31 404 GLN A N 1
ATOM 3285 C CA . GLN A 1 404 ? 24.048 7.864 8.479 1.00 90.31 404 GLN A CA 1
ATOM 3286 C C . GLN A 1 404 ? 24.282 6.400 8.108 1.00 90.31 404 GLN A C 1
ATOM 3288 O O . GLN A 1 404 ? 25.414 5.924 8.167 1.00 90.31 404 GLN A O 1
ATOM 3293 N N . TYR A 1 405 ? 23.228 5.692 7.695 1.00 91.19 405 TYR A N 1
ATOM 3294 C CA . TYR A 1 405 ? 23.301 4.257 7.394 1.00 91.19 405 TYR A CA 1
ATOM 3295 C C . TYR A 1 405 ? 23.504 3.935 5.909 1.00 91.19 405 TYR A C 1
ATOM 3297 O O . TYR A 1 405 ? 23.677 2.763 5.567 1.00 91.19 405 TYR A O 1
ATOM 3305 N N . GLN A 1 406 ? 23.542 4.956 5.041 1.00 88.88 406 GLN A N 1
ATOM 3306 C CA . GLN A 1 406 ? 23.860 4.829 3.613 1.00 88.88 406 GLN A CA 1
ATOM 3307 C C . GLN A 1 406 ? 22.954 3.817 2.890 1.00 88.88 406 GLN A C 1
ATOM 3309 O O . GLN A 1 406 ? 23.393 3.068 2.016 1.00 88.88 406 GLN A O 1
ATOM 3314 N N . ILE A 1 407 ? 21.678 3.765 3.285 1.00 92.38 407 ILE A N 1
ATOM 3315 C CA . ILE A 1 407 ? 20.668 2.914 2.653 1.00 92.38 407 ILE A CA 1
ATOM 3316 C C . ILE A 1 407 ? 20.179 3.581 1.364 1.00 92.38 407 ILE A C 1
ATOM 3318 O O . ILE A 1 407 ? 19.823 4.762 1.360 1.00 92.38 407 ILE A O 1
ATOM 3322 N N . ASP A 1 408 ? 20.107 2.814 0.272 1.00 89.75 408 ASP A N 1
ATOM 3323 C CA . ASP A 1 408 ? 19.563 3.312 -0.990 1.00 89.75 408 ASP A CA 1
ATOM 3324 C C . ASP A 1 408 ? 18.100 3.739 -0.800 1.00 89.75 408 ASP A C 1
ATOM 3326 O O . ASP A 1 408 ? 17.256 2.988 -0.308 1.00 89.75 408 ASP A O 1
ATOM 3330 N N . SER A 1 409 ? 17.775 4.949 -1.251 1.00 89.62 409 SER A N 1
ATOM 3331 C CA . SER A 1 409 ? 16.412 5.477 -1.277 1.00 89.62 409 SER A CA 1
ATOM 3332 C C . SER A 1 409 ? 15.385 4.544 -1.941 1.00 89.62 409 SER A C 1
ATOM 3334 O O . SER A 1 409 ? 14.215 4.578 -1.561 1.00 89.62 409 SER A O 1
ATOM 3336 N N . ALA A 1 410 ? 15.794 3.692 -2.890 1.00 88.50 410 ALA A N 1
ATOM 3337 C CA . ALA A 1 410 ? 14.932 2.694 -3.527 1.00 88.50 410 ALA A CA 1
ATOM 3338 C C . ALA A 1 410 ? 14.515 1.554 -2.576 1.00 88.50 410 ALA A C 1
ATOM 3340 O O . ALA A 1 410 ? 13.485 0.914 -2.800 1.00 88.50 410 ALA A O 1
ATOM 3341 N N . GLN A 1 411 ? 15.284 1.327 -1.507 1.00 92.75 411 GLN A N 1
ATOM 3342 C CA . GLN A 1 411 ? 14.993 0.371 -0.436 1.00 92.75 411 GLN A CA 1
ATOM 3343 C C . GLN A 1 411 ? 14.166 0.992 0.697 1.00 92.75 411 GLN A C 1
ATOM 3345 O O . GLN A 1 411 ? 13.867 0.300 1.667 1.00 92.75 411 GLN A O 1
ATOM 3350 N N . ILE A 1 412 ? 13.794 2.276 0.598 1.00 95.69 412 ILE A N 1
ATOM 3351 C CA . ILE A 1 412 ? 13.067 2.997 1.646 1.00 95.69 412 ILE A CA 1
ATOM 3352 C C . ILE A 1 412 ? 11.737 3.524 1.110 1.00 95.69 412 ILE A C 1
ATOM 3354 O O . ILE A 1 412 ? 11.682 4.351 0.195 1.00 95.69 412 ILE A O 1
ATOM 3358 N N . LYS A 1 413 ? 10.641 3.151 1.767 1.00 96.62 413 LYS A N 1
ATOM 3359 C CA . LYS A 1 413 ? 9.347 3.822 1.625 1.00 96.62 413 LYS A CA 1
ATOM 3360 C C . LYS A 1 413 ? 8.996 4.501 2.940 1.00 96.62 413 LYS A C 1
ATOM 3362 O O . LYS A 1 413 ? 8.789 3.819 3.928 1.00 96.62 413 LYS A O 1
ATOM 3367 N N . ALA A 1 414 ? 8.903 5.829 2.935 1.00 97.25 414 ALA A N 1
ATOM 3368 C CA . ALA A 1 414 ? 8.469 6.606 4.094 1.00 97.25 414 ALA A CA 1
ATOM 3369 C C . ALA A 1 414 ? 7.219 7.424 3.763 1.00 97.25 414 ALA A C 1
ATOM 3371 O O . ALA A 1 414 ? 7.160 8.037 2.690 1.00 97.25 414 ALA A O 1
ATOM 3372 N N . ALA A 1 415 ? 6.250 7.454 4.674 1.00 96.25 415 ALA A N 1
ATOM 3373 C CA . ALA A 1 415 ? 5.013 8.214 4.539 1.00 96.25 415 ALA A CA 1
ATOM 3374 C C . ALA A 1 415 ? 4.602 8.833 5.882 1.00 96.25 415 ALA A C 1
ATOM 3376 O O . ALA A 1 415 ? 4.518 8.135 6.880 1.00 96.25 415 ALA A O 1
ATOM 3377 N N . GLY A 1 416 ? 4.298 10.132 5.896 1.00 96.38 416 GLY A N 1
ATOM 3378 C CA . GLY A 1 416 ? 3.653 10.759 7.050 1.00 96.38 416 GLY A CA 1
ATOM 3379 C C . GLY A 1 416 ? 2.164 10.432 7.049 1.00 96.38 416 GLY A C 1
ATOM 3380 O O . GLY A 1 416 ? 1.457 10.883 6.149 1.00 96.38 416 GLY A O 1
ATOM 3381 N N . TYR A 1 417 ? 1.704 9.638 8.011 1.00 95.06 417 TYR A N 1
ATOM 3382 C CA . TYR A 1 417 ? 0.299 9.224 8.127 1.00 95.06 417 TYR A CA 1
ATOM 3383 C C . TYR A 1 417 ? -0.567 10.301 8.771 1.00 95.06 417 TYR A C 1
ATOM 3385 O O . TYR A 1 417 ? -1.745 10.449 8.449 1.00 95.06 417 TYR A O 1
ATOM 3393 N N . TRP A 1 418 ? 0.037 11.103 9.636 1.00 92.69 418 TRP A N 1
ATOM 3394 C CA . TRP A 1 418 ? -0.590 12.255 10.252 1.00 92.69 418 TRP A CA 1
ATOM 3395 C C . TRP A 1 418 ? 0.452 13.349 10.459 1.00 92.69 418 TRP A C 1
ATOM 3397 O O . TRP A 1 418 ? 1.654 13.133 10.303 1.00 92.69 418 TRP A O 1
ATOM 3407 N N . GLN A 1 419 ? -0.015 14.547 10.778 1.00 91.06 419 GLN A N 1
ATOM 3408 C CA . GLN A 1 419 ? 0.847 15.673 11.095 1.00 91.06 419 GLN A CA 1
ATOM 3409 C C . GLN A 1 419 ? 0.353 16.292 12.389 1.00 91.06 419 GLN A C 1
ATOM 3411 O O . GLN A 1 419 ? -0.841 16.587 12.524 1.00 91.06 419 GLN A O 1
ATOM 3416 N N . ARG A 1 420 ? 1.267 16.499 13.337 1.00 84.44 420 ARG A N 1
ATOM 3417 C CA . ARG A 1 420 ? 0.928 17.243 14.547 1.00 84.44 420 ARG A CA 1
ATOM 3418 C C . ARG A 1 420 ? 0.600 18.675 14.138 1.00 84.44 420 ARG A C 1
ATOM 3420 O O . ARG A 1 420 ? 1.410 19.341 13.495 1.00 84.44 420 ARG A O 1
ATOM 3427 N N . LYS A 1 421 ? -0.601 19.147 14.476 1.00 78.12 421 LYS A N 1
ATOM 3428 C CA . LYS A 1 421 ? -0.936 20.556 14.269 1.00 78.12 421 LYS A CA 1
ATOM 3429 C C . LYS A 1 421 ? -0.045 21.398 15.172 1.00 78.12 421 LYS A C 1
ATOM 3431 O O . LYS A 1 421 ? 0.068 21.116 16.363 1.00 78.12 421 LYS A O 1
ATOM 3436 N N . ASP A 1 422 ? 0.567 22.422 14.594 1.00 62.44 422 ASP A N 1
ATOM 3437 C CA . ASP A 1 422 ? 1.251 23.442 15.373 1.00 62.44 422 ASP A CA 1
ATOM 3438 C C . ASP A 1 422 ? 0.192 24.135 16.251 1.00 62.44 422 ASP A C 1
ATOM 3440 O O . ASP A 1 422 ? -0.826 24.575 15.703 1.00 62.44 422 ASP A O 1
ATOM 3444 N N . PRO A 1 423 ? 0.352 24.235 17.583 1.00 49.06 423 PRO A N 1
ATOM 3445 C CA . PRO A 1 423 ? -0.642 24.868 18.458 1.00 49.06 423 PRO A CA 1
ATOM 3446 C C . PRO A 1 423 ? -0.966 26.321 18.066 1.00 49.06 423 PRO A C 1
ATOM 3448 O O . PRO A 1 423 ? -1.992 26.870 18.459 1.00 49.06 423 PRO A O 1
ATOM 3451 N N . THR A 1 424 ? -0.087 26.946 17.282 1.00 43.88 424 THR A N 1
ATOM 3452 C CA . THR A 1 424 ? -0.190 28.312 16.753 1.00 43.88 424 THR A CA 1
ATOM 3453 C C . THR A 1 424 ? -0.851 28.388 15.370 1.00 43.88 424 THR A C 1
ATOM 3455 O O . THR A 1 424 ? -1.246 29.471 14.932 1.00 43.88 424 THR A O 1
ATOM 3458 N N . SER A 1 425 ? -1.019 27.257 14.680 1.00 38.41 425 SER A N 1
ATOM 3459 C CA . SER A 1 425 ? -1.616 27.188 13.347 1.00 38.41 425 SER A CA 1
ATOM 3460 C C . SER A 1 425 ? -3.143 27.205 13.442 1.00 38.41 425 SER A C 1
ATOM 3462 O O . SER A 1 425 ? -3.796 26.161 13.498 1.00 38.41 425 SER A O 1
ATOM 3464 N N . LYS A 1 426 ? -3.734 28.402 13.397 1.00 35.44 426 LYS A N 1
ATOM 3465 C CA . LYS A 1 426 ? -5.161 28.564 13.087 1.00 35.44 426 LYS A CA 1
ATOM 3466 C C . LYS A 1 426 ? -5.392 28.228 11.612 1.00 35.44 426 LYS A C 1
ATOM 3468 O O . LYS A 1 426 ? -5.167 29.093 10.775 1.00 35.44 426 LYS A O 1
ATOM 3473 N N . ASN A 1 427 ? -5.797 26.987 11.325 1.00 33.50 427 ASN A N 1
ATOM 3474 C CA . ASN A 1 427 ? -6.592 26.581 10.154 1.00 33.50 427 ASN A CA 1
ATOM 3475 C C . ASN A 1 427 ? -7.224 25.190 10.354 1.00 33.50 427 ASN A C 1
ATOM 3477 O O . ASN A 1 427 ? -6.540 24.228 10.807 1.00 33.50 427 ASN A O 1
#

Secondary structure (DSSP, 8-state):
----PEETTTEETHHHHHHHHHHHHS-EEHHHHHHHHHHHTTTS----HHHHHHHHHHHHHTTSEEEEE-SS-TTSEEEEE-HHHHHHHHHTHHHHHHHHHHHHHHHTS-HHHHHHHHHHHHHHHHHHTSSPPPHHHHHHHHHHHHHHHHHHHHHHHHHHHHS-----TT----EEEE----EEEEEEEEEEEEETTEEEEEEE-GGGGG----STT--EEEEPPPTTT-------B-TTT--BS---SSEEEE-EEEEETTTTEEEEEEE--SS-HHHHHHHH--TT-EEEEE---EEEEPPS-SSEEEEEEETTTHHHHHHHHHHS-TT-EEEEEEEESSGGG-------TTEEEEEEETTT-S-HHHHHHHTS-TT--SEEEEEEEEHHHHHHHHHHHHHTT---GGGEEEEEEE-PPPTT---

InterPro domains:
  IPR005149 Transcription regulator PadR, N-terminal [PF03551] (19-87)
  IPR007037 SIP-like, Rossmann fold domain [PF04954] (307-420)
  IPR013113 Siderophore-interacting, FAD-binding [PF08021] (187-299)
  IPR017927 FAD-binding domain, ferredoxin reductase-type [PS51384] (181-303)
  IPR017938 Riboflavin synthase-like beta-barrel [SSF63380] (176-301)
  IPR036388 Winged helix-like DNA-binding domain superfamily [G3DSA:1.10.10.10] (3-126)
  IPR036390 Winged helix DNA-binding domain superfamily [SSF46785] (15-131)
  IPR039261 Ferredoxin-NADP reductase (FNR), nucleotide-binding domain [G3DSA:3.40.50.80] (301-427)
  IPR039374 Siderophore-interacting protein [PTHR30157] (173-421)

Foldseek 3Di:
DFDPDQDPLQGRCNLLLLLLLVQAVDWDWLVVSQVVVCVLLVNPDGDDPVPSVVSLVVCVVVVQWHWDQDPVGSVIITIHGDPNVNVVSVVCVVVNVVSSVVSVVVSPPDPVVVVVVVVVVVVVVVVVPDDDDDPVRVVVVVVVVVVVVVVVVVVVVVCCVVCVDPPPVPDQFKDKFFDDKDKFKWFFADWDDQFPFKIKTKIAGPRLLPDDDQALAQKKKKFFADPVPRDTDDFDADPPPRDGPDDDPQIAIWGFLDADNVRRMTMTMGGADDDDRRNVCSVPGDGGHMIMIIDSRMHTDRDLPQQEEEEEEELRCVSSVLSVQVVHDLNRAYEHEYEDQDPSSDGDGDHHPNYDYHYQHPVPDDPSVVVSVVPDDLVRLSYAYEEEYAPVVQVVSLVCCCPPSVRDPSSYDTDYSHYDDDPPDDD

pLDDT: mean 85.22, std 14.78, range [30.17, 98.81]